Protein AF-0000000069956392 (afdb_homodimer)

Sequence (760 aa):
MSFVYVTITTTLSSLSIFNRFFVWSEPCSDKLSVQKMESDSDTTPTTPRKKAKLSKVKQHLTSKKHQAKMEMRKSSGLLQKFFPKTSASTSGLSSNEDTKLAAAELAMTYHTVKHNLSYNSQDCSIKLNKIIYVDSKTATNLRLARTKMEALVTEVLGPHSLQSVIDQLNKDNVFYCLQTDASNKKNIKLFPLVVQYFTPKSGIQQKLIDFYENPDESANGMFSAIKNSLESLELPFSQISGFSADNTNANFGHNHSLYTNILEVIPDLIKGNCHAHIVHNSVKHAMNCLNYDIENIILKIYSHFSVSACRREELKRFVALAEGEFHEIKRHIGTRWLSLLPAIDTILLNWIPICNYFVDLDVDCPMVIQNLLMLDDNSDMSFVYVTITTTLSSLSIFNRFFVWSEPCSDKLSVQKMESDSDTTPTTPRKKAKLSKVKQHLTSKKHQAKMEMRKSSGLLQKFFPKTSASTSGLSSNEDTKLAAAELAMTYHTVKHNLSYNSQDCSIKLNKIIYVDSKTATNLRLARTKMEALVTEVLGPHSLQSVIDQLNKDNVFYCLQTDASNKKNIKLFPLVVQYFTPKSGIQQKLIDFYENPDESANGMFSAIKNSLESLELPFSQISGFSADNTNANFGHNHSLYTNILEVIPDLIKGNCHAHIVHNSVKHAMNCLNYDIENIILKIYSHFSVSACRREELKRFVALAEGEFHEIKRHIGTRWLSLLPAIDTILLNWIPICNYFVDLDVDCPMVIQNLLMLDDNSD

InterPro domains:
  IPR012337 Ribonuclease H-like superfamily [SSF53098] (175-362)

Solvent-accessible surface area (backbone atoms only — not comparable to full-atom values): 43039 Å² total; per-residue (Å²): 134,84,78,75,74,76,70,78,71,72,60,72,73,62,56,64,51,63,73,61,62,70,53,80,69,71,78,72,74,73,80,61,74,70,68,76,70,72,80,70,83,80,77,78,78,75,64,65,66,63,54,48,56,51,41,48,53,48,42,49,61,65,29,68,67,45,40,48,50,47,48,45,52,69,66,35,61,36,67,58,60,72,44,66,58,90,55,90,55,81,56,90,56,53,75,68,49,52,51,50,48,50,49,40,53,49,51,54,43,48,49,31,61,76,63,68,49,54,50,66,56,46,30,51,46,47,57,49,41,31,65,62,31,61,72,11,69,56,41,63,63,59,84,58,45,46,66,56,41,51,44,44,41,67,67,44,51,45,52,48,54,45,49,53,52,47,48,55,37,59,74,65,68,42,53,27,29,40,33,44,50,82,40,78,53,90,94,42,40,34,34,45,33,31,39,35,36,71,40,94,89,74,38,76,43,77,44,75,77,44,74,42,78,48,89,50,70,44,25,65,43,43,46,52,50,51,51,50,52,30,54,76,61,70,43,66,74,83,36,49,44,27,44,31,36,60,65,43,52,40,41,58,28,90,85,67,9,31,47,52,57,48,30,74,78,35,81,79,49,39,83,40,63,40,63,66,48,52,53,48,51,52,50,51,54,54,48,41,70,37,97,53,60,62,68,57,52,52,46,51,55,38,53,62,37,71,78,28,71,66,52,43,53,52,45,47,50,37,20,50,74,66,72,49,71,81,54,78,76,44,74,62,43,86,91,39,68,77,30,43,60,58,22,49,51,25,44,59,70,37,38,68,31,50,50,52,52,46,59,68,44,52,88,72,36,45,42,72,57,50,54,53,60,50,52,60,62,66,72,103,135,84,77,77,74,74,71,77,72,73,62,70,77,58,59,66,51,63,72,62,61,68,56,80,68,70,79,73,74,74,78,64,72,71,69,76,70,72,79,69,81,78,77,78,78,76,65,66,65,64,53,48,56,52,42,48,53,48,44,50,60,63,29,67,68,47,40,49,49,47,48,46,51,71,66,36,62,35,66,58,60,71,44,68,56,90,57,88,58,82,55,88,56,52,76,68,50,53,52,51,49,50,49,40,52,50,51,54,41,49,51,32,60,75,64,66,52,54,51,66,55,47,29,51,46,48,57,48,41,32,66,62,28,62,71,12,68,57,40,64,64,58,84,58,46,45,67,56,42,51,46,43,42,67,70,42,51,45,52,50,54,46,48,54,52,47,48,54,38,58,74,64,67,42,54,26,30,41,32,42,50,80,40,78,52,90,95,41,40,34,35,45,34,29,39,34,35,71,42,92,87,73,38,77,43,78,44,76,73,43,73,44,77,47,89,52,72,44,25,66,44,44,47,50,52,50,52,50,52,30,55,77,63,70,44,65,74,84,36,50,44,26,44,32,35,58,64,42,52,41,40,58,28,90,86,67,10,31,47,54,58,50,31,73,77,34,80,78,51,38,84,41,64,40,64,66,48,51,53,47,51,50,48,51,54,53,48,41,71,36,95,53,61,62,68,56,51,53,46,51,55,40,54,62,38,70,77,28,72,64,51,42,52,51,44,45,52,37,19,50,73,66,72,50,72,80,56,77,75,45,73,61,42,86,91,39,67,78,29,43,59,58,21,50,50,25,44,60,70,36,36,68,31,50,51,54,51,46,58,68,45,52,90,72,34,45,42,72,57,50,56,53,59,49,52,60,63,66,72,105

Organism: Trichoplusia ni (NCBI:txid7111)

Secondary structure (DSSP, 8-state):
-----------GGGGHHHHHT--------S-----------------HHHHHHHHHHHHHHHSHHHHHHHHHHHS--HHHHHS--SS--SSSS-HHHHHHHHHHHHHHHHHHHHTT--HHHHHHHHHHHHHHTTT-HHHHH----HHHHHHHIIIIIHHHHHHHHHHHHHHTT--EEEEE--EEETTEEEEEEEEEEEETTTEEEEEEEEEEE-S--SHHHHHHHHHHHHHHTT--GGGEEEEEE---HHHH-SSS-HHHHHHHH-TT-EEEE-HHHHHHHHHHHHHHTSSS-HHHHHHHHHHHHHS-HHHHHHHHHHHHHTT----PPPPPBTTBGGGHHHHHHHHHHTHHHHHHHHHHHGGGS-HHHHHHHHHHHHT-/-----------GGGGGGTTTT--------S---------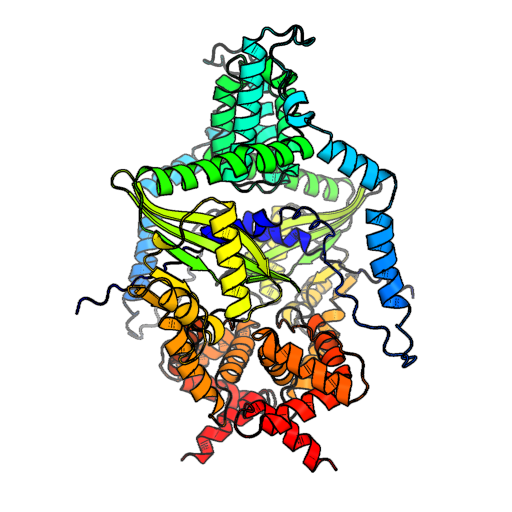--------HHHHHHHHHHHHHHHSHHHHHHHHHHHS--THHHHS--SS--SSSS-HHHHHHHHHHHHHHHHHHHHTT--HHHHHHHHHHHHHHTTT-HHHHH----HHHHHHHIIIIIHHHHHHHHHHHHHHTT--EEEEE--EEETTEEEEEEEEEEEETTTEEEEEEEEEEE-S--SHHHHHHHHHHHHHHTT--GGGEEEEEE---HHHH-SSS-HHHHHHHH-TT-EEEE-HHHHHHHHHHHHHHTSSS-HHHHHHHHHHHHHT-HHHHHHHHHHHHHTT----PPPPPBTTBGGGHHHHHHHHHHTHHHHHHHHHHHGGGS-HHHHHHHHHHHHT-

pLDDT: mean 73.86, std 25.37, range [19.09, 97.44]

Structure (mmCIF, N/CA/C/O backbone):
data_AF-0000000069956392-model_v1
#
loop_
_entity.id
_entity.type
_entity.pdbx_description
1 polymer 'Uncharacterized protein LOC113498800'
#
loop_
_atom_site.group_PDB
_atom_site.id
_atom_site.type_symbol
_atom_site.label_atom_id
_atom_site.label_alt_id
_atom_site.label_comp_id
_atom_site.label_asym_id
_atom_site.label_entity_id
_atom_site.label_seq_id
_atom_site.pdbx_PDB_ins_code
_atom_site.Cartn_x
_atom_site.Cartn_y
_atom_site.Cartn_z
_atom_site.occupancy
_atom_site.B_iso_or_equiv
_atom_site.auth_seq_id
_atom_site.auth_comp_id
_atom_site.auth_asym_id
_atom_site.auth_atom_id
_atom_site.pdbx_PDB_model_num
ATOM 1 N N . MET A 1 1 ? -2.006 -39.375 15.062 1 19.48 1 MET A N 1
ATOM 2 C CA . MET A 1 1 ? -1.983 -38.75 13.727 1 19.48 1 MET A CA 1
ATOM 3 C C . MET A 1 1 ? -1.711 -37.25 13.812 1 19.48 1 MET A C 1
ATOM 5 O O . MET A 1 1 ? -2.496 -36.531 14.398 1 19.48 1 MET A O 1
ATOM 9 N N . SER A 1 2 ? -0.4 -36.812 14.008 1 19.44 2 SER A N 1
ATOM 10 C CA . SER A 1 2 ? 0.203 -35.531 14.375 1 19.44 2 SER A CA 1
ATOM 11 C C . SER A 1 2 ? -0.068 -34.5 13.305 1 19.44 2 SER A C 1
ATOM 13 O O . SER A 1 2 ? 0.223 -34.688 12.125 1 19.44 2 SER A O 1
ATOM 15 N N . PHE A 1 3 ? -1.158 -33.75 13.414 1 20.5 3 PHE A N 1
ATOM 16 C CA . PHE A 1 3 ? -1.686 -32.719 12.539 1 20.5 3 PHE A CA 1
ATOM 17 C C . PHE A 1 3 ? -0.651 -31.609 12.32 1 20.5 3 PHE A C 1
ATOM 19 O O . PHE A 1 3 ? -0.113 -31.062 13.281 1 20.5 3 PHE A O 1
ATOM 26 N N . VAL A 1 4 ? 0.297 -31.859 11.422 1 19.3 4 VAL A N 1
ATOM 27 C CA . VAL A 1 4 ? 1.291 -30.859 11.031 1 19.3 4 VAL A CA 1
ATOM 28 C C . VAL A 1 4 ? 0.591 -29.609 10.516 1 19.3 4 VAL A C 1
ATOM 30 O O . VAL A 1 4 ? -0.193 -29.672 9.57 1 19.3 4 VAL A O 1
ATOM 33 N N . TYR A 1 5 ? 0.132 -28.781 11.438 1 20.31 5 TYR A N 1
ATOM 34 C CA . TYR A 1 5 ? -0.405 -27.453 11.141 1 20.31 5 TYR A CA 1
ATOM 35 C C . TYR A 1 5 ? 0.609 -26.609 10.367 1 20.31 5 TYR A C 1
ATOM 37 O O . TYR A 1 5 ? 1.736 -26.422 10.828 1 20.31 5 TYR A O 1
ATOM 45 N N . VAL A 1 6 ? 0.738 -26.938 9.125 1 21.2 6 VAL A N 1
ATOM 46 C CA . VAL A 1 6 ? 1.544 -26.047 8.289 1 21.2 6 VAL A CA 1
ATOM 47 C C . VAL A 1 6 ? 0.941 -24.641 8.289 1 21.2 6 VAL A C 1
ATOM 49 O O . VAL A 1 6 ? -0.193 -24.453 7.848 1 21.2 6 VAL A O 1
ATOM 52 N N . THR A 1 7 ? 1.06 -23.953 9.383 1 21.7 7 THR A N 1
ATOM 53 C CA . THR A 1 7 ? 0.706 -22.531 9.438 1 21.7 7 THR A CA 1
ATOM 54 C C . THR A 1 7 ? 1.449 -21.75 8.359 1 21.7 7 THR A C 1
ATOM 56 O O . THR A 1 7 ? 2.682 -21.734 8.336 1 21.7 7 THR A O 1
ATOM 59 N N . ILE A 1 8 ? 0.941 -21.875 7.184 1 23.05 8 ILE A N 1
ATOM 60 C CA . ILE A 1 8 ? 1.435 -20.953 6.168 1 23.05 8 ILE A CA 1
ATOM 61 C C . ILE A 1 8 ? 1.405 -19.516 6.707 1 23.05 8 ILE A C 1
ATOM 63 O O . ILE A 1 8 ? 0.331 -18.953 6.941 1 23.05 8 ILE A O 1
ATOM 67 N N . THR A 1 9 ? 2.111 -19.281 7.809 1 23.62 9 THR A N 1
ATOM 68 C CA . THR A 1 9 ? 2.346 -17.906 8.234 1 23.62 9 THR A CA 1
ATOM 69 C C . THR A 1 9 ? 2.803 -17.047 7.059 1 23.62 9 THR A C 1
ATOM 71 O O . THR A 1 9 ? 3.91 -17.219 6.547 1 23.62 9 THR A O 1
ATOM 74 N N . THR A 1 10 ? 1.96 -16.891 6.059 1 24.45 10 THR A N 1
ATOM 75 C CA . THR A 1 10 ? 2.225 -15.828 5.086 1 24.45 10 THR A CA 1
ATOM 76 C C . THR A 1 10 ? 2.666 -14.547 5.785 1 24.45 10 THR A C 1
ATOM 78 O O . THR A 1 10 ? 1.896 -13.953 6.539 1 24.45 10 THR A O 1
ATOM 81 N N . THR A 1 11 ? 3.787 -14.562 6.445 1 24.89 11 THR A N 1
ATOM 82 C CA . THR A 1 11 ? 4.391 -13.297 6.871 1 24.89 11 THR A CA 1
ATOM 83 C C . THR A 1 11 ? 4.211 -12.227 5.801 1 24.89 11 THR A C 1
ATOM 85 O O . THR A 1 11 ? 4.477 -12.469 4.621 1 24.89 11 THR A O 1
ATOM 88 N N . LEU A 1 12 ? 3.234 -11.344 5.988 1 26.39 12 LEU A N 1
ATOM 89 C CA . LEU A 1 12 ? 2.996 -10.07 5.328 1 26.39 12 LEU A CA 1
ATOM 90 C C . LEU A 1 12 ? 4.312 -9.383 4.977 1 26.39 12 LEU A C 1
ATOM 92 O O . LEU A 1 12 ? 4.312 -8.281 4.418 1 26.39 12 LEU A O 1
ATOM 96 N N . SER A 1 13 ? 5.43 -9.805 5.531 1 26.48 13 SER A N 1
ATOM 97 C CA . SER A 1 13 ? 6.641 -9.141 5.062 1 26.48 13 SER A CA 1
ATOM 98 C C . SER A 1 13 ? 6.836 -9.328 3.562 1 26.48 13 SER A C 1
ATOM 100 O O . SER A 1 13 ? 7.504 -8.523 2.91 1 26.48 13 SER A O 1
ATOM 102 N N . SER A 1 14 ? 6.5 -10.484 3.035 1 26.2 14 SER A N 1
ATOM 103 C CA . SER A 1 14 ? 6.785 -10.797 1.638 1 26.2 14 SER A CA 1
ATOM 104 C C . SER A 1 14 ? 5.82 -10.07 0.703 1 26.2 14 SER A C 1
ATOM 106 O O . SER A 1 14 ? 5.855 -10.273 -0.513 1 26.2 14 SER A O 1
ATOM 108 N N . LEU A 1 15 ? 4.832 -9.469 1.174 1 26.41 15 LEU A N 1
ATOM 109 C CA . LEU A 1 15 ? 3.949 -8.75 0.26 1 26.41 15 LEU A CA 1
ATOM 110 C C . LEU A 1 15 ? 4.688 -7.598 -0.416 1 26.41 15 LEU A C 1
ATOM 112 O O . LEU A 1 15 ? 4.164 -6.977 -1.341 1 26.41 15 LEU A O 1
ATOM 116 N N . SER A 1 16 ? 5.766 -7.184 0.185 1 26.5 16 SER A N 1
ATOM 117 C CA . SER A 1 16 ? 6.48 -6.133 -0.525 1 26.5 16 SER A CA 1
ATOM 118 C C . SER A 1 16 ? 6.895 -6.586 -1.921 1 26.5 16 SER A C 1
ATOM 120 O O . SER A 1 16 ? 7.324 -5.773 -2.744 1 26.5 16 SER A O 1
ATOM 122 N N . ILE A 1 17 ? 6.969 -7.895 -2.027 1 26.42 17 ILE A N 1
ATOM 123 C CA . ILE A 1 17 ? 7.461 -8.359 -3.32 1 26.42 17 ILE A CA 1
ATOM 124 C C . ILE A 1 17 ? 6.41 -8.094 -4.395 1 26.42 17 ILE A C 1
ATOM 126 O O . ILE A 1 17 ? 6.715 -8.102 -5.59 1 26.42 17 ILE A O 1
ATOM 130 N N . PHE A 1 18 ? 5.199 -7.949 -3.996 1 27.22 18 PHE A N 1
ATOM 131 C CA . PHE A 1 18 ? 4.227 -7.816 -5.074 1 27.22 18 PHE A CA 1
ATOM 132 C C . PHE A 1 18 ? 4.496 -6.559 -5.891 1 27.22 18 PHE A C 1
ATOM 134 O O . PHE A 1 18 ? 4.258 -6.539 -7.102 1 27.22 18 PHE A O 1
ATOM 141 N N . ASN A 1 19 ? 4.895 -5.535 -5.164 1 26.41 19 ASN A N 1
ATOM 142 C CA . ASN A 1 19 ? 5.043 -4.367 -6.023 1 26.41 19 ASN A CA 1
ATOM 143 C C . ASN A 1 19 ? 6.164 -4.555 -7.043 1 26.41 19 ASN A C 1
ATOM 145 O O . ASN A 1 19 ? 6.285 -3.777 -7.988 1 26.41 19 ASN A O 1
ATOM 149 N N . ARG A 1 20 ? 7.16 -5.316 -6.645 1 25.98 20 ARG A N 1
ATOM 150 C CA . ARG A 1 20 ? 8.375 -5.309 -7.453 1 25.98 20 ARG A CA 1
ATOM 151 C C . ARG A 1 20 ? 8.133 -5.961 -8.812 1 25.98 20 ARG A C 1
ATOM 153 O O . ARG A 1 20 ? 8.852 -5.688 -9.773 1 25.98 20 ARG A O 1
ATOM 160 N N . PHE A 1 21 ? 7.426 -7.121 -8.758 1 26.44 21 PHE A N 1
ATOM 161 C CA . PHE A 1 21 ? 7.508 -7.945 -9.953 1 26.44 21 PHE A CA 1
ATOM 162 C C . PHE A 1 21 ? 6.789 -7.281 -11.125 1 26.44 21 PHE A C 1
ATOM 164 O O . PHE A 1 21 ? 6.629 -7.883 -12.188 1 26.44 21 PHE A O 1
ATOM 171 N N . PHE A 1 22 ? 6.18 -6.195 -10.922 1 26.91 22 PHE A N 1
ATOM 172 C CA . PHE A 1 22 ? 5.684 -5.738 -12.219 1 26.91 22 PHE A CA 1
ATOM 173 C C . PHE A 1 22 ? 6.836 -5.5 -13.188 1 26.91 22 PHE A C 1
ATOM 175 O O . PHE A 1 22 ? 7.246 -4.355 -13.406 1 26.91 22 PHE A O 1
ATOM 182 N N . VAL A 1 23 ? 7.938 -6.191 -12.992 1 24.09 23 VAL A N 1
ATOM 183 C CA . VAL A 1 23 ? 8.805 -6.086 -14.156 1 24.09 23 VAL A CA 1
ATOM 184 C C . VAL A 1 23 ? 7.988 -6.316 -15.43 1 24.09 23 VAL A C 1
ATOM 186 O O . VAL A 1 23 ? 7.117 -7.188 -15.469 1 24.09 23 VAL A O 1
ATOM 189 N N . TRP A 1 24 ? 8.023 -5.398 -16.281 1 24.27 24 TRP A N 1
ATOM 190 C CA . TRP A 1 24 ? 7.516 -5.418 -17.641 1 24.27 24 TRP A CA 1
ATOM 191 C C . TRP A 1 24 ? 7.832 -6.746 -18.328 1 24.27 24 TRP A C 1
ATOM 193 O O . TRP A 1 24 ? 9 -7.129 -18.438 1 24.27 24 TRP A O 1
ATOM 203 N N . SER A 1 25 ? 7.086 -7.82 -17.953 1 26.17 25 SER A N 1
ATOM 204 C CA . SER A 1 25 ? 7.145 -9.016 -18.797 1 26.17 25 SER A CA 1
ATOM 205 C C . SER A 1 25 ? 7.461 -8.656 -20.234 1 26.17 25 SER A C 1
ATOM 207 O O . SER A 1 25 ? 7.02 -7.621 -20.734 1 26.17 25 SER A O 1
ATOM 209 N N . GLU A 1 26 ? 8.562 -9.117 -20.719 1 25.3 26 GLU A N 1
ATOM 210 C CA . GLU A 1 26 ? 8.867 -9.133 -22.156 1 25.3 26 GLU A CA 1
ATOM 211 C C . GLU A 1 26 ? 7.621 -9.469 -22.969 1 25.3 26 GLU A C 1
ATOM 213 O O . GLU A 1 26 ? 6.77 -10.234 -22.531 1 25.3 26 GLU A O 1
ATOM 218 N N . PRO A 1 27 ? 7.211 -8.625 -23.875 1 25.56 27 PRO A N 1
ATOM 219 C CA . PRO A 1 27 ? 6.137 -9.016 -24.797 1 25.56 27 PRO A CA 1
ATOM 220 C C . PRO A 1 27 ? 6.234 -10.477 -25.234 1 25.56 27 PRO A C 1
ATOM 222 O O . PRO A 1 27 ? 7.336 -10.992 -25.438 1 25.56 27 PRO A O 1
ATOM 225 N N . CYS A 1 28 ? 5.438 -11.32 -24.734 1 25.27 28 CYS A N 1
ATOM 226 C CA . CYS A 1 28 ? 5.273 -12.664 -25.281 1 25.27 28 CYS A CA 1
ATOM 227 C C . CYS A 1 28 ? 5.516 -12.688 -26.781 1 25.27 28 CYS A C 1
ATOM 229 O O . CYS A 1 28 ? 5.086 -11.781 -27.5 1 25.27 28 CYS A O 1
ATOM 231 N N . SER A 1 29 ? 6.539 -13.344 -27.219 1 25.3 29 SER A N 1
ATOM 232 C CA . SER A 1 29 ? 6.68 -13.664 -28.641 1 25.3 29 SER A CA 1
ATOM 233 C C . SER A 1 29 ? 5.324 -13.984 -29.266 1 25.3 29 SER A C 1
ATOM 235 O O . SER A 1 29 ? 4.441 -14.531 -28.609 1 25.3 29 SER A O 1
ATOM 237 N N . ASP A 1 30 ? 4.93 -13.352 -30.297 1 26.05 30 ASP A N 1
ATOM 238 C CA . ASP A 1 30 ? 3.797 -13.414 -31.203 1 26.05 30 ASP A CA 1
ATOM 239 C C . ASP A 1 30 ? 3.486 -14.852 -31.609 1 26.05 30 ASP A C 1
ATOM 241 O O . ASP A 1 30 ? 2.75 -15.086 -32.562 1 26.05 30 ASP A O 1
ATOM 245 N N . LYS A 1 31 ? 4.305 -15.875 -31.281 1 27.78 31 LYS A N 1
ATOM 246 C CA . LYS A 1 31 ? 3.789 -17.078 -31.938 1 27.78 31 LYS A CA 1
ATOM 247 C C . LYS A 1 31 ? 2.42 -17.453 -31.375 1 27.78 31 LYS A C 1
ATOM 249 O O . LYS A 1 31 ? 2.316 -18.328 -30.5 1 27.78 31 LYS A O 1
ATOM 254 N N . LEU A 1 32 ? 1.664 -16.531 -30.891 1 25.53 32 LEU A N 1
ATOM 255 C CA . LEU A 1 32 ? 0.271 -16.953 -30.781 1 25.53 32 LEU A CA 1
ATOM 256 C C . LEU A 1 32 ? -0.237 -17.5 -32.094 1 25.53 32 LEU A C 1
ATOM 258 O O . LEU A 1 32 ? -0.285 -16.766 -33.094 1 25.53 32 LEU A O 1
ATOM 262 N N . SER A 1 33 ? 0.092 -18.719 -32.344 1 23.94 33 SER A N 1
ATOM 263 C CA . SER A 1 33 ? -0.642 -19.422 -33.406 1 23.94 33 SER A CA 1
ATOM 264 C C . SER A 1 33 ? -2.123 -19.047 -33.375 1 23.94 33 SER A C 1
ATOM 266 O O . SER A 1 33 ? -2.82 -19.344 -32.406 1 23.94 33 SER A O 1
ATOM 268 N N . VAL A 1 34 ? -2.451 -17.938 -33.906 1 26.2 34 VAL A N 1
ATOM 269 C CA . VAL A 1 34 ? -3.818 -17.719 -34.375 1 26.2 34 VAL A CA 1
ATOM 270 C C . VAL A 1 34 ? -4.344 -18.984 -35.031 1 26.2 34 VAL A C 1
ATOM 272 O O . VAL A 1 34 ? -3.854 -19.375 -36.094 1 26.2 34 VAL A O 1
ATOM 275 N N . GLN A 1 35 ? -4.535 -20.047 -34.281 1 24.84 35 GLN A N 1
ATOM 276 C CA . GLN A 1 35 ? -5.355 -21.016 -35 1 24.84 35 GLN A CA 1
ATOM 277 C C . GLN A 1 35 ? -6.391 -20.328 -35.875 1 24.84 35 GLN A C 1
ATOM 279 O O . GLN A 1 35 ? -6.973 -19.312 -35.5 1 24.84 35 GLN A O 1
ATOM 284 N N . LYS A 1 36 ? -6.23 -20.531 -37.188 1 26.22 36 LYS A N 1
ATOM 285 C CA . LYS A 1 36 ? -7.18 -20.266 -38.281 1 26.22 36 LYS A CA 1
ATOM 286 C C . LYS A 1 36 ? -8.617 -20.453 -37.812 1 26.22 36 LYS A C 1
ATOM 288 O O . LYS A 1 36 ? -9.062 -21.578 -37.562 1 26.22 36 LYS A O 1
ATOM 293 N N . MET A 1 37 ? -9.086 -19.688 -36.781 1 24.62 37 MET A N 1
ATOM 294 C CA . MET A 1 37 ? -10.547 -19.75 -36.844 1 24.62 37 MET A CA 1
ATOM 295 C C . MET A 1 37 ? -11.031 -19.656 -38.281 1 24.62 37 MET A C 1
ATOM 297 O O . MET A 1 37 ? -10.602 -18.781 -39.062 1 24.62 37 MET A O 1
ATOM 301 N N . GLU A 1 38 ? -11.25 -20.734 -38.906 1 25.14 38 GLU A N 1
ATOM 302 C CA . GLU A 1 38 ? -11.969 -20.844 -40.156 1 25.14 38 GLU A CA 1
ATOM 303 C C . GLU A 1 38 ? -12.984 -19.703 -40.312 1 25.14 38 GLU A C 1
ATOM 305 O O . GLU A 1 38 ? -13.562 -19.25 -39.344 1 25.14 38 GLU A O 1
ATOM 310 N N . SER A 1 39 ? -12.836 -18.875 -41.438 1 26.53 39 SER A N 1
ATOM 311 C CA . SER A 1 39 ? -13.672 -17.922 -42.156 1 26.53 39 SER A CA 1
ATOM 312 C C . SER A 1 39 ? -15.148 -18.266 -42 1 26.53 39 SER A C 1
ATOM 314 O O . SER A 1 39 ? -15.672 -19.062 -42.781 1 26.53 39 SER A O 1
ATOM 316 N N . ASP A 1 40 ? -15.68 -18.859 -40.969 1 25.94 40 ASP A N 1
ATOM 317 C CA . ASP A 1 40 ? -17.109 -18.875 -41.281 1 25.94 40 ASP A CA 1
ATOM 318 C C . ASP A 1 40 ? -17.609 -17.5 -41.688 1 25.94 40 ASP A C 1
ATOM 320 O O . ASP A 1 40 ? -17.125 -16.484 -41.156 1 25.94 40 ASP A O 1
ATOM 324 N N . SER A 1 41 ? -18.219 -17.156 -42.875 1 26.83 41 SER A N 1
ATOM 325 C CA . SER A 1 41 ? -18.797 -16.125 -43.75 1 26.83 41 SER A CA 1
ATOM 326 C C . SER A 1 41 ? -19.594 -15.117 -42.906 1 26.83 41 SER A C 1
ATOM 328 O O . SER A 1 41 ? -20.078 -14.117 -43.469 1 26.83 41 SER A O 1
ATOM 330 N N . ASP A 1 42 ? -20.172 -15.445 -41.719 1 27.52 42 ASP A N 1
ATOM 331 C CA . ASP A 1 42 ? -21.203 -14.484 -41.344 1 27.52 42 ASP A CA 1
ATOM 332 C C . ASP A 1 42 ? -20.578 -13.188 -40.812 1 27.52 42 ASP A C 1
ATOM 334 O O . ASP A 1 42 ? -19.547 -13.211 -40.156 1 27.52 42 ASP A O 1
ATOM 338 N N . THR A 1 43 ? -20.891 -11.828 -41.312 1 28.3 43 THR A N 1
ATOM 339 C CA . THR A 1 43 ? -20.688 -10.383 -41.438 1 28.3 43 THR A CA 1
ATOM 340 C C . THR A 1 43 ? -20.656 -9.727 -40.062 1 28.3 43 THR A C 1
ATOM 342 O O . THR A 1 43 ? -20.891 -8.523 -39.938 1 28.3 43 THR A O 1
ATOM 345 N N . THR A 1 44 ? -20.578 -10.43 -38.906 1 28.88 44 THR A N 1
ATOM 346 C CA . THR A 1 44 ? -20.859 -9.523 -37.812 1 28.88 44 THR A CA 1
ATOM 347 C C . THR A 1 44 ? -19.75 -8.484 -37.656 1 28.88 44 THR A C 1
ATOM 349 O O . THR A 1 44 ? -18.562 -8.836 -37.656 1 28.88 44 THR A O 1
ATOM 352 N N . PRO A 1 45 ? -20.016 -7.074 -37.844 1 29.69 45 PRO A N 1
ATOM 353 C CA . PRO A 1 45 ? -19.172 -5.883 -37.938 1 29.69 45 PRO A CA 1
ATOM 354 C C . PRO A 1 45 ? -18.266 -5.703 -36.719 1 29.69 45 PRO A C 1
ATOM 356 O O . PRO A 1 45 ? -18.75 -5.777 -35.594 1 29.69 45 PRO A O 1
ATOM 359 N N . THR A 1 46 ? -17.062 -6.262 -36.719 1 32.81 46 THR A N 1
ATOM 360 C CA . THR A 1 46 ? -15.945 -6.078 -35.812 1 32.81 46 THR A CA 1
ATOM 361 C C . THR A 1 46 ? -15.781 -4.605 -35.438 1 32.81 46 THR A C 1
ATOM 363 O O . THR A 1 46 ? -15.711 -3.742 -36.312 1 32.81 46 THR A O 1
ATOM 366 N N . THR A 1 47 ? -16.406 -4.234 -34.312 1 31.23 47 THR A N 1
ATOM 367 C CA . THR A 1 47 ? -16.453 -2.828 -33.906 1 31.23 47 THR A CA 1
ATOM 368 C C . THR A 1 47 ? -15.078 -2.189 -34.031 1 31.23 47 THR A C 1
ATOM 370 O O . THR A 1 47 ? -14.062 -2.836 -33.719 1 31.23 47 THR A O 1
ATOM 373 N N . PRO A 1 48 ? -14.891 -1.004 -34.625 1 31.77 48 PRO A N 1
ATOM 374 C CA . PRO A 1 48 ? -13.727 -0.188 -34.938 1 31.77 48 PRO A CA 1
ATOM 375 C C . PRO A 1 48 ? -12.82 0.07 -33.75 1 31.77 48 PRO A C 1
ATOM 377 O O . PRO A 1 48 ? -11.602 0.19 -33.906 1 31.77 48 PRO A O 1
ATOM 380 N N . ARG A 1 49 ? -13.367 0.15 -32.562 1 32.75 49 ARG A N 1
ATOM 381 C CA . ARG A 1 49 ? -12.562 0.638 -31.438 1 32.75 49 ARG A CA 1
ATOM 382 C C . ARG A 1 49 ? -11.562 -0.418 -30.984 1 32.75 49 ARG A C 1
ATOM 384 O O . ARG A 1 49 ? -10.492 -0.085 -30.469 1 32.75 49 ARG A O 1
ATOM 391 N N . LYS A 1 50 ? -11.898 -1.611 -30.969 1 33.69 50 LYS A N 1
ATOM 392 C CA . LYS A 1 50 ? -10.938 -2.666 -30.656 1 33.69 50 LYS A CA 1
ATOM 393 C C . LYS A 1 50 ? -9.812 -2.717 -31.688 1 33.69 50 LYS A C 1
ATOM 395 O O . LYS A 1 50 ? -8.656 -2.977 -31.328 1 33.69 50 LYS A O 1
ATOM 400 N N . LYS A 1 51 ? -10.109 -2.383 -32.906 1 36.41 51 LYS A N 1
ATOM 401 C CA . LYS A 1 51 ? -9.109 -2.346 -33.969 1 36.41 51 LYS A CA 1
ATOM 402 C C . LYS A 1 51 ? -8.109 -1.215 -33.75 1 36.41 51 LYS A C 1
ATOM 404 O O . LYS A 1 51 ? -6.918 -1.373 -34 1 36.41 51 LYS A O 1
ATOM 409 N N . ALA A 1 52 ? -8.664 -0.16 -33.094 1 38.59 52 ALA A N 1
ATOM 410 C CA . ALA A 1 52 ? -7.789 0.995 -32.906 1 38.59 52 ALA A CA 1
ATOM 411 C C . ALA A 1 52 ? -6.773 0.755 -31.797 1 38.59 52 ALA A C 1
ATOM 413 O O . ALA A 1 52 ? -5.602 1.116 -31.938 1 38.59 52 ALA A O 1
ATOM 414 N N . LYS A 1 53 ? -7.227 0.179 -30.719 1 35.38 53 LYS A N 1
ATOM 415 C CA . LYS A 1 53 ? -6.281 -0.071 -29.625 1 35.38 53 LYS A CA 1
ATOM 416 C C . LYS A 1 53 ? -5.285 -1.166 -30 1 35.38 53 LYS A C 1
ATOM 418 O O . LYS A 1 53 ? -4.09 -1.05 -29.734 1 35.38 53 LYS A O 1
ATOM 423 N N . LEU A 1 54 ? -5.816 -2.191 -30.656 1 38.41 54 LEU A N 1
ATOM 424 C CA . LEU A 1 54 ? -4.914 -3.209 -31.188 1 38.41 54 LEU A CA 1
ATOM 425 C C . LEU A 1 54 ? -3.986 -2.617 -32.25 1 38.41 54 LEU A C 1
ATOM 427 O O . LEU A 1 54 ? -2.807 -2.971 -32.312 1 38.41 54 LEU A O 1
ATOM 431 N N . SER A 1 55 ? -4.52 -1.741 -32.906 1 43.97 55 SER A N 1
ATOM 432 C CA . SER A 1 55 ? -3.732 -1.079 -33.938 1 43.97 55 SER A CA 1
ATOM 433 C C . SER A 1 55 ? -2.631 -0.217 -33.344 1 43.97 55 SER A C 1
ATOM 435 O O . SER A 1 55 ? -1.495 -0.223 -33.812 1 43.97 55 SER A O 1
ATOM 437 N N . LYS A 1 56 ? -2.951 0.415 -32.25 1 45.25 56 LYS A N 1
ATOM 438 C CA . LYS A 1 56 ? -1.923 1.248 -31.625 1 45.25 56 LYS A CA 1
ATOM 439 C C . LYS A 1 56 ? -0.854 0.394 -30.953 1 45.25 56 LYS A C 1
ATOM 441 O O . LYS A 1 56 ? 0.337 0.703 -31.031 1 45.25 56 LYS A O 1
ATOM 446 N N . VAL A 1 57 ? -1.265 -0.664 -30.297 1 43.72 57 VAL A N 1
ATOM 447 C CA . VAL A 1 57 ? -0.295 -1.603 -29.734 1 43.72 57 VAL A CA 1
ATOM 448 C C . VAL A 1 57 ? 0.481 -2.273 -30.859 1 43.72 57 VAL A C 1
ATOM 450 O O . VAL A 1 57 ? 1.706 -2.404 -30.797 1 43.72 57 VAL A O 1
ATOM 453 N N . LYS A 1 58 ? -0.189 -2.635 -31.891 1 44.22 58 LYS A N 1
ATOM 454 C CA . LYS A 1 58 ? 0.474 -3.199 -33.062 1 44.22 58 LYS A CA 1
ATOM 455 C C . LYS A 1 58 ? 1.358 -2.16 -33.75 1 44.22 58 LYS A C 1
ATOM 457 O O . LYS A 1 58 ? 2.473 -2.471 -34.188 1 44.22 58 LYS A O 1
ATOM 462 N N . GLN A 1 59 ? 0.873 -0.948 -33.812 1 52.03 59 GLN A N 1
ATOM 463 C CA . GLN A 1 59 ? 1.682 0.142 -34.344 1 52.03 59 GLN A CA 1
ATOM 464 C C . GLN A 1 59 ? 2.908 0.397 -33.469 1 52.03 59 GLN A C 1
ATOM 466 O O . GLN A 1 59 ? 4.004 0.622 -33.969 1 52.03 59 GLN A O 1
ATOM 471 N N . HIS A 1 60 ? 2.723 0.406 -32.188 1 46.47 60 HIS A N 1
ATOM 472 C CA . HIS A 1 60 ? 3.863 0.529 -31.297 1 46.47 60 HIS A CA 1
ATOM 473 C C . HIS A 1 60 ? 4.812 -0.653 -31.438 1 46.47 60 HIS A C 1
ATOM 475 O O . HIS A 1 60 ? 6.031 -0.472 -31.5 1 46.47 60 HIS A O 1
ATOM 481 N N . LEU A 1 61 ? 4.242 -1.8 -31.5 1 49.19 61 LEU A N 1
ATOM 482 C CA . LEU A 1 61 ? 5.047 -3.006 -31.656 1 49.19 61 LEU A CA 1
ATOM 483 C C . LEU A 1 61 ? 5.727 -3.018 -33.031 1 49.19 61 LEU A C 1
ATOM 485 O O . LEU A 1 61 ? 6.848 -3.518 -33.156 1 49.19 61 LEU A O 1
ATOM 489 N N . THR A 1 62 ? 5.074 -2.396 -34.031 1 49.5 62 THR A N 1
ATOM 490 C CA . THR A 1 62 ? 5.59 -2.389 -35.406 1 49.5 62 THR A CA 1
ATOM 491 C C . THR A 1 62 ? 6.336 -1.091 -35.688 1 49.5 62 THR A C 1
ATOM 493 O O . THR A 1 62 ? 6.867 -0.905 -36.781 1 49.5 62 THR A O 1
ATOM 496 N N . SER A 1 63 ? 6.324 -0.151 -34.781 1 54.88 63 SER A N 1
ATOM 497 C CA . SER A 1 63 ? 7.062 1.08 -35.062 1 54.88 63 SER A CA 1
ATOM 498 C C . SER A 1 63 ? 8.562 0.813 -35.188 1 54.88 63 SER A C 1
ATOM 500 O O . SER A 1 63 ? 9.078 -0.118 -34.562 1 54.88 63 SER A O 1
ATOM 502 N N . LYS A 1 64 ? 9.25 1.56 -36.031 1 54.59 64 LYS A N 1
ATOM 503 C CA . LYS A 1 64 ? 10.68 1.438 -36.281 1 54.59 64 LYS A CA 1
ATOM 504 C C . LYS A 1 64 ? 11.492 1.584 -35 1 54.59 64 LYS A C 1
ATOM 506 O O . LYS A 1 64 ? 12.469 0.856 -34.781 1 54.59 64 LYS A O 1
ATOM 511 N N . LYS A 1 65 ? 11.039 2.443 -34.156 1 52.28 65 LYS A N 1
ATOM 512 C CA . LYS A 1 65 ? 11.781 2.678 -32.938 1 52.28 65 LYS A CA 1
ATOM 513 C C . LYS A 1 65 ? 11.664 1.492 -31.969 1 52.28 65 LYS A C 1
ATOM 515 O O . LYS A 1 65 ? 12.648 1.066 -31.375 1 52.28 65 LYS A O 1
ATOM 520 N N . HIS A 1 66 ? 10.555 0.94 -31.859 1 48.59 66 HIS A N 1
ATOM 521 C CA . HIS A 1 66 ? 10.352 -0.233 -31.016 1 48.59 66 HIS A CA 1
ATOM 522 C C . HIS A 1 66 ? 11.023 -1.463 -31.609 1 48.59 66 HIS A C 1
ATOM 524 O O . HIS A 1 66 ? 11.695 -2.217 -30.906 1 48.59 66 HIS A O 1
ATOM 530 N N . GLN A 1 67 ? 10.883 -1.636 -32.812 1 50.06 67 GLN A N 1
ATOM 531 C CA . GLN A 1 67 ? 11.547 -2.736 -33.5 1 50.06 67 GLN A CA 1
ATOM 532 C C . GLN A 1 67 ? 13.062 -2.58 -33.469 1 50.06 67 GLN A C 1
ATOM 534 O O . GLN A 1 67 ? 13.789 -3.555 -33.25 1 50.06 67 GLN A O 1
ATOM 539 N N . ALA A 1 68 ? 13.516 -1.376 -33.656 1 51.69 68 ALA A N 1
ATOM 540 C CA . ALA A 1 68 ? 14.953 -1.121 -33.531 1 51.69 68 ALA A CA 1
ATOM 541 C C . ALA A 1 68 ? 15.445 -1.406 -32.125 1 51.69 68 ALA A C 1
ATOM 543 O O . ALA A 1 68 ? 16.5 -2.014 -31.938 1 51.69 68 ALA A O 1
ATOM 544 N N . LYS A 1 69 ? 14.648 -1.047 -31.172 1 47.56 69 LYS A N 1
ATOM 545 C CA . LYS A 1 69 ? 15.039 -1.325 -29.797 1 47.56 69 LYS A CA 1
ATOM 546 C C . LYS A 1 69 ? 14.945 -2.816 -29.484 1 47.56 69 LYS A C 1
ATOM 548 O O . LYS A 1 69 ? 15.797 -3.367 -28.781 1 47.56 69 LYS A O 1
ATOM 553 N N . MET A 1 70 ? 14 -3.5 -29.953 1 47.44 70 MET A N 1
ATOM 554 C CA . MET A 1 70 ? 13.875 -4.945 -29.781 1 47.44 70 MET A CA 1
ATOM 555 C C . MET A 1 70 ? 14.984 -5.68 -30.531 1 47.44 70 MET A C 1
ATOM 557 O O . MET A 1 70 ? 15.547 -6.648 -30.016 1 47.44 70 MET A O 1
ATOM 561 N N . GLU A 1 71 ? 15.133 -5.348 -31.797 1 47.41 71 GLU A N 1
ATOM 562 C CA . GLU A 1 71 ? 16.25 -5.902 -32.531 1 47.41 71 GLU A CA 1
ATOM 563 C C . GLU A 1 71 ? 17.578 -5.578 -31.875 1 47.41 71 GLU A C 1
ATOM 565 O O . GLU A 1 71 ? 18.484 -6.422 -31.812 1 47.41 71 GLU A O 1
ATOM 570 N N . MET A 1 72 ? 17.688 -4.344 -31.453 1 42.28 72 MET A N 1
ATOM 571 C CA . MET A 1 72 ? 18.891 -4.035 -30.688 1 42.28 72 MET A CA 1
ATOM 572 C C . MET A 1 72 ? 18.953 -4.863 -29.406 1 42.28 72 MET A C 1
ATOM 574 O O . MET A 1 72 ? 20.016 -5.312 -29 1 42.28 72 MET A O 1
ATOM 578 N N . ARG A 1 73 ? 17.859 -5.121 -28.812 1 40.28 73 ARG A N 1
ATOM 579 C CA . ARG A 1 73 ? 17.828 -5.988 -27.641 1 40.28 73 ARG A CA 1
ATOM 580 C C . ARG A 1 73 ? 18.125 -7.438 -28.016 1 40.28 73 ARG A C 1
ATOM 582 O O . ARG A 1 73 ? 18.797 -8.156 -27.281 1 40.28 73 ARG A O 1
ATOM 589 N N . LYS A 1 74 ? 17.484 -8.07 -28.969 1 40.12 74 LYS A N 1
ATOM 590 C CA . LYS A 1 74 ? 17.844 -9.398 -29.438 1 40.12 74 LYS A CA 1
ATOM 591 C C . LYS A 1 74 ? 19.312 -9.453 -29.875 1 40.12 74 LYS A C 1
ATOM 593 O O . LYS A 1 74 ? 19.984 -10.453 -29.641 1 40.12 74 LYS A O 1
ATOM 598 N N . SER A 1 75 ? 19.641 -8.555 -30.797 1 34.78 75 SER A N 1
ATOM 599 C CA . SER A 1 75 ? 21.031 -8.523 -31.219 1 34.78 75 SER A CA 1
ATOM 600 C C . SER A 1 75 ? 21.938 -7.992 -30.125 1 34.78 75 SER A C 1
ATOM 602 O O . SER A 1 75 ? 23.156 -7.934 -30.281 1 34.78 75 SER A O 1
ATOM 604 N N . SER A 1 76 ? 21.375 -7.234 -29.234 1 32.75 76 SER A N 1
ATOM 605 C CA . SER A 1 76 ? 22.344 -6.809 -28.234 1 32.75 76 SER A CA 1
ATOM 606 C C . SER A 1 76 ? 22.844 -7.988 -27.406 1 32.75 76 SER A C 1
ATOM 608 O O . SER A 1 76 ? 22.094 -8.562 -26.625 1 32.75 76 SER A O 1
ATOM 610 N N . GLY A 1 77 ? 23.344 -9.031 -27.953 1 33.91 77 GLY A N 1
ATOM 611 C CA . GLY A 1 77 ? 24.516 -9.602 -27.328 1 33.91 77 GLY A CA 1
ATOM 612 C C . GLY A 1 77 ? 25.219 -8.656 -26.359 1 33.91 77 GLY A C 1
ATOM 613 O O . GLY A 1 77 ? 26.406 -8.812 -26.078 1 33.91 77 GLY A O 1
ATOM 614 N N . LEU A 1 78 ? 24.5 -7.555 -26.156 1 33.41 78 LEU A N 1
ATOM 615 C CA . LEU A 1 78 ? 25.062 -6.344 -25.562 1 33.41 78 LEU A CA 1
ATOM 616 C C . LEU A 1 78 ? 25.438 -6.574 -24.109 1 33.41 78 LEU A C 1
ATOM 618 O O . LEU A 1 78 ? 26.172 -5.773 -23.516 1 33.41 78 LEU A O 1
ATOM 622 N N . LEU A 1 79 ? 24.656 -7.438 -23.438 1 35.38 79 LEU A N 1
ATOM 623 C CA . LEU A 1 79 ? 25.25 -7.605 -22.109 1 35.38 79 LEU A CA 1
ATOM 624 C C . LEU A 1 79 ? 26.703 -8.062 -22.234 1 35.38 79 LEU A C 1
ATOM 626 O O . LEU A 1 79 ? 27.516 -7.793 -21.359 1 35.38 79 LEU A O 1
ATOM 630 N N . GLN A 1 80 ? 27.031 -8.961 -23.219 1 35.78 80 GLN A N 1
ATOM 631 C CA . GLN A 1 80 ? 28.438 -9.203 -23.484 1 35.78 80 GLN A CA 1
ATOM 632 C C . GLN A 1 80 ? 29.156 -7.895 -23.797 1 35.78 80 GLN A C 1
ATOM 634 O O . GLN A 1 80 ? 30.375 -7.797 -23.625 1 35.78 80 GLN A O 1
ATOM 639 N N . LYS A 1 81 ? 28.484 -6.945 -24.484 1 35.19 81 LYS A N 1
ATOM 640 C CA . LYS A 1 81 ? 29.125 -5.66 -24.766 1 35.19 81 LYS A CA 1
ATOM 641 C C . LYS A 1 81 ? 29.266 -4.824 -23.484 1 35.19 81 LYS A C 1
ATOM 643 O O . LYS A 1 81 ? 30.141 -3.973 -23.391 1 35.19 81 LYS A O 1
ATOM 648 N N . PHE A 1 82 ? 28.266 -4.863 -22.656 1 34.88 82 PHE A N 1
ATOM 649 C CA . PHE A 1 82 ? 28.406 -4.109 -21.422 1 34.88 82 PHE A CA 1
ATOM 650 C C . PHE A 1 82 ? 29.5 -4.707 -20.531 1 34.88 82 PHE A C 1
ATOM 652 O O . PHE A 1 82 ? 29.953 -4.062 -19.578 1 34.88 82 PHE A O 1
ATOM 659 N N . PHE A 1 83 ? 29.609 -6.098 -20.547 1 35.25 83 PHE A N 1
ATOM 660 C CA . PHE A 1 83 ? 30.828 -6.637 -19.938 1 35.25 83 PHE A CA 1
ATOM 661 C C . PHE A 1 83 ? 32 -6.582 -20.906 1 35.25 83 PHE A C 1
ATOM 663 O O . PHE A 1 83 ? 31.938 -7.164 -22 1 35.25 83 PHE A O 1
ATOM 670 N N . PRO A 1 84 ? 32.812 -5.555 -21.016 1 34.09 84 PRO A N 1
ATOM 671 C CA . PRO A 1 84 ? 33.938 -5.527 -21.922 1 34.09 84 PRO A CA 1
ATOM 672 C C . PRO A 1 84 ? 34.594 -6.902 -22.109 1 34.09 84 PRO A C 1
ATOM 674 O O . PRO A 1 84 ? 34.719 -7.652 -21.141 1 34.09 84 PRO A O 1
ATOM 677 N N . LYS A 1 85 ? 34.344 -7.703 -23.109 1 34.19 85 LYS A N 1
ATOM 678 C CA . LYS A 1 85 ? 35.375 -8.703 -23.375 1 34.19 85 LYS A CA 1
ATOM 679 C C . LYS A 1 85 ? 36.719 -8.25 -22.828 1 34.19 85 LYS A C 1
ATOM 681 O O . LYS A 1 85 ? 37 -7.051 -22.734 1 34.19 85 LYS A O 1
ATOM 686 N N . THR A 1 86 ? 37.5 -9.109 -22.125 1 34.38 86 THR A N 1
ATOM 687 C CA . THR A 1 86 ? 38.938 -8.906 -21.906 1 34.38 86 THR A CA 1
ATOM 688 C C . THR A 1 86 ? 39.562 -8.133 -23.047 1 34.38 86 THR A C 1
ATOM 690 O O . THR A 1 86 ? 40.781 -8.117 -23.203 1 34.38 86 THR A O 1
ATOM 693 N N . SER A 1 87 ? 38.844 -7.805 -24.156 1 34.31 87 SER A N 1
ATOM 694 C CA . SER A 1 87 ? 39.75 -7.055 -25.047 1 34.31 87 SER A CA 1
ATOM 695 C C . SER A 1 87 ? 40.375 -5.867 -24.312 1 34.31 87 SER A C 1
ATOM 697 O O . SER A 1 87 ? 39.844 -5.434 -23.281 1 34.31 87 SER A O 1
ATOM 699 N N . ALA A 1 88 ? 41.375 -5.117 -25.062 1 33.25 88 ALA A N 1
ATOM 700 C CA . ALA A 1 88 ? 42.062 -3.875 -24.719 1 33.25 88 ALA A CA 1
ATOM 701 C C . ALA A 1 88 ? 41.062 -2.795 -24.297 1 33.25 88 ALA A C 1
ATOM 703 O O . ALA A 1 88 ? 40.312 -2.285 -25.125 1 33.25 88 ALA A O 1
ATOM 704 N N . SER A 1 89 ? 40.219 -2.91 -23.25 1 36 89 SER A N 1
ATOM 705 C CA . SER A 1 89 ? 39.281 -1.964 -22.641 1 36 89 SER A CA 1
ATOM 706 C C . SER A 1 89 ? 39.719 -0.523 -22.922 1 36 89 SER A C 1
ATOM 708 O O . SER A 1 89 ? 40.875 -0.154 -22.703 1 36 89 SER A O 1
ATOM 710 N N . THR A 1 90 ? 39.219 0.025 -23.891 1 37.59 90 THR A N 1
ATOM 711 C CA . THR A 1 90 ? 39.438 1.44 -24.172 1 37.59 90 THR A CA 1
ATOM 712 C C . THR A 1 90 ? 39.438 2.246 -22.875 1 37.59 90 THR A C 1
ATOM 714 O O . THR A 1 90 ? 39.656 3.459 -22.891 1 37.59 90 THR A O 1
ATOM 717 N N . SER A 1 91 ? 38.625 1.809 -21.812 1 41.31 91 SER A N 1
ATOM 718 C CA . SER A 1 91 ? 38.812 2.684 -20.656 1 41.31 91 SER A CA 1
ATOM 719 C C . SER A 1 91 ? 40.188 2.475 -20.031 1 41.31 91 SER A C 1
ATOM 721 O O . SER A 1 91 ? 40.75 1.396 -20.156 1 41.31 91 SER A O 1
ATOM 723 N N . GLY A 1 92 ? 41 3.395 -20.203 1 49.22 92 GLY A N 1
ATOM 724 C CA . GLY A 1 92 ? 42.312 3.449 -19.609 1 49.22 92 GLY A CA 1
ATOM 725 C C . GLY A 1 92 ? 42.438 2.684 -18.312 1 49.22 92 GLY A C 1
ATOM 726 O O . GLY A 1 92 ? 43.438 2.801 -17.594 1 49.22 92 GLY A O 1
ATOM 727 N N . LEU A 1 93 ? 41.25 2.143 -17.891 1 52.75 93 LEU A N 1
ATOM 728 C CA . LEU A 1 93 ? 41.438 1.493 -16.594 1 52.75 93 LEU A CA 1
ATOM 729 C C . LEU A 1 93 ? 42 0.085 -16.766 1 52.75 93 LEU A C 1
ATOM 731 O O . LEU A 1 93 ? 41.781 -0.559 -17.797 1 52.75 93 LEU A O 1
ATOM 735 N N . SER A 1 94 ? 42.719 -0.336 -15.906 1 64.75 94 SER A N 1
ATOM 736 C CA . SER A 1 94 ? 43.281 -1.674 -15.844 1 64.75 94 SER A CA 1
ATOM 737 C C . SER A 1 94 ? 42.219 -2.736 -15.664 1 64.75 94 SER A C 1
ATOM 739 O O . SER A 1 94 ? 41.094 -2.426 -15.25 1 64.75 94 SER A O 1
ATOM 741 N N . SER A 1 95 ? 42.312 -3.914 -16.281 1 68.44 95 SER A N 1
ATOM 742 C CA . SER A 1 95 ? 41.438 -5.074 -16.188 1 68.44 95 SER A CA 1
ATOM 743 C C . SER A 1 95 ? 40.875 -5.246 -14.773 1 68.44 95 SER A C 1
ATOM 745 O O . SER A 1 95 ? 39.719 -5.535 -14.586 1 68.44 95 SER A O 1
ATOM 747 N N . ASN A 1 96 ? 41.656 -4.957 -13.812 1 76.56 96 ASN A N 1
ATOM 748 C CA . ASN A 1 96 ? 41.25 -5.082 -12.414 1 76.56 96 ASN A CA 1
ATOM 749 C C . ASN A 1 96 ? 40.25 -3.994 -12.023 1 76.56 96 ASN A C 1
ATOM 751 O O . ASN A 1 96 ? 39.312 -4.254 -11.273 1 76.56 96 ASN A O 1
ATOM 755 N N . GLU A 1 97 ? 40.438 -2.912 -12.703 1 80.5 97 GLU A N 1
ATOM 756 C CA . GLU A 1 97 ? 39.531 -1.797 -12.398 1 80.5 97 GLU A CA 1
ATOM 757 C C . GLU A 1 97 ? 38.156 -2.021 -12.992 1 80.5 97 GLU A C 1
ATOM 759 O O . GLU A 1 97 ? 37.156 -1.687 -12.367 1 80.5 97 GLU A O 1
ATOM 764 N N . ASP A 1 98 ? 38.125 -2.666 -14.039 1 85 98 ASP A N 1
ATOM 765 C CA . ASP A 1 98 ? 36.844 -2.963 -14.688 1 85 98 ASP A CA 1
ATOM 766 C C . ASP A 1 98 ? 36.031 -3.982 -13.883 1 85 98 ASP A C 1
ATOM 768 O O . ASP A 1 98 ? 34.812 -3.865 -13.766 1 85 98 ASP A O 1
ATOM 772 N N . THR A 1 99 ? 36.75 -4.852 -13.328 1 88.94 99 THR A N 1
ATOM 773 C CA . THR A 1 99 ? 36.094 -5.871 -12.516 1 88.94 99 THR A CA 1
ATOM 774 C C . THR A 1 99 ? 35.531 -5.258 -11.234 1 88.94 99 THR A C 1
ATOM 776 O O . THR A 1 99 ? 34.438 -5.613 -10.805 1 88.94 99 THR A O 1
ATOM 779 N N . LYS A 1 100 ? 36.312 -4.352 -10.75 1 88.38 100 LYS A N 1
ATOM 780 C CA . LYS A 1 100 ? 35.875 -3.674 -9.539 1 88.38 100 LYS A CA 1
ATOM 781 C C . LYS A 1 100 ? 34.625 -2.824 -9.805 1 88.38 100 LYS A C 1
ATOM 783 O O . LYS A 1 100 ? 33.688 -2.793 -8.992 1 88.38 100 LYS A O 1
ATOM 788 N N . LEU A 1 101 ? 34.625 -2.242 -10.93 1 92.44 101 LEU A N 1
ATOM 789 C CA . LEU A 1 101 ? 33.5 -1.414 -11.32 1 92.44 101 LEU A CA 1
ATOM 790 C C . LEU A 1 101 ? 32.25 -2.268 -11.547 1 92.44 101 LEU A C 1
ATOM 792 O O . LEU A 1 101 ? 31.156 -1.91 -11.102 1 92.44 101 LEU A O 1
ATOM 796 N N . ALA A 1 102 ? 32.438 -3.336 -12.156 1 93.06 102 ALA A N 1
ATOM 797 C CA . ALA A 1 102 ? 31.344 -4.254 -12.391 1 93.06 102 ALA A CA 1
ATOM 798 C C . ALA A 1 102 ? 30.781 -4.789 -11.078 1 93.06 102 ALA A C 1
ATOM 800 O O . ALA A 1 102 ? 29.562 -4.891 -10.906 1 93.06 102 ALA A O 1
ATOM 801 N N . ALA A 1 103 ? 31.703 -5.086 -10.227 1 94.31 103 ALA A N 1
ATOM 802 C CA . ALA A 1 103 ? 31.297 -5.578 -8.914 1 94.31 103 ALA A CA 1
ATOM 803 C C . ALA A 1 103 ? 30.516 -4.52 -8.141 1 94.31 103 ALA A C 1
ATOM 805 O O . ALA A 1 103 ? 29.516 -4.828 -7.473 1 94.31 103 ALA A O 1
ATOM 806 N N . ALA A 1 104 ? 30.953 -3.365 -8.297 1 95 104 ALA A N 1
ATOM 807 C CA . ALA A 1 104 ? 30.281 -2.254 -7.641 1 95 104 ALA A CA 1
ATOM 808 C C . ALA A 1 104 ? 28.859 -2.076 -8.188 1 95 104 ALA A C 1
ATOM 810 O O . ALA A 1 104 ? 27.906 -1.931 -7.426 1 95 104 ALA A O 1
ATOM 811 N N . GLU A 1 105 ? 28.75 -2.135 -9.43 1 96.25 105 GLU A N 1
ATOM 812 C CA . GLU A 1 105 ? 27.438 -1.972 -10.07 1 96.25 105 GLU A CA 1
ATOM 813 C C . GLU A 1 105 ? 26.5 -3.109 -9.703 1 96.25 105 GLU A C 1
ATOM 815 O O . GLU A 1 105 ? 25.312 -2.877 -9.43 1 96.25 105 GLU A O 1
ATOM 820 N N . LEU A 1 106 ? 27.016 -4.242 -9.641 1 95.75 106 LEU A N 1
ATOM 821 C CA . LEU A 1 106 ? 26.203 -5.395 -9.273 1 95.75 106 LEU A CA 1
ATOM 822 C C . LEU A 1 106 ? 25.781 -5.316 -7.809 1 95.75 106 LEU A C 1
ATOM 824 O O . LEU A 1 106 ? 24.641 -5.625 -7.473 1 95.75 106 LEU A O 1
ATOM 828 N N . ALA A 1 107 ? 26.672 -4.91 -7.023 1 96.44 107 ALA A N 1
ATOM 829 C CA . ALA A 1 107 ? 26.375 -4.785 -5.598 1 96.44 107 ALA A CA 1
ATOM 830 C C . ALA A 1 107 ? 25.281 -3.748 -5.355 1 96.44 107 ALA A C 1
ATOM 832 O O . ALA A 1 107 ? 24.344 -3.986 -4.578 1 96.44 107 ALA A O 1
ATOM 833 N N . MET A 1 108 ? 25.375 -2.693 -6.047 1 96.44 108 MET A N 1
ATOM 834 C CA . MET A 1 108 ? 24.375 -1.646 -5.918 1 96.44 108 MET A CA 1
ATOM 835 C C . MET A 1 108 ? 23.016 -2.125 -6.438 1 96.44 108 MET A C 1
ATOM 837 O O . MET A 1 108 ? 21.984 -1.81 -5.855 1 96.44 108 MET A O 1
ATOM 841 N N . THR A 1 109 ? 23.047 -2.822 -7.473 1 96.5 109 THR A N 1
ATOM 842 C CA . THR A 1 109 ? 21.828 -3.365 -8.039 1 96.5 109 THR A CA 1
ATOM 843 C C . THR A 1 109 ? 21.188 -4.363 -7.078 1 96.5 109 THR A C 1
ATOM 845 O O . THR A 1 109 ? 19.969 -4.332 -6.863 1 96.5 109 THR A O 1
ATOM 848 N N . TYR A 1 110 ? 22 -5.16 -6.504 1 96.75 110 TYR A N 1
ATOM 849 C CA . TYR A 1 110 ? 21.469 -6.117 -5.535 1 96.75 110 TYR A CA 1
ATOM 850 C C . TYR A 1 110 ? 20.875 -5.402 -4.332 1 96.75 110 TYR A C 1
ATOM 852 O O . TYR A 1 110 ? 19.828 -5.816 -3.807 1 96.75 110 TYR A O 1
ATOM 860 N N . HIS A 1 111 ? 21.516 -4.395 -3.953 1 96.38 111 HIS A N 1
ATOM 861 C CA . HIS A 1 111 ? 20.984 -3.576 -2.867 1 96.38 111 HIS A CA 1
ATOM 862 C C . HIS A 1 111 ? 19.594 -3.057 -3.195 1 96.38 111 HIS A C 1
ATOM 864 O O . HIS A 1 111 ? 18.703 -3.068 -2.342 1 96.38 111 HIS A O 1
ATOM 870 N N . THR A 1 112 ? 19.375 -2.633 -4.352 1 96.19 112 THR A N 1
ATOM 871 C CA . THR A 1 112 ? 18.094 -2.119 -4.828 1 96.19 112 THR A CA 1
ATOM 872 C C . THR A 1 112 ? 17.016 -3.188 -4.719 1 96.19 112 THR A C 1
ATOM 874 O O . THR A 1 112 ? 15.914 -2.922 -4.211 1 96.19 112 THR A O 1
ATOM 877 N N . VAL A 1 113 ? 17.391 -4.344 -5.09 1 94.62 113 VAL A N 1
ATOM 878 C CA . VAL A 1 113 ? 16.438 -5.445 -5.086 1 94.62 113 VAL A CA 1
ATOM 879 C C . VAL A 1 113 ? 16.141 -5.879 -3.648 1 94.62 113 VAL A C 1
ATOM 881 O O . VAL A 1 113 ? 14.984 -6.062 -3.268 1 94.62 113 VAL A O 1
ATOM 884 N N . LYS A 1 114 ? 17.141 -5.957 -2.893 1 94.44 114 LYS A N 1
ATOM 885 C CA . LYS A 1 114 ? 17.031 -6.438 -1.518 1 94.44 114 LYS A CA 1
ATOM 886 C C . LYS A 1 114 ? 16.109 -5.531 -0.696 1 94.44 114 LYS A C 1
ATOM 888 O O . LYS A 1 114 ? 15.336 -6.012 0.129 1 94.44 114 LYS A O 1
ATOM 893 N N . HIS A 1 115 ? 16.203 -4.305 -1.006 1 95.12 115 HIS A N 1
ATOM 894 C CA . HIS A 1 115 ? 15.453 -3.348 -0.198 1 95.12 115 HIS A CA 1
ATOM 895 C C . HIS A 1 115 ? 14.234 -2.814 -0.955 1 95.12 115 HIS A C 1
ATOM 897 O O . HIS A 1 115 ? 13.586 -1.87 -0.506 1 95.12 115 HIS A O 1
ATOM 903 N N . ASN A 1 116 ? 14.008 -3.322 -2.098 1 94.12 116 ASN A N 1
ATOM 904 C CA . ASN A 1 116 ? 12.852 -2.967 -2.916 1 94.12 116 ASN A CA 1
ATOM 905 C C . ASN A 1 116 ? 12.844 -1.478 -3.25 1 94.12 116 ASN A C 1
ATOM 907 O O . ASN A 1 116 ? 11.805 -0.82 -3.133 1 94.12 116 ASN A O 1
ATOM 911 N N . LEU A 1 117 ? 13.914 -1.009 -3.617 1 95.06 117 LEU A N 1
ATOM 912 C CA . LEU A 1 117 ? 14.008 0.395 -4.004 1 95.06 117 LEU A CA 1
ATOM 913 C C . LEU A 1 117 ? 13.656 0.582 -5.473 1 95.06 117 LEU A C 1
ATOM 915 O O . LEU A 1 117 ? 13.844 -0.33 -6.281 1 95.06 117 LEU A O 1
ATOM 919 N N . SER A 1 118 ? 13.18 1.771 -5.758 1 95.19 118 SER A N 1
ATOM 920 C CA . SER A 1 118 ? 12.891 2.041 -7.164 1 95.19 118 SER A CA 1
ATOM 921 C C . SER A 1 118 ? 14.164 2.289 -7.957 1 95.19 118 SER A C 1
ATOM 923 O O . SER A 1 118 ? 15.141 2.834 -7.426 1 95.19 118 SER A O 1
ATOM 925 N N . TYR A 1 119 ? 14.07 1.989 -9.227 1 95.38 119 TYR A N 1
ATOM 926 C CA . TYR A 1 119 ? 15.211 2.264 -10.086 1 95.38 119 TYR A CA 1
ATOM 927 C C . TYR A 1 119 ? 15.453 3.762 -10.211 1 95.38 119 TYR A C 1
ATOM 929 O O . TYR A 1 119 ? 16.594 4.203 -10.328 1 95.38 119 TYR A O 1
ATOM 937 N N . ASN A 1 120 ? 14.445 4.441 -10.117 1 93.94 120 ASN A N 1
ATOM 938 C CA . ASN A 1 120 ? 14.555 5.895 -10.195 1 93.94 120 ASN A CA 1
ATOM 939 C C . ASN A 1 120 ? 15.312 6.465 -9 1 93.94 120 ASN A C 1
ATOM 941 O O . ASN A 1 120 ? 16.172 7.336 -9.164 1 93.94 120 ASN A O 1
ATOM 945 N N . SER A 1 121 ? 14.914 6 -7.844 1 95 121 SER A N 1
ATOM 946 C CA . SER A 1 121 ? 15.594 6.488 -6.645 1 95 121 SER A CA 1
ATOM 947 C C . SER A 1 121 ? 17.062 6.105 -6.648 1 95 121 SER A C 1
ATOM 949 O O . SER A 1 121 ? 17.906 6.875 -6.188 1 95 121 SER A O 1
ATOM 951 N N . GLN A 1 122 ? 17.328 5.004 -7.184 1 95.12 122 GLN A N 1
ATOM 952 C CA . GLN A 1 122 ? 18.719 4.555 -7.195 1 95.12 122 GLN A CA 1
ATOM 953 C C . GLN A 1 122 ? 19.516 5.285 -8.266 1 95.12 122 GLN A C 1
ATOM 955 O O . GLN A 1 122 ? 20.719 5.547 -8.086 1 95.12 122 GLN A O 1
ATOM 960 N N . ASP A 1 123 ? 18.922 5.52 -9.406 1 95.88 123 ASP A N 1
ATOM 961 C CA . ASP A 1 123 ? 19.547 6.379 -10.406 1 95.88 123 ASP A CA 1
ATOM 962 C C . ASP A 1 123 ? 19.953 7.719 -9.789 1 95.88 123 ASP A C 1
ATOM 964 O O . ASP A 1 123 ? 21.078 8.188 -10 1 95.88 123 ASP A O 1
ATOM 968 N N . CYS A 1 124 ? 19.094 8.281 -9.07 1 95.94 124 CYS A N 1
ATOM 969 C CA . CYS A 1 124 ? 19.375 9.523 -8.359 1 95.94 124 CYS A CA 1
ATOM 970 C C . CYS A 1 124 ? 20.516 9.336 -7.359 1 95.94 124 CYS A C 1
ATOM 972 O O . CYS A 1 124 ? 21.391 10.188 -7.234 1 95.94 124 CYS A O 1
ATOM 974 N N . SER A 1 125 ? 20.531 8.234 -6.688 1 96.25 125 SER A N 1
ATOM 975 C CA . SER A 1 125 ? 21.578 7.93 -5.711 1 96.25 125 SER A CA 1
ATOM 976 C C . SER A 1 125 ? 22.953 7.875 -6.363 1 96.25 125 SER A C 1
ATOM 978 O O . SER A 1 125 ? 23.922 8.406 -5.824 1 96.25 125 SER A O 1
ATOM 980 N N . ILE A 1 126 ? 23.016 7.27 -7.461 1 95.81 126 ILE A N 1
ATOM 981 C CA . ILE A 1 126 ? 24.281 7.121 -8.172 1 95.81 126 ILE A CA 1
ATOM 982 C C . ILE A 1 126 ? 24.797 8.492 -8.586 1 95.81 126 ILE A C 1
ATOM 984 O O . ILE A 1 126 ? 25.984 8.789 -8.422 1 95.81 126 ILE A O 1
ATOM 988 N N . LYS A 1 127 ? 23.969 9.297 -9.055 1 95.44 127 LYS A N 1
ATOM 989 C CA . LYS A 1 127 ? 24.359 10.648 -9.422 1 95.44 127 LYS A CA 1
ATOM 990 C C . LYS A 1 127 ? 24.828 11.438 -8.203 1 95.44 127 LYS A C 1
ATOM 992 O O . LYS A 1 127 ? 25.812 12.18 -8.281 1 95.44 127 LYS A O 1
ATOM 997 N N . LEU A 1 128 ? 24.141 11.266 -7.137 1 96.56 128 LEU A N 1
ATOM 998 C CA . LEU A 1 128 ? 24.531 11.93 -5.895 1 96.56 128 LEU A CA 1
ATOM 999 C C . LEU A 1 128 ? 25.875 11.43 -5.406 1 96.56 128 LEU A C 1
ATOM 1001 O O . LEU A 1 128 ? 26.719 12.227 -4.957 1 96.56 128 LEU A O 1
ATOM 1005 N N . ASN A 1 129 ? 26.125 10.18 -5.52 1 95.81 129 ASN A N 1
ATOM 1006 C CA . ASN A 1 129 ? 27.391 9.594 -5.094 1 95.81 129 ASN A CA 1
ATOM 1007 C C . ASN A 1 129 ? 28.562 10.195 -5.863 1 95.81 129 ASN A C 1
ATOM 1009 O O . ASN A 1 129 ? 29.641 10.422 -5.297 1 95.81 129 ASN A O 1
ATOM 1013 N N . LYS A 1 130 ? 28.344 10.461 -7.121 1 94.38 130 LYS A N 1
ATOM 1014 C CA . LYS A 1 130 ? 29.406 11.047 -7.941 1 94.38 130 LYS A CA 1
ATOM 1015 C C . LYS A 1 130 ? 29.797 12.422 -7.426 1 94.38 130 LYS A C 1
ATOM 1017 O O . LYS A 1 130 ? 30.969 12.828 -7.543 1 94.38 130 LYS A O 1
ATOM 1022 N N . ILE A 1 131 ? 28.844 13.047 -6.852 1 95 131 ILE A N 1
ATOM 1023 C CA . ILE A 1 131 ? 29.078 14.398 -6.348 1 95 131 ILE A CA 1
ATOM 1024 C C . ILE A 1 131 ? 29.688 14.328 -4.953 1 95 131 ILE A C 1
ATOM 1026 O O . ILE A 1 131 ? 30.609 15.086 -4.637 1 95 131 ILE A O 1
ATOM 1030 N N . ILE A 1 132 ? 29.266 13.414 -4.164 1 94.94 132 ILE A N 1
ATOM 1031 C CA . ILE A 1 132 ? 29.688 13.312 -2.775 1 94.94 132 ILE A CA 1
ATOM 1032 C C . ILE A 1 132 ? 31.094 12.695 -2.711 1 94.94 132 ILE A C 1
ATOM 1034 O O . ILE A 1 132 ? 31.938 13.148 -1.945 1 94.94 132 ILE A O 1
ATOM 1038 N N . TYR A 1 133 ? 31.266 11.672 -3.576 1 95.06 133 TYR A N 1
ATOM 1039 C CA . TYR A 1 133 ? 32.531 10.961 -3.555 1 95.06 133 TYR A CA 1
ATOM 1040 C C . TYR A 1 133 ? 33.375 11.312 -4.773 1 95.06 133 TYR A C 1
ATOM 1042 O O . TYR A 1 133 ? 33.875 10.422 -5.477 1 95.06 133 TYR A O 1
ATOM 1050 N N . VAL A 1 134 ? 33.594 12.539 -4.895 1 92.12 134 VAL A N 1
ATOM 1051 C CA . VAL A 1 134 ? 34.312 13.055 -6.066 1 92.12 134 VAL A CA 1
ATOM 1052 C C . VAL A 1 134 ? 35.75 12.555 -6.078 1 92.12 134 VAL A C 1
ATOM 1054 O O . VAL A 1 134 ? 36.344 12.438 -7.141 1 92.12 134 VAL A O 1
ATOM 1057 N N . ASP A 1 135 ? 36.25 12.188 -4.977 1 91.56 135 ASP A N 1
ATOM 1058 C CA . ASP A 1 135 ? 37.656 11.742 -4.836 1 91.56 135 ASP A CA 1
ATOM 1059 C C . ASP A 1 135 ? 37.781 10.25 -5.129 1 91.56 135 ASP A C 1
ATOM 1061 O O . ASP A 1 135 ? 38.875 9.688 -5.043 1 91.56 135 ASP A O 1
ATOM 1065 N N . SER A 1 136 ? 36.75 9.617 -5.48 1 94.12 136 SER A N 1
ATOM 1066 C CA . SER A 1 136 ? 36.75 8.188 -5.773 1 94.12 136 SER A CA 1
ATOM 1067 C C . SER A 1 136 ? 36.719 7.926 -7.277 1 94.12 136 SER A C 1
ATOM 1069 O O . SER A 1 136 ? 35.812 8.391 -7.977 1 94.12 136 SER A O 1
ATOM 1071 N N . LYS A 1 137 ? 37.656 7.168 -7.645 1 92 137 LYS A N 1
ATOM 1072 C CA . LYS A 1 137 ? 37.688 6.777 -9.055 1 92 137 LYS A CA 1
ATOM 1073 C C . LYS A 1 137 ? 36.531 5.867 -9.398 1 92 137 LYS A C 1
ATOM 1075 O O . LYS A 1 137 ? 35.938 5.988 -10.469 1 92 137 LYS A O 1
ATOM 1080 N N . THR A 1 138 ? 36.219 5.074 -8.492 1 93.44 138 THR A N 1
ATOM 1081 C CA . THR A 1 138 ? 35.094 4.164 -8.703 1 93.44 138 THR A CA 1
ATOM 1082 C C . THR A 1 138 ? 33.781 4.945 -8.852 1 93.44 138 THR A C 1
ATOM 1084 O O . THR A 1 138 ? 33 4.68 -9.766 1 93.44 138 THR A O 1
ATOM 1087 N N . ALA A 1 139 ? 33.594 5.895 -8.023 1 94.69 139 ALA A N 1
ATOM 1088 C CA . ALA A 1 139 ? 32.344 6.68 -8.039 1 94.69 139 ALA A CA 1
ATOM 1089 C C . ALA A 1 139 ? 32.219 7.461 -9.344 1 94.69 139 ALA A C 1
ATOM 1091 O O . ALA A 1 139 ? 31.141 7.516 -9.938 1 94.69 139 ALA A O 1
ATOM 1092 N N . THR A 1 140 ? 33.281 7.988 -9.766 1 92.75 140 THR A N 1
ATOM 1093 C CA . THR A 1 140 ? 33.25 8.852 -10.945 1 92.75 140 THR A CA 1
ATOM 1094 C C . THR A 1 140 ? 33.031 8.031 -12.211 1 92.75 140 THR A C 1
ATOM 1096 O O . THR A 1 140 ? 32.469 8.516 -13.188 1 92.75 140 THR A O 1
ATOM 1099 N N . ASN A 1 141 ? 33.438 6.824 -12.148 1 92.38 141 ASN A N 1
ATOM 1100 C CA . ASN A 1 141 ? 33.375 6.008 -13.359 1 92.38 141 ASN A CA 1
ATOM 1101 C C . ASN A 1 141 ? 32.188 5.086 -13.359 1 92.38 141 ASN A C 1
ATOM 1103 O O . ASN A 1 141 ? 31.922 4.391 -14.344 1 92.38 141 ASN A O 1
ATOM 1107 N N . LEU A 1 142 ? 31.484 5.098 -12.32 1 93.38 142 LEU A N 1
ATOM 1108 C CA . LEU A 1 142 ? 30.297 4.258 -12.242 1 93.38 142 LEU A CA 1
ATOM 1109 C C . LEU A 1 142 ? 29.25 4.684 -13.273 1 93.38 142 LEU A C 1
ATOM 1111 O O . LEU A 1 142 ? 28.984 5.875 -13.43 1 93.38 142 LEU A O 1
ATOM 1115 N N . ARG A 1 143 ? 28.828 3.779 -14.055 1 92.56 143 ARG A N 1
ATOM 1116 C CA . ARG A 1 143 ? 27.766 4.016 -15.023 1 92.56 143 ARG A CA 1
ATOM 1117 C C . ARG A 1 143 ? 26.594 3.086 -14.781 1 92.56 143 ARG A C 1
ATOM 1119 O O . ARG A 1 143 ? 26.516 2.002 -15.359 1 92.56 143 ARG A O 1
ATOM 1126 N N . LEU A 1 144 ? 25.75 3.5 -13.922 1 95.38 144 LEU A N 1
ATOM 1127 C CA . LEU A 1 144 ? 24.609 2.686 -13.516 1 95.38 144 LEU A CA 1
ATOM 1128 C C . LEU A 1 144 ? 23.344 3.525 -13.438 1 95.38 144 LEU A C 1
ATOM 1130 O O . LEU A 1 144 ? 23.062 4.141 -12.406 1 95.38 144 LEU A O 1
ATOM 1134 N N . ALA A 1 145 ? 22.625 3.531 -14.547 1 94.81 145 ALA A N 1
ATOM 1135 C CA . ALA A 1 145 ? 21.328 4.219 -14.602 1 94.81 145 ALA A CA 1
ATOM 1136 C C . ALA A 1 145 ? 20.172 3.227 -14.5 1 94.81 145 ALA A C 1
ATOM 1138 O O . ALA A 1 145 ? 20.391 2.037 -14.258 1 94.81 145 ALA A O 1
ATOM 1139 N N . ARG A 1 146 ? 19.016 3.703 -14.672 1 94.94 146 ARG A N 1
ATOM 1140 C CA . ARG A 1 146 ? 17.812 2.91 -14.477 1 94.94 146 ARG A CA 1
ATOM 1141 C C . ARG A 1 146 ? 17.781 1.704 -15.406 1 94.94 146 ARG A C 1
ATOM 1143 O O . ARG A 1 146 ? 17.547 0.578 -14.969 1 94.94 146 ARG A O 1
ATOM 1150 N N . THR A 1 147 ? 18.109 1.945 -16.625 1 93.31 147 THR A N 1
ATOM 1151 C CA . THR A 1 147 ? 17.969 0.908 -17.641 1 93.31 147 THR A CA 1
ATOM 1152 C C . THR A 1 147 ? 19.016 -0.183 -17.438 1 93.31 147 THR A C 1
ATOM 1154 O O . THR A 1 147 ? 18.734 -1.369 -17.609 1 93.31 147 THR A O 1
ATOM 1157 N N . LYS A 1 148 ? 20.219 0.263 -17.156 1 94.31 148 LYS A N 1
ATOM 1158 C CA . LYS A 1 148 ? 21.266 -0.723 -16.906 1 94.31 148 LYS A CA 1
ATOM 1159 C C . LYS A 1 148 ? 20.953 -1.545 -15.656 1 94.31 148 LYS A C 1
ATOM 1161 O O . LYS A 1 148 ? 21.219 -2.75 -15.617 1 94.31 148 LYS A O 1
ATOM 1166 N N . MET A 1 149 ? 20.453 -0.934 -14.648 1 95.88 149 MET A N 1
ATOM 1167 C CA . MET A 1 149 ? 20.062 -1.657 -13.438 1 95.88 149 MET A CA 1
ATOM 1168 C C . MET A 1 149 ? 19.016 -2.711 -13.742 1 95.88 149 MET A C 1
ATOM 1170 O O . MET A 1 149 ? 19.109 -3.852 -13.289 1 95.88 149 MET A O 1
ATOM 1174 N N . GLU A 1 150 ? 18.047 -2.287 -14.445 1 95.12 150 GLU A N 1
ATOM 1175 C CA . GLU A 1 150 ? 17 -3.229 -14.852 1 95.12 150 GLU A CA 1
ATOM 1176 C C . GLU A 1 150 ? 17.594 -4.414 -15.602 1 95.12 150 GLU A C 1
ATOM 1178 O O . GLU A 1 150 ? 17.234 -5.562 -15.344 1 95.12 150 GLU A O 1
ATOM 1183 N N . ALA A 1 151 ? 18.516 -4.125 -16.469 1 94.62 151 ALA A N 1
ATOM 1184 C CA . ALA A 1 151 ? 19.156 -5.172 -17.25 1 94.62 151 ALA A CA 1
ATOM 1185 C C . ALA A 1 151 ? 19.953 -6.121 -16.344 1 94.62 151 ALA A C 1
ATOM 1187 O O . ALA A 1 151 ? 19.922 -7.336 -16.547 1 94.62 151 ALA A O 1
ATOM 1188 N N . LEU A 1 152 ? 20.609 -5.574 -15.398 1 95.31 152 LEU A N 1
ATOM 1189 C CA . LEU A 1 152 ? 21.391 -6.402 -14.484 1 95.31 152 LEU A CA 1
ATOM 1190 C C . LEU A 1 152 ? 20.484 -7.312 -13.664 1 95.31 152 LEU A C 1
ATOM 1192 O O . LEU A 1 152 ? 20.844 -8.453 -13.375 1 95.31 152 LEU A O 1
ATOM 1196 N N . VAL A 1 153 ? 19.344 -6.82 -13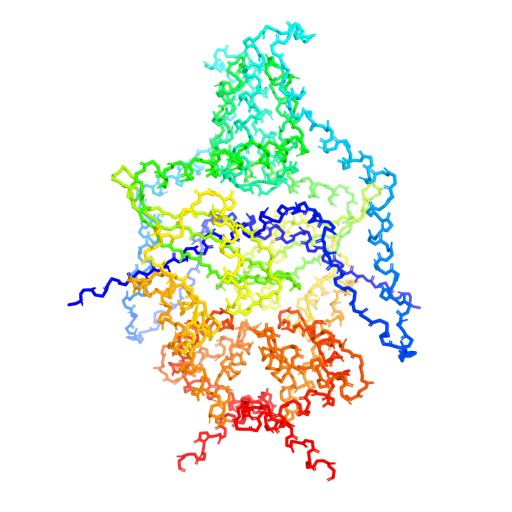.336 1 95.38 153 VAL A N 1
ATOM 1197 C CA . VAL A 1 153 ? 18.406 -7.625 -12.555 1 95.38 153 VAL A CA 1
ATOM 1198 C C . VAL A 1 153 ? 17.828 -8.734 -13.43 1 95.38 153 VAL A C 1
ATOM 1200 O O . VAL A 1 153 ? 17.828 -9.906 -13.031 1 95.38 153 VAL A O 1
ATOM 1203 N N . THR A 1 154 ? 17.422 -8.422 -14.633 1 93.5 154 THR A N 1
ATOM 1204 C CA . THR A 1 154 ? 16.656 -9.344 -15.453 1 93.5 154 THR A CA 1
ATOM 1205 C C . THR A 1 154 ? 17.562 -10.32 -16.188 1 93.5 154 THR A C 1
ATOM 1207 O O . THR A 1 154 ? 17.188 -11.461 -16.453 1 93.5 154 THR A O 1
ATOM 1210 N N . GLU A 1 155 ? 18.844 -9.898 -16.406 1 93.81 155 GLU A N 1
ATOM 1211 C CA . GLU A 1 155 ? 19.703 -10.703 -17.266 1 93.81 155 GLU A CA 1
ATOM 1212 C C . GLU A 1 155 ? 20.828 -11.352 -16.469 1 93.81 155 GLU A C 1
ATOM 1214 O O . GLU A 1 155 ? 21.484 -12.281 -16.953 1 93.81 155 GLU A O 1
ATOM 1219 N N . VAL A 1 156 ? 21.047 -10.898 -15.336 1 93.75 156 VAL A N 1
ATOM 1220 C CA . VAL A 1 156 ? 22.203 -11.422 -14.617 1 93.75 156 VAL A CA 1
ATOM 1221 C C . VAL A 1 156 ? 21.766 -11.992 -13.273 1 93.75 156 VAL A C 1
ATOM 1223 O O . VAL A 1 156 ? 21.734 -13.211 -13.086 1 93.75 156 VAL A O 1
ATOM 1226 N N . LEU A 1 157 ? 21.219 -11.117 -12.422 1 94.44 157 LEU A N 1
ATOM 1227 C CA . LEU A 1 157 ? 20.922 -11.539 -11.062 1 94.44 157 LEU A CA 1
ATOM 1228 C C . LEU A 1 157 ? 19.75 -12.523 -11.039 1 94.44 157 LEU A C 1
ATOM 1230 O O . LEU A 1 157 ? 19.812 -13.547 -10.359 1 94.44 157 LEU A O 1
ATOM 1234 N N . GLY A 1 158 ? 18.719 -12.18 -11.75 1 94.12 158 GLY A N 1
ATOM 1235 C CA . GLY A 1 158 ? 17.562 -13.062 -11.812 1 94.12 158 GLY A CA 1
ATOM 1236 C C . GLY A 1 158 ? 17.906 -14.461 -12.297 1 94.12 158 GLY A C 1
ATOM 1237 O O . GLY A 1 158 ? 17.734 -15.43 -11.555 1 94.12 158 GLY A O 1
ATOM 1238 N N . PRO A 1 159 ? 18.453 -14.531 -13.484 1 93.56 159 PRO A N 1
ATOM 1239 C CA . PRO A 1 159 ? 18.797 -15.844 -14.031 1 93.56 159 PRO A CA 1
ATOM 1240 C C . PRO A 1 159 ? 19.812 -16.594 -13.164 1 93.56 159 PRO A C 1
ATOM 1242 O O . PRO A 1 159 ? 19.703 -17.812 -13 1 93.56 159 PRO A O 1
ATOM 1245 N N . HIS A 1 160 ? 20.734 -15.883 -12.602 1 94.06 160 HIS A N 1
ATOM 1246 C CA . HIS A 1 160 ? 21.703 -16.531 -11.727 1 94.06 160 HIS A CA 1
ATOM 1247 C C . HIS A 1 160 ? 21.031 -17.125 -10.5 1 94.06 160 HIS A C 1
ATOM 1249 O O . HIS A 1 160 ? 21.344 -18.25 -10.102 1 94.06 160 HIS A O 1
ATOM 1255 N N . SER A 1 161 ? 20.188 -16.406 -9.898 1 94.25 161 SER A N 1
ATOM 1256 C CA . SER A 1 161 ? 19.469 -16.891 -8.727 1 94.25 161 SER A CA 1
ATOM 1257 C C . SER A 1 161 ? 18.609 -18.109 -9.062 1 94.25 161 SER A C 1
ATOM 1259 O O . SER A 1 161 ? 18.594 -19.078 -8.297 1 94.25 161 SER A O 1
ATOM 1261 N N . LEU A 1 162 ? 17.984 -18.047 -10.156 1 95.69 162 LEU A N 1
ATOM 1262 C CA . LEU A 1 162 ? 17.141 -19.172 -10.586 1 95.69 162 LEU A CA 1
ATOM 1263 C C . LEU A 1 162 ? 17.984 -20.422 -10.836 1 95.69 162 LEU A C 1
ATOM 1265 O O . LEU A 1 162 ? 17.656 -21.5 -10.367 1 95.69 162 LEU A O 1
ATOM 1269 N N . GLN A 1 163 ? 19.109 -20.25 -11.531 1 95.5 163 GLN A N 1
ATOM 1270 C CA . GLN A 1 163 ? 19.984 -21.375 -11.828 1 95.5 163 GLN A CA 1
ATOM 1271 C C . GLN A 1 163 ? 20.531 -22 -10.547 1 95.5 163 GLN A C 1
ATOM 1273 O O . GLN A 1 163 ? 20.688 -23.219 -10.469 1 95.5 163 GLN A O 1
ATOM 1278 N N . SER A 1 164 ? 20.781 -21.141 -9.641 1 93.62 164 SER A N 1
ATOM 1279 C CA . SER A 1 164 ? 21.266 -21.641 -8.359 1 93.62 164 SER A CA 1
ATOM 1280 C C . SER A 1 164 ? 20.25 -22.562 -7.703 1 93.62 164 SER A C 1
ATOM 1282 O O . SER A 1 164 ? 20.609 -23.609 -7.145 1 93.62 164 SER A O 1
ATOM 1284 N N . VAL A 1 165 ? 19.031 -22.297 -7.801 1 94.62 165 VAL A N 1
ATOM 1285 C CA . VAL A 1 165 ? 17.969 -23.109 -7.242 1 94.62 165 VAL A CA 1
ATOM 1286 C C . VAL A 1 165 ? 17.859 -24.422 -8.023 1 94.62 165 VAL A C 1
ATOM 1288 O O . VAL A 1 165 ? 17.797 -25.5 -7.43 1 94.62 165 VAL A O 1
ATOM 1291 N N . ILE A 1 166 ? 17.938 -24.297 -9.336 1 95.81 166 ILE A N 1
ATOM 1292 C CA . ILE A 1 166 ? 17.812 -25.469 -10.195 1 95.81 166 ILE A CA 1
ATOM 1293 C C . ILE A 1 166 ? 18.969 -26.438 -9.938 1 95.81 166 ILE A C 1
ATOM 1295 O O . ILE A 1 166 ? 18.766 -27.641 -9.836 1 95.81 166 ILE A O 1
ATOM 1299 N N . ASP A 1 167 ? 20.094 -25.859 -9.773 1 94.19 167 ASP A N 1
ATOM 1300 C CA . ASP A 1 167 ? 21.281 -26.672 -9.508 1 94.19 167 ASP A CA 1
ATOM 1301 C C . ASP A 1 167 ? 21.156 -27.422 -8.18 1 94.19 167 ASP A C 1
ATOM 1303 O O . ASP A 1 167 ? 21.516 -28.578 -8.078 1 94.19 167 ASP A O 1
ATOM 1307 N N . GLN A 1 168 ? 20.641 -26.812 -7.25 1 92.44 168 GLN A N 1
ATOM 1308 C CA . GLN A 1 168 ? 20.453 -27.438 -5.941 1 92.44 168 GLN A CA 1
ATOM 1309 C C . GLN A 1 168 ? 19.453 -28.578 -6.012 1 92.44 168 GLN A C 1
ATOM 1311 O O . GLN A 1 168 ? 19.672 -29.641 -5.406 1 92.44 168 GLN A O 1
ATOM 1316 N N . LEU A 1 169 ? 18.453 -28.422 -6.73 1 94.44 169 LEU A N 1
ATOM 1317 C CA . LEU A 1 169 ? 17.406 -29.438 -6.84 1 94.44 169 LEU A CA 1
ATOM 1318 C C . LEU A 1 169 ? 17.906 -30.641 -7.625 1 94.44 169 LEU A C 1
ATOM 1320 O O . LEU A 1 169 ? 17.594 -31.781 -7.273 1 94.44 169 LEU A O 1
ATOM 1324 N N . ASN A 1 170 ? 18.703 -30.375 -8.602 1 93.19 170 ASN A N 1
ATOM 1325 C CA . ASN A 1 170 ? 19.172 -31.438 -9.477 1 93.19 170 ASN A CA 1
ATOM 1326 C C . ASN A 1 170 ? 20.344 -32.188 -8.852 1 93.19 170 ASN A C 1
ATOM 1328 O O . ASN A 1 170 ? 20.484 -33.406 -9.016 1 93.19 170 ASN A O 1
ATOM 1332 N N . LYS A 1 171 ? 21.25 -31.453 -8.297 1 86.06 171 LYS A N 1
ATOM 1333 C CA . LYS A 1 171 ? 22.469 -32.062 -7.762 1 86.06 171 LYS A CA 1
ATOM 1334 C C . LYS A 1 171 ? 22.141 -33.125 -6.719 1 86.06 171 LYS A C 1
ATOM 1336 O O . LYS A 1 171 ? 22.703 -34.219 -6.746 1 86.06 171 LYS A O 1
ATOM 1341 N N . ASP A 1 172 ? 21.219 -32.906 -5.918 1 78.88 172 ASP A N 1
ATOM 1342 C CA . ASP A 1 172 ? 20.938 -33.844 -4.824 1 78.88 172 ASP A CA 1
ATOM 1343 C C . ASP A 1 172 ? 19.625 -34.594 -5.051 1 78.88 172 ASP A C 1
ATOM 1345 O O . ASP A 1 172 ? 19.094 -35.188 -4.129 1 78.88 172 ASP A O 1
ATOM 1349 N N . ASN A 1 173 ? 19.188 -34.562 -6.27 1 87.38 173 ASN A N 1
ATOM 1350 C CA . ASN A 1 173 ? 17.891 -35.156 -6.566 1 87.38 173 ASN A CA 1
ATOM 1351 C C . ASN A 1 173 ? 16.875 -34.906 -5.449 1 87.38 173 ASN A C 1
ATOM 1353 O O . ASN A 1 173 ? 16.234 -35.844 -4.957 1 87.38 173 ASN A O 1
ATOM 1357 N N . VAL A 1 174 ? 16.812 -33.688 -5.09 1 92.31 174 VAL A N 1
ATOM 1358 C CA . VAL A 1 174 ? 16 -33.25 -3.957 1 92.31 174 VAL A CA 1
ATOM 1359 C C . VAL A 1 174 ? 14.523 -33.281 -4.34 1 92.31 174 VAL A C 1
ATOM 1361 O O . VAL A 1 174 ? 14.148 -32.781 -5.406 1 92.31 174 VAL A O 1
ATOM 1364 N N . PHE A 1 175 ? 13.789 -33.938 -3.523 1 95.44 175 PHE A N 1
ATOM 1365 C CA . PHE A 1 175 ? 12.336 -33.844 -3.693 1 95.44 175 PHE A CA 1
ATOM 1366 C C . PHE A 1 175 ? 11.797 -32.5 -3.209 1 95.44 175 PHE A C 1
ATOM 1368 O O . PHE A 1 175 ? 12.336 -31.922 -2.266 1 95.44 175 PHE A O 1
ATOM 1375 N N . TYR A 1 176 ? 10.859 -32.031 -3.914 1 96.56 176 TYR A N 1
ATOM 1376 C CA . TYR A 1 176 ? 10.289 -30.734 -3.514 1 96.56 176 TYR A CA 1
ATOM 1377 C C . TYR A 1 176 ? 8.773 -30.75 -3.646 1 96.56 176 TYR A C 1
ATOM 1379 O O . TYR A 1 176 ? 8.211 -31.578 -4.371 1 96.56 176 TYR A O 1
ATOM 1387 N N . CYS A 1 177 ? 8.125 -29.891 -2.889 1 97.19 177 CYS A N 1
ATOM 1388 C CA . CYS A 1 177 ? 6.695 -29.625 -3.006 1 97.19 177 CYS A CA 1
ATOM 1389 C C . CYS A 1 177 ? 6.434 -28.453 -3.947 1 97.19 177 CYS A C 1
ATOM 1391 O O . CYS A 1 177 ? 7.105 -27.422 -3.871 1 97.19 177 CYS A O 1
ATOM 1393 N N . LEU A 1 178 ? 5.543 -28.703 -4.773 1 97.19 178 LEU A N 1
ATOM 1394 C CA . LEU A 1 178 ? 5.141 -27.656 -5.715 1 97.19 178 LEU A CA 1
ATOM 1395 C C . LEU A 1 178 ? 3.982 -26.844 -5.156 1 97.19 178 LEU A C 1
ATOM 1397 O O . LEU A 1 178 ? 3.041 -27.391 -4.586 1 97.19 178 LEU A O 1
ATOM 1401 N N . GLN A 1 179 ? 4.164 -25.547 -5.285 1 95.81 179 GLN A N 1
ATOM 1402 C CA . GLN A 1 179 ? 3.115 -24.641 -4.816 1 95.81 179 GLN A CA 1
ATOM 1403 C C . GLN A 1 179 ? 2.738 -23.625 -5.891 1 95.81 179 GLN A C 1
ATOM 1405 O O . GLN A 1 179 ? 3.611 -23.078 -6.57 1 95.81 179 GLN A O 1
ATOM 1410 N N . THR A 1 180 ? 1.448 -23.391 -6.062 1 92.88 180 THR A N 1
ATOM 1411 C CA . THR A 1 180 ? 1.002 -22.375 -7.008 1 92.88 180 THR A CA 1
ATOM 1412 C C . THR A 1 180 ? -0.376 -21.844 -6.621 1 92.88 180 THR A C 1
ATOM 1414 O O . THR A 1 180 ? -1.137 -22.531 -5.93 1 92.88 180 THR A O 1
ATOM 1417 N N . ASP A 1 181 ? -0.536 -20.594 -6.91 1 85.38 181 ASP A N 1
ATOM 1418 C CA . ASP A 1 181 ? -1.853 -19.984 -6.758 1 85.38 181 ASP A CA 1
ATOM 1419 C C . ASP A 1 181 ? -2.035 -18.828 -7.742 1 85.38 181 ASP A C 1
ATOM 1421 O O . ASP A 1 181 ? -1.073 -18.125 -8.078 1 85.38 181 ASP A O 1
ATOM 1425 N N . ALA A 1 182 ? -3.242 -18.844 -8.188 1 77.69 182 ALA A N 1
ATOM 1426 C CA . ALA A 1 182 ? -3.525 -17.797 -9.156 1 77.69 182 ALA A CA 1
ATOM 1427 C C . ALA A 1 182 ? -3.594 -16.422 -8.484 1 77.69 182 ALA A C 1
ATOM 1429 O O . ALA A 1 182 ? -4.074 -16.297 -7.355 1 77.69 182 ALA A O 1
ATOM 1430 N N . SER A 1 183 ? -2.994 -15.492 -9.062 1 72.81 183 SER A N 1
ATOM 1431 C CA . SER A 1 183 ? -3.111 -14.094 -8.648 1 72.81 183 SER A CA 1
ATOM 1432 C C . SER A 1 183 ? -3.611 -13.227 -9.797 1 72.81 183 SER A C 1
ATOM 1434 O O . SER A 1 183 ? -3.164 -13.375 -10.938 1 72.81 183 SER A O 1
ATOM 1436 N N . ASN A 1 184 ? -4.652 -12.43 -9.453 1 63.72 184 ASN A N 1
ATOM 1437 C CA . ASN A 1 184 ? -5.211 -11.57 -10.484 1 63.72 184 ASN A CA 1
ATOM 1438 C C . ASN A 1 184 ? -4.523 -10.203 -10.508 1 63.72 184 ASN A C 1
ATOM 1440 O O . ASN A 1 184 ? -4.27 -9.609 -9.461 1 63.72 184 ASN A O 1
ATOM 1444 N N . LYS A 1 185 ? -4.008 -9.953 -11.57 1 64.81 185 LYS A N 1
ATOM 1445 C CA . LYS A 1 185 ? -3.598 -8.578 -11.844 1 64.81 185 LYS A CA 1
ATOM 1446 C C . LYS A 1 185 ? -4.41 -7.977 -12.992 1 64.81 185 LYS A C 1
ATOM 1448 O O . LYS A 1 185 ? -4.168 -8.289 -14.156 1 64.81 185 LYS A O 1
ATOM 1453 N N . LYS A 1 186 ? -5.289 -7.062 -12.609 1 58.81 186 LYS A N 1
ATOM 1454 C CA . LYS A 1 186 ? -6.23 -6.574 -13.609 1 58.81 186 LYS A CA 1
ATOM 1455 C C . LYS A 1 186 ? -6.938 -7.734 -14.312 1 58.81 186 LY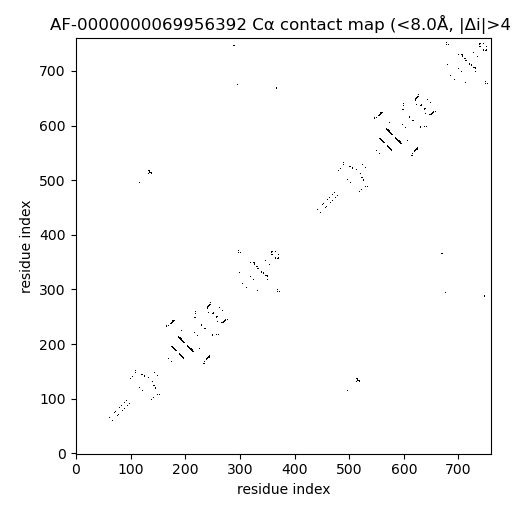S A C 1
ATOM 1457 O O . LYS A 1 186 ? -7.574 -8.562 -13.656 1 58.81 186 LYS A O 1
ATOM 1462 N N . ASN A 1 187 ? -6.652 -7.828 -15.633 1 56.84 187 ASN A N 1
ATOM 1463 C CA . ASN A 1 187 ? -7.355 -8.844 -16.406 1 56.84 187 ASN A CA 1
ATOM 1464 C C . ASN A 1 187 ? -6.441 -10.023 -16.734 1 56.84 187 ASN A C 1
ATOM 1466 O O . ASN A 1 187 ? -6.805 -10.883 -17.547 1 56.84 187 ASN A O 1
ATOM 1470 N N . ILE A 1 188 ? -5.316 -10.023 -16.016 1 67.81 188 ILE A N 1
ATOM 1471 C CA . ILE A 1 188 ? -4.367 -11.086 -16.312 1 67.81 188 ILE A CA 1
ATOM 1472 C C . ILE A 1 188 ? -4.207 -11.984 -15.086 1 67.81 188 ILE A C 1
ATOM 1474 O O . ILE A 1 188 ? -4.133 -11.5 -13.953 1 67.81 188 ILE A O 1
ATOM 1478 N N . LYS A 1 189 ? -4.25 -13.281 -15.422 1 75.06 189 LYS A N 1
ATOM 1479 C CA . LYS A 1 189 ? -4.035 -14.25 -14.352 1 75.06 189 LYS A CA 1
ATOM 1480 C C . LYS A 1 189 ? -2.576 -14.695 -14.305 1 75.06 189 LYS A C 1
ATOM 1482 O O . LYS A 1 189 ? -2.025 -15.156 -15.305 1 75.06 189 LYS A O 1
ATOM 1487 N N . LEU A 1 190 ? -1.994 -14.453 -13.234 1 85.06 190 LEU A N 1
ATOM 1488 C CA . LEU A 1 190 ? -0.595 -14.805 -13.031 1 85.06 190 LEU A CA 1
ATOM 1489 C C . LEU A 1 190 ? -0.469 -15.969 -12.047 1 85.06 190 LEU A C 1
ATOM 1491 O O . LEU A 1 190 ? -1.204 -16.031 -11.055 1 85.06 190 LEU A O 1
ATOM 1495 N N . PHE A 1 191 ? 0.525 -16.859 -12.398 1 89.94 191 PHE A N 1
ATOM 1496 C CA . PHE A 1 191 ? 0.733 -18.047 -11.562 1 89.94 191 PHE A CA 1
ATOM 1497 C C . PHE A 1 191 ? 2.18 -18.125 -11.094 1 89.94 191 PHE A C 1
ATOM 1499 O O . PHE A 1 191 ? 3.076 -18.438 -11.883 1 89.94 191 PHE A O 1
ATOM 1506 N N . PRO A 1 192 ? 2.355 -17.797 -9.836 1 93.94 192 PRO A N 1
ATOM 1507 C CA . PRO A 1 192 ? 3.676 -18.125 -9.289 1 93.94 192 PRO A CA 1
ATOM 1508 C C . PRO A 1 192 ? 3.883 -19.625 -9.086 1 93.94 192 PRO A C 1
ATOM 1510 O O . PRO A 1 192 ? 2.949 -20.328 -8.703 1 93.94 192 PRO A O 1
ATOM 1513 N N . LEU A 1 193 ? 5.012 -20.062 -9.453 1 96.19 193 LEU A N 1
ATOM 1514 C CA . LEU A 1 193 ? 5.406 -21.438 -9.203 1 96.19 193 LEU A CA 1
ATOM 1515 C C . LEU A 1 193 ? 6.547 -21.5 -8.188 1 96.19 193 LEU A C 1
ATOM 1517 O O . LEU A 1 193 ? 7.656 -21.047 -8.469 1 96.19 193 LEU A O 1
ATOM 1521 N N . VAL A 1 194 ? 6.164 -22.078 -7.074 1 97.38 194 VAL A N 1
ATOM 1522 C CA . VAL A 1 194 ? 7.098 -22.078 -5.957 1 97.38 194 VAL A CA 1
ATOM 1523 C C . VAL A 1 194 ? 7.449 -23.516 -5.586 1 97.38 194 VAL A C 1
ATOM 1525 O O . VAL A 1 194 ? 6.59 -24.406 -5.621 1 97.38 194 VAL A O 1
ATOM 1528 N N . VAL A 1 195 ? 8.695 -23.719 -5.219 1 97 195 VAL A N 1
ATOM 1529 C CA . VAL A 1 195 ? 9.133 -25.031 -4.742 1 97 195 VAL A CA 1
ATOM 1530 C C . VAL A 1 195 ? 9.562 -24.922 -3.281 1 97 195 VAL A C 1
ATOM 1532 O O . VAL A 1 195 ? 10.18 -23.938 -2.877 1 97 195 VAL A O 1
ATOM 1535 N N . GLN A 1 196 ? 9.156 -25.859 -2.59 1 97.19 196 GLN A N 1
ATOM 1536 C CA . GLN A 1 196 ? 9.594 -26.016 -1.207 1 97.19 196 GLN A CA 1
ATOM 1537 C C . GLN A 1 196 ? 10.422 -27.281 -1.031 1 97.19 196 GLN A C 1
ATOM 1539 O O . GLN A 1 196 ? 9.992 -28.359 -1.425 1 97.19 196 GLN A O 1
ATOM 1544 N N . TYR A 1 197 ? 11.586 -27.141 -0.479 1 95.25 197 TYR A N 1
ATOM 1545 C CA . TYR A 1 197 ? 12.461 -28.297 -0.297 1 95.25 197 TYR A CA 1
ATOM 1546 C C . TYR A 1 197 ? 13.344 -28.125 0.934 1 95.25 197 TYR A C 1
ATOM 1548 O O . TYR A 1 197 ? 13.336 -27.062 1.562 1 95.25 197 TYR A O 1
ATOM 1556 N N . PHE A 1 198 ? 13.93 -29.219 1.312 1 94.44 198 PHE A N 1
ATOM 1557 C CA . PHE A 1 198 ? 14.789 -29.25 2.49 1 94.44 198 PHE A CA 1
ATOM 1558 C C . PHE A 1 198 ? 16.234 -29.562 2.105 1 94.44 198 PHE A C 1
ATOM 1560 O O . PHE A 1 198 ? 16.469 -30.453 1.278 1 94.44 198 PHE A O 1
ATOM 1567 N N . THR A 1 199 ? 17.109 -28.75 2.658 1 88.75 199 THR A N 1
ATOM 1568 C CA . THR A 1 199 ? 18.531 -29.094 2.596 1 88.75 199 THR A CA 1
ATOM 1569 C C . THR A 1 199 ? 19.141 -29.125 3.994 1 88.75 199 THR A C 1
ATOM 1571 O O . THR A 1 199 ? 18.766 -28.328 4.859 1 88.75 199 THR A O 1
ATOM 1574 N N . PRO A 1 200 ? 20.047 -30.016 4.18 1 87.81 200 PRO A N 1
ATOM 1575 C CA . PRO A 1 200 ? 20.672 -30.078 5.5 1 87.81 200 PRO A CA 1
ATOM 1576 C C . PRO A 1 200 ? 21.359 -28.781 5.902 1 87.81 200 PRO A C 1
ATOM 1578 O O . PRO A 1 200 ? 21.359 -28.422 7.082 1 87.81 200 PRO A O 1
ATOM 1581 N N . LYS A 1 201 ? 21.828 -28.094 5.016 1 85.88 201 LYS A N 1
ATOM 1582 C CA . LYS A 1 201 ? 22.594 -26.875 5.277 1 85.88 201 LYS A CA 1
ATOM 1583 C C . LYS A 1 201 ? 21.672 -25.703 5.586 1 85.88 201 LYS A C 1
ATOM 1585 O O . LYS A 1 201 ? 21.938 -24.922 6.508 1 85.88 201 LYS A O 1
ATOM 1590 N N . SER A 1 202 ? 20.516 -25.625 4.906 1 89.06 202 SER A N 1
ATOM 1591 C CA . SER A 1 202 ? 19.719 -24.406 4.961 1 89.06 202 SER A CA 1
ATOM 1592 C C . SER A 1 202 ? 18.344 -24.672 5.57 1 89.06 202 SER A C 1
ATOM 1594 O O . SER A 1 202 ? 17.609 -23.734 5.898 1 89.06 202 SER A O 1
ATOM 1596 N N . GLY A 1 203 ? 18.109 -25.969 5.75 1 93.81 203 GLY A N 1
ATOM 1597 C CA . GLY A 1 203 ? 16.766 -26.297 6.234 1 93.81 203 GLY A CA 1
ATOM 1598 C C . GLY A 1 203 ? 15.703 -26.172 5.168 1 93.81 203 GLY A C 1
ATOM 1599 O O . GLY A 1 203 ? 15.953 -26.422 3.988 1 93.81 203 GLY A O 1
ATOM 1600 N N . ILE A 1 204 ? 14.508 -25.828 5.559 1 95.44 204 ILE A N 1
ATOM 1601 C CA . ILE A 1 204 ? 13.398 -25.703 4.625 1 95.44 204 ILE A CA 1
ATOM 1602 C C . ILE A 1 204 ? 13.531 -24.422 3.826 1 95.44 204 ILE A C 1
ATOM 1604 O O . ILE A 1 204 ? 13.742 -23.344 4.398 1 95.44 204 ILE A O 1
ATOM 1608 N N . GLN A 1 205 ? 13.461 -24.625 2.566 1 94.31 205 GLN A N 1
ATOM 1609 C CA . GLN A 1 205 ? 13.57 -23.484 1.659 1 94.31 205 GLN A CA 1
ATOM 1610 C C . GLN A 1 205 ? 12.328 -23.359 0.782 1 94.31 205 GLN A C 1
ATOM 1612 O O . GLN A 1 205 ? 11.727 -24.375 0.398 1 94.31 205 GLN A O 1
ATOM 1617 N N . GLN A 1 206 ? 11.945 -22.141 0.505 1 96.25 206 GLN A N 1
ATOM 1618 C CA . GLN A 1 206 ? 10.906 -21.828 -0.468 1 96.25 206 GLN A CA 1
ATOM 1619 C C . GLN A 1 206 ? 11.43 -20.875 -1.536 1 96.25 206 GLN A C 1
ATOM 1621 O O . GLN A 1 206 ? 11.969 -19.812 -1.218 1 96.25 206 GLN A O 1
ATOM 1626 N N . LYS A 1 207 ? 11.328 -21.359 -2.758 1 96.75 207 LYS A N 1
ATOM 1627 C CA . LYS A 1 207 ? 11.93 -20.562 -3.836 1 96.75 207 LYS A CA 1
ATOM 1628 C C . LYS A 1 207 ? 10.961 -20.406 -5.004 1 96.75 207 LYS A C 1
ATOM 1630 O O . LYS A 1 207 ? 10.281 -21.359 -5.387 1 96.75 207 LYS A O 1
ATOM 1635 N N . LEU A 1 208 ? 10.852 -19.219 -5.484 1 96.38 208 LEU A N 1
ATOM 1636 C CA . LEU A 1 208 ? 10.094 -18.953 -6.707 1 96.38 208 LEU A CA 1
ATOM 1637 C C . LEU A 1 208 ? 10.891 -19.375 -7.938 1 96.38 208 LEU A C 1
ATOM 1639 O O . LEU A 1 208 ? 12.008 -18.906 -8.148 1 96.38 208 LEU A O 1
ATOM 1643 N N . ILE A 1 209 ? 10.297 -20.219 -8.758 1 96.5 209 ILE A N 1
ATOM 1644 C CA . ILE A 1 209 ? 11.094 -20.703 -9.875 1 96.5 209 ILE A CA 1
ATOM 1645 C C . ILE A 1 209 ? 10.484 -20.219 -11.188 1 96.5 209 ILE A C 1
ATOM 1647 O O . ILE A 1 209 ? 11.133 -20.25 -12.234 1 96.5 209 ILE A O 1
ATOM 1651 N N . ASP A 1 210 ? 9.234 -19.859 -11.047 1 94.88 210 ASP A N 1
ATOM 1652 C CA . ASP A 1 210 ? 8.586 -19.344 -12.25 1 94.88 210 ASP A CA 1
ATOM 1653 C C . ASP A 1 210 ? 7.398 -18.453 -11.891 1 94.88 210 ASP A C 1
ATOM 1655 O O . ASP A 1 210 ? 6.871 -18.531 -10.781 1 94.88 210 ASP A O 1
ATOM 1659 N N . PHE A 1 211 ? 7.082 -17.641 -12.797 1 92.5 211 PHE A N 1
ATOM 1660 C CA . PHE A 1 211 ? 5.945 -16.734 -12.719 1 92.5 211 PHE A CA 1
ATOM 1661 C C . PHE A 1 211 ? 5.332 -16.516 -14.094 1 92.5 211 PHE A C 1
ATOM 1663 O O . PHE A 1 211 ? 5.789 -15.648 -14.852 1 92.5 211 PHE A O 1
ATOM 1670 N N . TYR A 1 212 ? 4.273 -17.188 -14.383 1 86.75 212 TYR A N 1
ATOM 1671 C CA . TYR A 1 212 ? 3.803 -17.188 -15.766 1 86.75 212 TYR A CA 1
ATOM 1672 C C . TYR A 1 212 ? 2.357 -16.719 -15.852 1 86.75 212 TYR A C 1
ATOM 1674 O O . TYR A 1 212 ? 1.616 -16.781 -14.867 1 86.75 212 TYR A O 1
ATOM 1682 N N . GLU A 1 213 ? 2.109 -16.234 -16.953 1 84.5 213 GLU A N 1
ATOM 1683 C CA . GLU A 1 213 ? 0.734 -15.898 -17.312 1 84.5 213 GLU A CA 1
ATOM 1684 C C . GLU A 1 213 ? 0.029 -17.078 -17.969 1 84.5 213 GLU A C 1
ATOM 1686 O O . GLU A 1 213 ? 0.618 -17.766 -18.812 1 84.5 213 GLU A O 1
ATOM 1691 N N . ASN A 1 214 ? -1.179 -17.344 -17.453 1 81.06 214 ASN A N 1
ATOM 1692 C CA . ASN A 1 214 ? -1.965 -18.422 -18.047 1 81.06 214 ASN A CA 1
ATOM 1693 C C . ASN A 1 214 ? -3.453 -18.094 -18.062 1 81.06 214 ASN A C 1
ATOM 1695 O O . ASN A 1 214 ? -4.086 -18.031 -17 1 81.06 214 ASN A O 1
ATOM 1699 N N . PRO A 1 215 ? -3.994 -17.859 -19.219 1 74.38 215 PRO A N 1
ATOM 1700 C CA . PRO A 1 215 ? -5.43 -17.562 -19.281 1 74.38 215 PRO A CA 1
ATOM 1701 C C . PRO A 1 215 ? -6.297 -18.797 -19 1 74.38 215 PRO A C 1
ATOM 1703 O O . PRO A 1 215 ? -7.465 -18.656 -18.641 1 74.38 215 PRO A O 1
ATOM 1706 N N . ASP A 1 216 ? -5.742 -20 -19.281 1 79.5 216 ASP A N 1
ATOM 1707 C CA . ASP A 1 216 ? -6.473 -21.234 -19.062 1 79.5 216 ASP A CA 1
ATOM 1708 C C . ASP A 1 216 ? -6.316 -21.703 -17.609 1 79.5 216 ASP A C 1
ATOM 1710 O O . ASP A 1 216 ? -5.316 -22.344 -17.266 1 79.5 216 ASP A O 1
ATOM 1714 N N . GLU A 1 217 ? -7.34 -21.547 -16.875 1 82.31 217 GLU A N 1
ATOM 1715 C CA . GLU A 1 217 ? -7.293 -21.875 -15.445 1 82.31 217 GLU A CA 1
ATOM 1716 C C . GLU A 1 217 ? -7.875 -23.266 -15.188 1 82.31 217 GLU A C 1
ATOM 1718 O O . GLU A 1 217 ? -8.102 -23.641 -14.039 1 82.31 217 GLU A O 1
ATOM 1723 N N . SER A 1 218 ? -8.109 -23.953 -16.25 1 84.19 218 SER A N 1
ATOM 1724 C CA . SER A 1 218 ? -8.586 -25.312 -16.078 1 84.19 218 SER A CA 1
ATOM 1725 C C . SER A 1 218 ? -7.488 -26.219 -15.523 1 84.19 218 SER A C 1
ATOM 1727 O O . SER A 1 218 ? -6.305 -25.875 -15.594 1 84.19 218 SER A O 1
ATOM 1729 N N . ALA A 1 219 ? -7.891 -27.328 -15.031 1 92.06 219 ALA A N 1
ATOM 1730 C CA . ALA A 1 219 ? -6.941 -28.312 -14.508 1 92.06 219 ALA A CA 1
ATOM 1731 C C . ALA A 1 219 ? -5.902 -28.688 -15.562 1 92.06 219 ALA A C 1
ATOM 1733 O O . ALA A 1 219 ? -4.703 -28.703 -15.281 1 92.06 219 ALA A O 1
ATOM 1734 N N . ASN A 1 220 ? -6.398 -28.906 -16.734 1 93.94 220 ASN A N 1
ATOM 1735 C CA . ASN A 1 220 ? -5.5 -29.312 -17.828 1 93.94 220 ASN A CA 1
ATOM 1736 C C . ASN A 1 220 ? -4.574 -28.172 -18.234 1 93.94 220 ASN A C 1
ATOM 1738 O O . ASN A 1 220 ? -3.391 -28.375 -18.484 1 93.94 220 ASN A O 1
ATOM 1742 N N . GLY A 1 221 ? -5.18 -27 -18.281 1 92.44 221 GLY A N 1
ATOM 1743 C CA . GLY A 1 221 ? -4.371 -25.828 -18.609 1 92.44 221 GLY A CA 1
ATOM 1744 C C . GLY A 1 221 ? -3.256 -25.578 -17.625 1 92.44 221 GLY A C 1
ATOM 1745 O O . GLY A 1 221 ? -2.111 -25.328 -18.016 1 92.44 221 GLY A O 1
ATOM 1746 N N . MET A 1 222 ? -3.559 -25.688 -16.438 1 93.69 222 MET A N 1
ATOM 1747 C CA . MET A 1 222 ? -2.566 -25.469 -15.391 1 93.69 222 MET A CA 1
ATOM 1748 C C . MET A 1 222 ? -1.514 -26.578 -15.398 1 93.69 222 MET A C 1
ATOM 1750 O O . MET A 1 222 ? -0.322 -26.297 -15.25 1 93.69 222 MET A O 1
ATOM 1754 N N . PHE A 1 223 ? -1.979 -27.766 -15.57 1 96.06 223 PHE A N 1
ATOM 1755 C CA . PHE A 1 223 ? -1.068 -28.906 -15.617 1 96.06 223 PHE A CA 1
ATOM 1756 C C . PHE A 1 223 ? -0.062 -28.75 -16.75 1 96.06 223 PHE A C 1
ATOM 1758 O O . PHE A 1 223 ? 1.14 -28.938 -16.547 1 96.06 223 PHE A O 1
ATOM 1765 N N . SER A 1 224 ? -0.606 -28.375 -17.859 1 95.88 224 SER A N 1
ATOM 1766 C CA . SER A 1 224 ? 0.257 -28.172 -19.031 1 95.88 224 SER A CA 1
ATOM 1767 C C . SER A 1 224 ? 1.269 -27.062 -18.781 1 95.88 224 SER A C 1
ATOM 1769 O O . SER A 1 224 ? 2.443 -27.188 -19.125 1 95.88 224 SER A O 1
ATOM 1771 N N . ALA A 1 225 ? 0.815 -26 -18.219 1 94.62 225 ALA A N 1
ATOM 1772 C CA . ALA A 1 225 ? 1.692 -24.875 -17.938 1 94.62 225 ALA A CA 1
ATOM 1773 C C . ALA A 1 225 ? 2.799 -25.266 -16.953 1 94.62 225 ALA A C 1
ATOM 1775 O O . ALA A 1 225 ? 3.959 -24.891 -17.141 1 94.62 225 ALA A O 1
ATOM 1776 N N . ILE A 1 226 ? 2.459 -26 -15.977 1 96.44 226 ILE A N 1
ATOM 1777 C CA . ILE A 1 226 ? 3.418 -26.438 -14.977 1 96.44 226 ILE A CA 1
ATOM 1778 C C . ILE A 1 226 ? 4.441 -27.375 -15.617 1 96.44 226 ILE A C 1
ATOM 1780 O O . ILE A 1 226 ? 5.645 -27.234 -15.398 1 96.44 226 ILE A O 1
ATOM 1784 N N . LYS A 1 227 ? 3.949 -28.281 -16.375 1 95.94 227 LYS A N 1
ATOM 1785 C CA . LYS A 1 227 ? 4.84 -29.219 -17.062 1 95.94 227 LYS A CA 1
ATOM 1786 C C . LYS A 1 227 ? 5.832 -28.469 -17.953 1 95.94 227 LYS A C 1
ATOM 1788 O O . LYS A 1 227 ? 7.031 -28.766 -17.938 1 95.94 227 LYS A O 1
ATOM 1793 N N . ASN A 1 228 ? 5.301 -27.562 -18.656 1 95.88 228 ASN A N 1
ATOM 1794 C CA . ASN A 1 228 ? 6.152 -26.766 -19.531 1 95.88 228 ASN A CA 1
ATOM 1795 C C . ASN A 1 228 ? 7.219 -26.016 -18.734 1 95.88 228 ASN A C 1
ATOM 1797 O O . ASN A 1 228 ? 8.375 -25.953 -19.156 1 95.88 228 ASN A O 1
ATOM 1801 N N . SER A 1 229 ? 6.809 -25.453 -17.656 1 96.5 229 SER A N 1
ATOM 1802 C CA . SER A 1 229 ? 7.734 -24.703 -16.812 1 96.5 229 SER A CA 1
ATOM 1803 C C . SER A 1 229 ? 8.844 -25.609 -16.281 1 96.5 229 SER A C 1
ATOM 1805 O O . SER A 1 229 ? 10.023 -25.266 -16.359 1 96.5 229 SER A O 1
ATOM 1807 N N . LEU A 1 230 ? 8.516 -26.719 -15.828 1 96.81 230 LEU A N 1
ATOM 1808 C CA . LEU A 1 230 ? 9.492 -27.656 -15.266 1 96.81 230 LEU A CA 1
ATOM 1809 C C . LEU A 1 230 ? 10.422 -28.188 -16.344 1 96.81 230 LEU A C 1
ATOM 1811 O O . LEU A 1 230 ? 11.625 -28.312 -16.125 1 96.81 230 LEU A O 1
ATOM 1815 N N . GLU A 1 231 ? 9.852 -28.438 -17.469 1 96 231 GLU A N 1
ATOM 1816 C CA . GLU A 1 231 ? 10.664 -28.906 -18.578 1 96 231 GLU A CA 1
ATOM 1817 C C . GLU A 1 231 ? 11.672 -27.844 -19.016 1 96 231 GLU A C 1
ATOM 1819 O O . GLU A 1 231 ? 12.844 -28.156 -19.234 1 96 231 GLU A O 1
ATOM 1824 N N . SER A 1 232 ? 11.18 -26.641 -19.078 1 95.5 232 SER A N 1
ATOM 1825 C CA . SER A 1 232 ? 12.055 -25.547 -19.484 1 95.5 232 SER A CA 1
ATOM 1826 C C . SER A 1 232 ? 13.188 -25.344 -18.484 1 95.5 232 SER A C 1
ATOM 1828 O O . SER A 1 232 ? 14.273 -24.891 -18.844 1 95.5 232 SER A O 1
ATOM 1830 N N . LEU A 1 233 ? 12.953 -25.75 -17.281 1 96 233 LEU A N 1
ATOM 1831 C CA . LEU A 1 233 ? 13.93 -25.578 -16.203 1 96 233 LEU A CA 1
ATOM 1832 C C . LEU A 1 233 ? 14.742 -26.859 -16 1 96 233 LEU A C 1
ATOM 1834 O O . LEU A 1 233 ? 15.586 -26.922 -15.102 1 96 233 LEU A O 1
ATOM 1838 N N . GLU A 1 234 ? 14.383 -27.844 -16.766 1 94.69 234 GLU A N 1
ATOM 1839 C CA . GLU A 1 234 ? 15.047 -29.141 -16.703 1 94.69 234 GLU A CA 1
ATOM 1840 C C . GLU A 1 234 ? 14.906 -29.766 -15.312 1 94.69 234 GLU A C 1
ATOM 1842 O O . GLU A 1 234 ? 15.875 -30.281 -14.758 1 94.69 234 GLU A O 1
ATOM 1847 N N . LEU A 1 235 ? 13.734 -29.609 -14.805 1 95.81 235 LEU A N 1
ATOM 1848 C CA . LEU A 1 235 ? 13.383 -30.266 -13.547 1 95.81 235 LEU A CA 1
ATOM 1849 C C . LEU A 1 235 ? 12.453 -31.453 -13.797 1 95.81 235 LEU A C 1
ATOM 1851 O O . LEU A 1 235 ? 11.375 -31.281 -14.367 1 95.81 235 LEU A O 1
ATOM 1855 N N . PRO A 1 236 ? 12.906 -32.531 -13.344 1 93.12 236 PRO A N 1
ATOM 1856 C CA . PRO A 1 236 ? 12.047 -33.688 -13.57 1 93.12 236 PRO A CA 1
ATOM 1857 C C . PRO A 1 236 ? 10.75 -33.625 -12.766 1 93.12 236 PRO A C 1
ATOM 1859 O O . PRO A 1 236 ? 10.773 -33.281 -11.586 1 93.12 236 PRO A O 1
ATOM 1862 N N . PHE A 1 237 ? 9.742 -34.031 -13.414 1 94.06 237 PHE A N 1
ATOM 1863 C CA . PHE A 1 237 ? 8.422 -34.062 -12.789 1 94.06 237 PHE A CA 1
ATOM 1864 C C . PHE A 1 237 ? 8.375 -35.062 -11.641 1 94.06 237 PHE A C 1
ATOM 1866 O O . PHE A 1 237 ? 7.645 -34.844 -10.672 1 94.06 237 PHE A O 1
ATOM 1873 N N . SER A 1 238 ? 9.219 -36.031 -11.695 1 91.94 238 SER A N 1
ATOM 1874 C CA . SER A 1 238 ? 9.242 -37.156 -10.742 1 91.94 238 SER A CA 1
ATOM 1875 C C . SER A 1 238 ? 9.766 -36.688 -9.391 1 91.94 238 SER A C 1
ATOM 1877 O O . SER A 1 238 ? 9.625 -37.406 -8.391 1 91.94 238 SER A O 1
ATOM 1879 N N . GLN A 1 239 ? 10.336 -35.531 -9.352 1 94.75 239 GLN A N 1
ATOM 1880 C CA . GLN A 1 239 ? 10.898 -35.031 -8.102 1 94.75 239 GLN A CA 1
ATOM 1881 C C . GLN A 1 239 ? 9.836 -34.344 -7.258 1 94.75 239 GLN A C 1
ATOM 1883 O O . GLN A 1 239 ? 10.094 -33.969 -6.113 1 94.75 239 GLN A O 1
ATOM 1888 N N . ILE A 1 240 ? 8.68 -34.25 -7.77 1 96.81 240 ILE A N 1
ATOM 1889 C CA . ILE A 1 240 ? 7.594 -33.625 -7.02 1 96.81 240 ILE A CA 1
ATOM 1890 C C . ILE A 1 240 ? 7.078 -34.594 -5.957 1 96.81 240 ILE A C 1
ATOM 1892 O O . ILE A 1 240 ? 6.754 -35.75 -6.258 1 96.81 240 ILE A O 1
ATOM 1896 N N . SER A 1 241 ? 7.035 -34.094 -4.781 1 96.62 241 SER A N 1
ATOM 1897 C CA . SER A 1 241 ? 6.574 -34.969 -3.695 1 96.62 241 SER A CA 1
ATOM 1898 C C . SER A 1 241 ? 5.23 -34.5 -3.152 1 96.62 241 SER A C 1
ATOM 1900 O O . SER A 1 241 ? 4.516 -35.25 -2.498 1 96.62 241 SER A O 1
ATOM 1902 N N . GLY A 1 242 ? 4.965 -33.281 -3.402 1 97.25 242 GLY A N 1
ATOM 1903 C CA . GLY A 1 242 ? 3.715 -32.719 -2.91 1 97.25 242 GLY A CA 1
ATOM 1904 C C . GLY A 1 242 ? 3.221 -31.547 -3.734 1 97.25 242 GLY A C 1
ATOM 1905 O O . GLY A 1 242 ? 3.979 -30.969 -4.512 1 97.25 242 GLY A O 1
ATOM 1906 N N . PHE A 1 243 ? 1.955 -31.25 -3.547 1 96.94 243 PHE A N 1
ATOM 1907 C CA . PHE A 1 243 ? 1.324 -30.141 -4.25 1 96.94 243 PHE A CA 1
ATOM 1908 C C . PHE A 1 243 ? 0.447 -29.328 -3.305 1 96.94 243 PHE A C 1
ATOM 1910 O O . PHE A 1 243 ? -0.396 -29.891 -2.598 1 96.94 243 PHE A O 1
ATOM 1917 N N . SER A 1 244 ? 0.805 -28.078 -3.299 1 95.06 244 SER A N 1
ATOM 1918 C CA . SER A 1 244 ? 0.029 -27.172 -2.447 1 95.06 244 SER A CA 1
ATOM 1919 C C . SER A 1 244 ? -0.594 -26.047 -3.258 1 95.06 244 SER A C 1
ATOM 1921 O O . SER A 1 244 ? 0.082 -25.406 -4.07 1 95.06 244 SER A O 1
ATOM 1923 N N . ALA A 1 245 ? -1.852 -25.859 -3.045 1 92 245 ALA A N 1
ATOM 1924 C CA . ALA A 1 245 ? -2.605 -24.781 -3.688 1 92 245 ALA A CA 1
ATOM 1925 C C . ALA A 1 245 ? -3.885 -24.469 -2.916 1 92 245 ALA A C 1
ATOM 1927 O O . ALA A 1 245 ? -4.18 -25.109 -1.904 1 92 245 ALA A O 1
ATOM 1928 N N . ASP A 1 246 ? -4.555 -23.516 -3.361 1 83.75 246 ASP A N 1
ATOM 1929 C CA . ASP A 1 246 ? -5.852 -23.203 -2.768 1 83.75 246 ASP A CA 1
ATOM 1930 C C . ASP A 1 246 ? -6.879 -24.281 -3.086 1 83.75 246 ASP A C 1
ATOM 1932 O O . ASP A 1 246 ? -6.664 -25.109 -3.977 1 83.75 246 ASP A O 1
ATOM 1936 N N . ASN A 1 247 ? -7.988 -24.344 -2.377 1 82.56 247 ASN A N 1
ATOM 1937 C CA . ASN A 1 247 ? -8.945 -25.453 -2.467 1 82.56 247 ASN A CA 1
ATOM 1938 C C . ASN A 1 247 ? -10.008 -25.172 -3.527 1 82.56 247 ASN A C 1
ATOM 1940 O O . ASN A 1 247 ? -11.18 -25.5 -3.332 1 82.56 247 ASN A O 1
ATOM 1944 N N . THR A 1 248 ? -9.641 -24.688 -4.594 1 81.31 248 THR A N 1
ATOM 1945 C CA . THR A 1 248 ? -10.609 -24.531 -5.676 1 81.31 248 THR A CA 1
ATOM 1946 C C . THR A 1 248 ? -10.875 -25.875 -6.355 1 81.31 248 THR A C 1
ATOM 1948 O O . THR A 1 248 ? -10.07 -26.797 -6.238 1 81.31 248 THR A O 1
ATOM 1951 N N . ASN A 1 249 ? -11.953 -25.969 -7.023 1 81.44 249 ASN A N 1
ATOM 1952 C CA . ASN A 1 249 ? -12.273 -27.203 -7.738 1 81.44 249 ASN A CA 1
ATOM 1953 C C . ASN A 1 249 ? -11.227 -27.531 -8.805 1 81.44 249 ASN A C 1
ATOM 1955 O O . ASN A 1 249 ? -10.898 -28.688 -9.023 1 81.44 249 ASN A O 1
ATOM 1959 N N . ALA A 1 250 ? -10.719 -26.484 -9.391 1 87 250 ALA A N 1
ATOM 1960 C CA . ALA A 1 250 ? -9.711 -26.688 -10.422 1 87 250 ALA A CA 1
ATOM 1961 C C . ALA A 1 250 ? -8.438 -27.297 -9.836 1 87 250 ALA A C 1
ATOM 1963 O O . ALA A 1 250 ? -7.789 -28.125 -10.477 1 87 250 ALA A O 1
ATOM 1964 N N . ASN A 1 251 ? -8.125 -26.984 -8.602 1 92 251 ASN A N 1
ATOM 1965 C CA . ASN A 1 251 ? -6.898 -27.453 -7.961 1 92 251 ASN A CA 1
ATOM 1966 C C . ASN A 1 251 ? -7.09 -28.812 -7.312 1 92 251 ASN A C 1
ATOM 1968 O O . ASN A 1 251 ? -6.23 -29.688 -7.438 1 92 251 ASN A O 1
ATOM 1972 N N . PHE A 1 252 ? -8.32 -28.984 -6.656 1 91.56 252 PHE A N 1
ATOM 1973 C CA . PHE A 1 252 ? -8.438 -30.172 -5.816 1 91.56 252 PHE A CA 1
ATOM 1974 C C . PHE A 1 252 ? -9.805 -30.812 -5.973 1 91.56 252 PHE A C 1
ATOM 1976 O O . PHE A 1 252 ? -10.266 -31.547 -5.09 1 91.56 252 PHE A O 1
ATOM 1983 N N . GLY A 1 253 ? -10.453 -30.531 -7.02 1 86.5 253 GLY A N 1
ATOM 1984 C CA . GLY A 1 253 ? -11.719 -31.203 -7.277 1 86.5 253 GLY A CA 1
ATOM 1985 C C . GLY A 1 253 ? -11.609 -32.719 -7.27 1 86.5 253 GLY A C 1
ATOM 1986 O O . GLY A 1 253 ? -10.539 -33.281 -7.531 1 86.5 253 GLY A O 1
ATOM 1987 N N . HIS A 1 254 ? -12.695 -33.406 -7.031 1 84.5 254 HIS A N 1
ATOM 1988 C CA . HIS A 1 254 ? -12.719 -34.844 -6.801 1 84.5 254 HIS A CA 1
ATOM 1989 C C . HIS A 1 254 ? -12.484 -35.625 -8.094 1 84.5 254 HIS A C 1
ATOM 1991 O O . HIS A 1 254 ? -11.766 -36.625 -8.102 1 84.5 254 HIS A O 1
ATOM 1997 N N . ASN A 1 255 ? -13.039 -35.188 -9.195 1 86.31 255 ASN A N 1
ATOM 1998 C CA . ASN A 1 255 ? -13 -36 -10.422 1 86.31 255 ASN A CA 1
ATOM 1999 C C . ASN A 1 255 ? -11.852 -35.562 -11.328 1 86.31 255 ASN A C 1
ATOM 2001 O O . ASN A 1 255 ? -11.078 -36.406 -11.797 1 86.31 255 ASN A O 1
ATOM 2005 N N . HIS A 1 256 ? -11.797 -34.312 -11.586 1 92.44 256 HIS A N 1
ATOM 2006 C CA . HIS A 1 256 ? -10.781 -33.75 -12.492 1 92.44 256 HIS A CA 1
ATOM 2007 C C . HIS A 1 256 ? -10.25 -32.438 -11.984 1 92.44 256 HIS A C 1
ATOM 2009 O O . HIS A 1 256 ? -10.977 -31.422 -11.969 1 92.44 256 HIS A O 1
ATOM 2015 N N . SER A 1 257 ? -8.969 -32.562 -11.547 1 95.12 257 SER A N 1
ATOM 2016 C CA . SER A 1 257 ? -8.312 -31.375 -10.992 1 95.12 257 SER A CA 1
ATOM 2017 C C . SER A 1 257 ? -6.816 -31.391 -11.281 1 95.12 257 SER A C 1
ATOM 2019 O O . SER A 1 257 ? -6.289 -32.375 -11.797 1 95.12 257 SER A O 1
ATOM 2021 N N . LEU A 1 258 ? -6.246 -30.281 -11 1 95.75 258 LEU A N 1
ATOM 2022 C CA . LEU A 1 258 ? -4.797 -30.219 -11.148 1 95.75 258 LEU A CA 1
ATOM 2023 C C . LEU A 1 258 ? -4.113 -31.281 -10.297 1 95.75 258 LEU A C 1
ATOM 2025 O O . LEU A 1 258 ? -3.178 -31.938 -10.758 1 95.75 258 LEU A O 1
ATOM 2029 N N . TYR A 1 259 ? -4.582 -31.5 -9.117 1 96.19 259 TYR A N 1
ATOM 2030 C CA . TYR A 1 259 ? -4.047 -32.5 -8.219 1 96.19 259 TYR A CA 1
ATOM 2031 C C . TYR A 1 259 ? -4.168 -33.906 -8.828 1 96.19 259 TYR A C 1
ATOM 2033 O O . TYR A 1 259 ? -3.199 -34.656 -8.852 1 96.19 259 TYR A O 1
ATOM 2041 N N . THR A 1 260 ? -5.375 -34.188 -9.32 1 96.5 260 THR A N 1
ATOM 2042 C CA . THR A 1 260 ? -5.57 -35.531 -9.883 1 96.5 260 THR A CA 1
ATOM 2043 C C . THR A 1 260 ? -4.691 -35.719 -11.117 1 96.5 260 THR A C 1
ATOM 2045 O O . THR A 1 260 ? -4.211 -36.844 -11.367 1 96.5 260 THR A O 1
ATOM 2048 N N . ASN A 1 261 ? -4.504 -34.656 -11.891 1 96.62 261 ASN A N 1
ATOM 2049 C CA . ASN A 1 261 ? -3.615 -34.719 -13.039 1 96.62 261 ASN A CA 1
ATOM 2050 C C . ASN A 1 261 ? -2.186 -35.062 -12.625 1 96.62 261 ASN A C 1
ATOM 2052 O O . ASN A 1 261 ? -1.543 -35.906 -13.242 1 96.62 261 ASN A O 1
ATOM 2056 N N . ILE A 1 262 ? -1.702 -34.438 -11.609 1 96.75 262 ILE A N 1
ATOM 2057 C CA . ILE A 1 262 ? -0.344 -34.656 -11.133 1 96.75 262 ILE A CA 1
ATOM 2058 C C . ILE A 1 262 ? -0.258 -36.062 -10.5 1 96.75 262 ILE A C 1
ATOM 2060 O O . ILE A 1 262 ? 0.736 -36.75 -10.68 1 96.75 262 ILE A O 1
ATOM 2064 N N . LEU A 1 263 ? -1.263 -36.406 -9.828 1 95.94 263 LEU A N 1
ATOM 2065 C CA . LEU A 1 263 ? -1.331 -37.719 -9.141 1 95.94 263 LEU A CA 1
ATOM 2066 C C . LEU A 1 263 ? -1.218 -38.875 -10.133 1 95.94 263 LEU A C 1
ATOM 2068 O O . LEU A 1 263 ? -0.649 -39.906 -9.812 1 95.94 263 LEU A O 1
ATOM 2072 N N . GLU A 1 264 ? -1.789 -38.688 -11.242 1 95.06 264 GLU A N 1
ATOM 2073 C CA . GLU A 1 264 ? -1.708 -39.688 -12.281 1 95.06 264 GLU A CA 1
ATOM 2074 C C . GLU A 1 264 ? -0.259 -39.969 -12.664 1 95.06 264 GLU A C 1
ATOM 2076 O O . GLU A 1 264 ? 0.088 -41.125 -13 1 95.06 264 GLU A O 1
ATOM 2081 N N . VAL A 1 265 ? 0.534 -38.969 -12.555 1 94.56 265 VAL A N 1
ATOM 2082 C CA . VAL A 1 265 ? 1.941 -39.094 -12.922 1 94.56 265 VAL A CA 1
ATOM 2083 C C . VAL A 1 265 ? 2.756 -39.5 -11.688 1 94.56 265 VAL A C 1
ATOM 2085 O O . VAL A 1 265 ? 3.699 -40.281 -11.789 1 94.56 265 VAL A O 1
ATOM 2088 N N . ILE A 1 266 ? 2.316 -38.969 -10.562 1 95.5 266 ILE A N 1
ATOM 2089 C CA . ILE A 1 266 ? 2.988 -39.219 -9.289 1 95.5 266 ILE A CA 1
ATOM 2090 C C . ILE A 1 266 ? 2 -39.812 -8.297 1 95.5 266 ILE A C 1
ATOM 2092 O O . ILE A 1 266 ? 1.391 -39.094 -7.504 1 95.5 266 ILE A O 1
ATOM 2096 N N . PRO A 1 267 ? 1.949 -41.094 -8.156 1 94.81 267 PRO A N 1
ATOM 2097 C CA . PRO A 1 267 ? 0.92 -41.781 -7.359 1 94.81 267 PRO A CA 1
ATOM 2098 C C . PRO A 1 267 ? 1.051 -41.469 -5.867 1 94.81 267 PRO A C 1
ATOM 2100 O O . PRO A 1 267 ? 0.055 -41.531 -5.141 1 94.81 267 PRO A O 1
ATOM 2103 N N . ASP A 1 268 ? 2.256 -41.188 -5.434 1 94.31 268 ASP A N 1
ATOM 2104 C CA . ASP A 1 268 ? 2.457 -40.969 -4.004 1 94.31 268 ASP A CA 1
ATOM 2105 C C . ASP A 1 268 ? 2.457 -39.469 -3.674 1 94.31 268 ASP A C 1
ATOM 2107 O O . ASP A 1 268 ? 3.006 -39.062 -2.65 1 94.31 268 ASP A O 1
ATOM 2111 N N . LEU A 1 269 ? 1.82 -38.688 -4.465 1 96.75 269 LEU A N 1
ATOM 2112 C CA . LEU A 1 269 ? 1.792 -37.25 -4.289 1 96.75 269 LEU A CA 1
ATOM 2113 C C . LEU A 1 269 ? 1.085 -36.875 -2.992 1 96.75 269 LEU A C 1
ATOM 2115 O O . LEU A 1 269 ? -0.013 -37.375 -2.715 1 96.75 269 LEU A O 1
ATOM 2119 N N . ILE A 1 270 ? 1.698 -36.062 -2.229 1 96.12 270 ILE A N 1
ATOM 2120 C CA . ILE A 1 270 ? 1.104 -35.594 -0.986 1 96.12 270 ILE A CA 1
ATOM 2121 C C . ILE A 1 270 ? 0.195 -34.375 -1.278 1 96.12 270 ILE A C 1
ATOM 2123 O O . ILE A 1 270 ? 0.606 -33.438 -1.945 1 96.12 270 ILE A O 1
ATOM 2127 N N . LYS A 1 271 ? -0.961 -34.469 -0.752 1 94.06 271 LYS A N 1
ATOM 2128 C CA . LYS A 1 271 ? -1.965 -33.406 -0.941 1 94.06 271 LYS A CA 1
ATOM 2129 C C . LYS A 1 271 ? -1.8 -32.312 0.087 1 94.06 271 LYS A C 1
ATOM 2131 O O . LYS A 1 271 ? -1.912 -32.531 1.291 1 94.06 271 LYS A O 1
ATOM 2136 N N . GLY A 1 272 ? -1.468 -31.172 -0.413 1 92.19 272 GLY A N 1
ATOM 2137 C CA . GLY A 1 272 ? -1.297 -30.016 0.464 1 92.19 272 GLY A CA 1
ATOM 2138 C C . GLY A 1 272 ? -2.357 -28.953 0.264 1 92.19 272 GLY A C 1
ATOM 2139 O O . GLY A 1 272 ? -2.035 -27.781 0.052 1 92.19 272 GLY A O 1
ATOM 2140 N N . ASN A 1 273 ? -3.629 -29.281 0.316 1 86.81 273 ASN A N 1
ATOM 2141 C CA . ASN A 1 273 ? -4.719 -28.312 0.176 1 86.81 273 ASN A CA 1
ATOM 2142 C C . ASN A 1 273 ? -4.891 -27.484 1.437 1 86.81 273 ASN A C 1
ATOM 2144 O O . ASN A 1 273 ? -4.477 -27.891 2.523 1 86.81 273 ASN A O 1
ATOM 2148 N N . CYS A 1 274 ? -5.383 -26.328 1.229 1 83.5 274 CYS A N 1
ATOM 2149 C CA . CYS A 1 274 ? -5.559 -25.406 2.352 1 83.5 274 CYS A CA 1
ATOM 2150 C C . CYS A 1 274 ? -6.836 -25.734 3.119 1 83.5 274 CYS A C 1
ATOM 2152 O O . CYS A 1 274 ? -7.941 -25.531 2.609 1 83.5 274 CYS A O 1
ATOM 2154 N N . HIS A 1 275 ? -6.73 -26.109 4.297 1 80.56 275 HIS A N 1
ATOM 2155 C CA . HIS A 1 275 ? -7.863 -26.484 5.141 1 80.56 275 HIS A CA 1
ATOM 2156 C C . HIS A 1 275 ? -8.656 -25.25 5.559 1 80.56 275 HIS A C 1
ATOM 2158 O O . HIS A 1 275 ? -9.867 -25.312 5.758 1 80.56 275 HIS A O 1
ATOM 2164 N N . ALA A 1 276 ? -7.93 -24.188 5.621 1 77.25 276 ALA A N 1
ATOM 2165 C CA . ALA A 1 276 ? -8.609 -22.953 5.988 1 77.25 276 ALA A CA 1
ATOM 2166 C C . ALA A 1 276 ? -9.641 -22.562 4.941 1 77.25 276 ALA A C 1
ATOM 2168 O O . ALA A 1 276 ? -10.734 -22.094 5.277 1 77.25 276 ALA A O 1
ATOM 2169 N N . HIS A 1 277 ? -9.375 -22.875 3.758 1 77.25 277 HIS A N 1
ATOM 2170 C CA . HIS A 1 277 ? -10.305 -22.531 2.691 1 77.25 277 HIS A CA 1
ATOM 2171 C C . HIS A 1 277 ? -11.539 -23.422 2.711 1 77.25 277 HIS A C 1
ATOM 2173 O O . HIS A 1 277 ? -12.633 -23 2.357 1 77.25 277 HIS A O 1
ATOM 2179 N N . ILE A 1 278 ? -11.32 -24.594 3.121 1 78.81 278 ILE A N 1
ATOM 2180 C CA . ILE A 1 278 ? -12.453 -25.5 3.24 1 78.81 278 ILE A CA 1
ATOM 2181 C C . ILE A 1 278 ? -13.438 -24.953 4.273 1 78.81 278 ILE A C 1
ATOM 2183 O O . ILE A 1 278 ? -14.648 -24.906 4.02 1 78.81 278 ILE A O 1
ATOM 2187 N N . VAL A 1 279 ? -12.875 -24.594 5.34 1 78.81 279 VAL A N 1
ATOM 2188 C CA . VAL A 1 279 ? -13.711 -24.062 6.41 1 78.81 279 VAL A CA 1
ATOM 2189 C C . VAL A 1 279 ? -14.375 -22.766 5.945 1 78.81 279 VAL A C 1
ATOM 2191 O O . VAL A 1 279 ? -15.578 -22.578 6.141 1 78.81 279 VAL A O 1
ATOM 2194 N N . HIS A 1 280 ? -13.625 -22 5.309 1 77.44 280 HIS A N 1
ATOM 2195 C CA . HIS A 1 280 ? -14.141 -20.719 4.816 1 77.44 280 HIS A CA 1
ATOM 2196 C C . HIS A 1 280 ? -15.281 -20.938 3.832 1 77.44 280 HIS A C 1
ATOM 2198 O O . HIS A 1 280 ? -16.328 -20.281 3.932 1 77.44 280 HIS A O 1
ATOM 2204 N N . ASN A 1 281 ? -15.062 -21.828 2.977 1 75.12 281 ASN A N 1
ATOM 2205 C CA . ASN A 1 281 ? -16.078 -22.109 1.975 1 75.12 281 ASN A CA 1
ATOM 2206 C C . ASN A 1 281 ? -17.359 -22.672 2.609 1 75.12 281 ASN A C 1
ATOM 2208 O O . ASN A 1 281 ? -18.469 -22.344 2.188 1 75.12 281 ASN A O 1
ATOM 2212 N N . SER A 1 282 ? -17.141 -23.453 3.523 1 80.38 282 SER A N 1
ATOM 2213 C CA . SER A 1 282 ? -18.281 -24.031 4.238 1 80.38 282 SER A CA 1
ATOM 2214 C C . SER A 1 282 ? -19.094 -22.938 4.949 1 80.38 282 SER A C 1
ATOM 2216 O O . SER A 1 282 ? -20.312 -22.906 4.859 1 80.38 282 SER A O 1
ATOM 2218 N N . VAL A 1 283 ? -18.391 -22.094 5.516 1 78.12 283 VAL A N 1
ATOM 2219 C CA . VAL A 1 283 ? -19.047 -21 6.246 1 78.12 283 VAL A CA 1
ATOM 2220 C C . VAL A 1 283 ? -19.75 -20.062 5.266 1 78.12 283 VAL A C 1
ATOM 2222 O O . VAL A 1 283 ? -20.875 -19.641 5.508 1 78.12 283 VAL A O 1
ATOM 2225 N N . LYS A 1 284 ? -19.078 -19.766 4.254 1 75.81 284 LYS A N 1
ATOM 2226 C CA . LYS A 1 284 ? -19.656 -18.891 3.242 1 75.81 284 LYS A CA 1
ATOM 2227 C C . LYS A 1 284 ? -20.938 -19.484 2.666 1 75.81 284 LYS A C 1
ATOM 2229 O O . LYS A 1 284 ? -21.938 -18.781 2.469 1 75.81 284 LYS A O 1
ATOM 2234 N N . HIS A 1 285 ? -20.891 -20.75 2.41 1 77.62 285 HIS A N 1
ATOM 2235 C CA . HIS A 1 285 ? -22.078 -21.438 1.909 1 77.62 285 HIS A CA 1
ATOM 2236 C C . HIS A 1 285 ? -23.219 -21.375 2.918 1 77.62 285 HIS A C 1
ATOM 2238 O O . HIS A 1 285 ? -24.359 -21.109 2.549 1 77.62 285 HIS A O 1
ATOM 2244 N N . ALA A 1 286 ? -22.859 -21.578 4.09 1 79.88 286 ALA A N 1
ATOM 2245 C CA . ALA A 1 286 ? -23.859 -21.531 5.145 1 79.88 286 ALA A CA 1
ATOM 2246 C C . ALA A 1 286 ? -24.469 -20.125 5.258 1 79.88 286 ALA A C 1
ATOM 2248 O O . ALA A 1 286 ? -25.672 -19.969 5.418 1 79.88 286 ALA A O 1
ATOM 2249 N N . MET A 1 287 ? -23.656 -19.172 5.066 1 77.19 287 MET A N 1
ATOM 2250 C CA . MET A 1 287 ? -24.094 -17.781 5.172 1 77.19 287 MET A CA 1
ATOM 2251 C C . MET A 1 287 ? -25.016 -17.422 4.02 1 77.19 287 MET A C 1
ATOM 2253 O O . MET A 1 287 ? -25.938 -16.625 4.188 1 77.19 287 MET A O 1
ATOM 2257 N N . ASN A 1 288 ? -24.766 -18.031 2.904 1 75.62 288 ASN A N 1
ATOM 2258 C CA . ASN A 1 288 ? -25.578 -17.75 1.724 1 75.62 288 ASN A CA 1
ATOM 2259 C C . ASN A 1 288 ? -26.984 -18.328 1.87 1 75.62 288 ASN A C 1
ATOM 2261 O O . ASN A 1 288 ? -27.906 -17.922 1.153 1 75.62 288 ASN A O 1
ATOM 2265 N N . CYS A 1 289 ? -27.078 -19.266 2.766 1 75.69 289 CYS A N 1
ATOM 2266 C CA . CYS A 1 289 ? -28.359 -19.922 2.98 1 75.69 289 CYS A CA 1
ATOM 2267 C C . CYS A 1 289 ? -29.188 -19.156 4.016 1 75.69 289 CYS A C 1
ATOM 2269 O O . CYS A 1 289 ? -30.359 -19.453 4.219 1 75.69 289 CYS A O 1
ATOM 2271 N N . LEU A 1 290 ? -28.594 -18.141 4.602 1 74.56 290 LEU A N 1
ATOM 2272 C CA . LEU A 1 290 ? -29.297 -17.375 5.613 1 74.56 290 LEU A CA 1
ATOM 2273 C C . LEU A 1 290 ? -30.172 -16.312 4.969 1 74.56 290 LEU A C 1
ATOM 2275 O O . LEU A 1 290 ? -29.859 -15.805 3.889 1 74.56 290 LEU A O 1
ATOM 2279 N N . ASN A 1 291 ? -31.234 -16.016 5.645 1 70.12 291 ASN A N 1
ATOM 2280 C CA . ASN A 1 291 ? -32.156 -15 5.152 1 70.12 291 ASN A CA 1
ATOM 2281 C C . ASN A 1 291 ? -31.578 -13.594 5.352 1 70.12 291 ASN A C 1
ATOM 2283 O O . ASN A 1 291 ? -32.125 -12.625 4.828 1 70.12 291 ASN A O 1
ATOM 2287 N N . TYR A 1 292 ? -30.547 -13.57 6.117 1 71.5 292 TYR A N 1
ATOM 2288 C CA . TYR A 1 292 ? -29.922 -12.281 6.363 1 71.5 292 TYR A CA 1
ATOM 2289 C C . TYR A 1 292 ? -28.438 -12.305 5.984 1 71.5 292 TYR A C 1
ATOM 2291 O O . TYR A 1 292 ? -27.797 -13.344 6.07 1 71.5 292 TYR A O 1
ATOM 2299 N N . ASP A 1 293 ? -28.016 -11.234 5.473 1 77.94 293 ASP A N 1
ATOM 2300 C CA . ASP A 1 293 ? -26.609 -11.094 5.098 1 77.94 293 ASP A CA 1
ATOM 2301 C C . ASP A 1 293 ? -25.781 -10.602 6.277 1 77.94 293 ASP A C 1
ATOM 2303 O O . ASP A 1 293 ? -25.609 -9.398 6.473 1 77.94 293 ASP A O 1
ATOM 2307 N N . ILE A 1 294 ? -25.281 -11.523 6.965 1 77.56 294 ILE A N 1
ATOM 2308 C CA . ILE A 1 294 ? -24.531 -11.234 8.188 1 77.56 294 ILE A CA 1
ATOM 2309 C C . ILE A 1 294 ? -23.359 -10.32 7.867 1 77.56 294 ILE A C 1
ATOM 2311 O O . ILE A 1 294 ? -23.078 -9.383 8.617 1 77.56 294 ILE A O 1
ATOM 2315 N N . GLU A 1 295 ? -22.672 -10.539 6.805 1 79.94 295 GLU A N 1
ATOM 2316 C CA . GLU A 1 295 ? -21.516 -9.727 6.426 1 79.94 295 GLU A CA 1
ATOM 2317 C C . GLU A 1 295 ? -21.906 -8.266 6.211 1 79.94 295 GLU A C 1
ATOM 2319 O O . GLU A 1 295 ? -21.234 -7.359 6.691 1 79.94 295 GLU A O 1
ATOM 2324 N N . ASN A 1 296 ? -22.984 -8.133 5.586 1 79.81 296 ASN A N 1
ATOM 2325 C CA . ASN A 1 296 ? -23.469 -6.785 5.32 1 79.81 296 ASN A CA 1
ATOM 2326 C C . ASN A 1 296 ? -23.859 -6.066 6.609 1 79.81 296 ASN A C 1
ATOM 2328 O O . ASN A 1 296 ? -23.578 -4.875 6.77 1 79.81 296 ASN A O 1
ATOM 2332 N N . ILE A 1 297 ? -24.453 -6.793 7.426 1 81 297 ILE A N 1
ATOM 2333 C CA . ILE A 1 297 ? -24.891 -6.219 8.695 1 81 297 ILE A CA 1
ATOM 2334 C C . ILE A 1 297 ? -23.672 -5.734 9.492 1 81 297 ILE A C 1
ATOM 2336 O O . ILE A 1 297 ? -23.672 -4.609 9.992 1 81 297 ILE A O 1
ATOM 2340 N N . ILE A 1 298 ? -22.734 -6.547 9.477 1 85.19 298 ILE A N 1
ATOM 2341 C CA . ILE A 1 298 ? -21.516 -6.238 10.227 1 85.19 298 ILE A CA 1
ATOM 2342 C C . ILE A 1 298 ? -20.828 -5.023 9.617 1 85.19 298 ILE A C 1
ATOM 2344 O O . ILE A 1 298 ? -20.391 -4.121 10.336 1 85.19 298 ILE A O 1
ATOM 2348 N N . LEU A 1 299 ? -20.797 -4.965 8.344 1 83.88 299 LEU A N 1
ATOM 2349 C CA . LEU A 1 299 ? -20.141 -3.863 7.641 1 83.88 299 LEU A CA 1
ATOM 2350 C C . LEU A 1 299 ? -20.891 -2.553 7.883 1 83.88 299 LEU A C 1
ATOM 2352 O O . LEU A 1 299 ? -20.266 -1.51 8.094 1 83.88 299 LEU A O 1
ATOM 2356 N N . LYS A 1 300 ? -22.172 -2.605 7.895 1 82.75 300 LYS A N 1
ATOM 2357 C CA . LYS A 1 300 ? -22.984 -1.404 8.078 1 82.75 300 LYS A CA 1
ATOM 2358 C C . LYS A 1 300 ? -22.859 -0.865 9.5 1 82.75 300 LYS A C 1
ATOM 2360 O O . LYS A 1 300 ? -22.766 0.347 9.703 1 82.75 300 LYS A O 1
ATOM 2365 N N . ILE A 1 301 ? -22.875 -1.772 10.414 1 86.06 301 ILE A N 1
ATOM 2366 C CA . ILE A 1 301 ? -22.719 -1.365 11.805 1 86.06 301 ILE A CA 1
ATOM 2367 C C . ILE A 1 301 ? -21.359 -0.714 12.008 1 86.06 301 ILE A C 1
ATOM 2369 O O . ILE A 1 301 ? -21.25 0.362 12.602 1 86.06 301 ILE A O 1
ATOM 2373 N N . TYR A 1 302 ? -20.422 -1.357 11.469 1 87.31 302 TYR A N 1
ATOM 2374 C CA . TYR A 1 302 ? -19.062 -0.815 11.602 1 87.31 302 TYR A CA 1
ATOM 2375 C C . TYR A 1 302 ? -18.969 0.553 10.938 1 87.31 302 TYR A C 1
ATOM 2377 O O . TYR A 1 302 ? -18.422 1.494 11.523 1 87.31 302 TYR A O 1
ATOM 2385 N N . SER A 1 303 ? -19.422 0.599 9.773 1 81.56 303 SER A N 1
ATOM 2386 C CA . SER A 1 303 ? -19.344 1.838 9.008 1 81.56 303 SER A CA 1
ATOM 2387 C C . SER A 1 303 ? -20.031 2.986 9.734 1 81.56 303 SER A C 1
ATOM 2389 O O . SER A 1 303 ? -19.531 4.117 9.727 1 81.56 303 SER A O 1
ATOM 2391 N N . HIS A 1 304 ? -21.141 2.705 10.391 1 81.56 304 HIS A N 1
ATOM 2392 C CA . HIS A 1 304 ? -21.906 3.709 11.117 1 81.56 304 HIS A CA 1
ATOM 2393 C C . HIS A 1 304 ? -21.078 4.336 12.234 1 81.56 304 HIS A C 1
ATOM 2395 O O . HIS A 1 304 ? -21.078 5.555 12.406 1 81.56 304 HIS A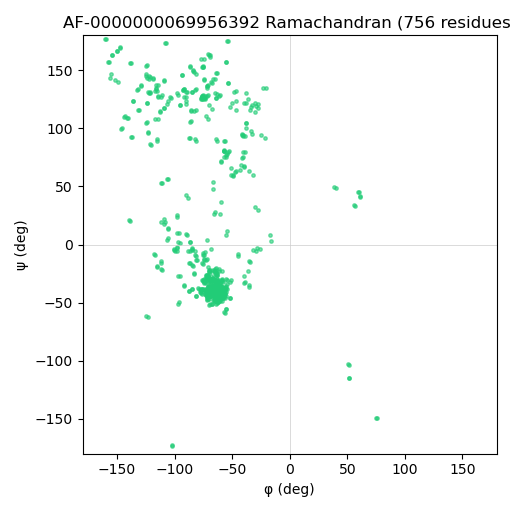 O 1
ATOM 2401 N N . PHE A 1 305 ? -20.297 3.51 12.859 1 84.06 305 PHE A N 1
ATOM 2402 C CA . PHE A 1 305 ? -19.594 3.986 14.039 1 84.06 305 PHE A CA 1
ATOM 2403 C C . PHE A 1 305 ? -18.172 4.41 13.688 1 84.06 305 PHE A C 1
ATOM 2405 O O . PHE A 1 305 ? -17.578 5.25 14.367 1 84.06 305 PHE A O 1
ATOM 2412 N N . SER A 1 306 ? -17.625 3.848 12.672 1 77.06 306 SER A N 1
ATOM 2413 C CA . SER A 1 306 ? -16.219 4.062 12.352 1 77.06 306 SER A CA 1
ATOM 2414 C C . SER A 1 306 ? -15.984 5.477 11.828 1 77.06 306 SER A C 1
ATOM 2416 O O . SER A 1 306 ? -14.906 6.043 12.023 1 77.06 306 SER A O 1
ATOM 2418 N N . VAL A 1 307 ? -16.984 6.055 11.211 1 67 307 VAL A N 1
ATOM 2419 C CA . VAL A 1 307 ? -16.797 7.32 10.508 1 67 307 VAL A CA 1
ATOM 2420 C C . VAL A 1 307 ? -16.984 8.484 11.477 1 67 307 VAL A C 1
ATOM 2422 O O . VAL A 1 307 ? -16.547 9.609 11.195 1 67 307 VAL A O 1
ATOM 2425 N N . SER A 1 308 ? -17.578 8.234 12.656 1 69.62 308 SER A N 1
ATOM 2426 C CA . SER A 1 308 ? -17.922 9.32 13.562 1 69.62 308 SER A CA 1
ATOM 2427 C C . SER A 1 308 ? -17.453 9.023 14.984 1 69.62 308 SER A C 1
ATOM 2429 O O . SER A 1 308 ? -17.938 8.094 15.625 1 69.62 308 SER A O 1
ATOM 2431 N N . ALA A 1 309 ? -16.531 9.891 15.367 1 69.75 309 ALA A N 1
ATOM 2432 C CA . ALA A 1 309 ? -16.094 9.781 16.766 1 69.75 309 ALA A CA 1
ATOM 2433 C C . ALA A 1 309 ? -17.25 10.062 17.719 1 69.75 309 ALA A C 1
ATOM 2435 O O . ALA A 1 309 ? -17.344 9.438 18.781 1 69.75 309 ALA A O 1
ATOM 2436 N N . CYS A 1 310 ? -18.141 10.906 17.359 1 70.31 310 CYS A N 1
ATOM 2437 C CA . CYS A 1 310 ? -19.297 11.258 18.188 1 70.31 310 CYS A CA 1
ATOM 2438 C C . CYS A 1 310 ? -20.203 10.055 18.391 1 70.31 310 CYS A C 1
ATOM 2440 O O . CYS A 1 310 ? -20.672 9.797 19.5 1 70.31 310 CYS A O 1
ATOM 2442 N N . ARG A 1 311 ? -20.406 9.312 17.375 1 79.44 311 ARG A N 1
ATOM 2443 C CA . ARG A 1 311 ? -21.25 8.133 17.453 1 79.44 311 ARG A CA 1
ATOM 2444 C C . ARG A 1 311 ? -20.625 7.062 18.344 1 79.44 311 ARG A C 1
ATOM 2446 O O . ARG A 1 311 ? -21.328 6.367 19.078 1 79.44 311 ARG A O 1
ATOM 2453 N N . ARG A 1 312 ? -19.344 7.039 18.25 1 82.25 312 ARG A N 1
ATOM 2454 C CA . ARG A 1 312 ? -18.641 6.066 19.078 1 82.25 312 ARG A CA 1
ATOM 2455 C C . ARG A 1 312 ? -18.766 6.414 20.562 1 82.25 312 ARG A C 1
ATOM 2457 O O . ARG A 1 312 ? -18.984 5.531 21.391 1 82.25 312 ARG A O 1
ATOM 2464 N N . GLU A 1 313 ? -18.609 7.656 20.797 1 80.38 313 GLU A N 1
ATOM 2465 C CA . GLU A 1 313 ? -18.75 8.102 22.188 1 80.38 313 GLU A CA 1
ATOM 2466 C C . GLU A 1 313 ? -20.172 7.879 22.688 1 80.38 313 GLU A C 1
ATOM 2468 O O . GLU A 1 313 ? -20.375 7.488 23.828 1 80.38 313 GLU A O 1
ATOM 2473 N N . GLU A 1 314 ? -21.062 8.133 21.859 1 84.38 314 GLU A N 1
ATOM 2474 C CA . GLU A 1 314 ? -22.469 7.895 22.219 1 84.38 314 GLU A CA 1
ATOM 2475 C C . GLU A 1 314 ? -22.719 6.414 22.5 1 84.38 314 GLU A C 1
ATOM 2477 O O . GLU A 1 314 ? -23.438 6.074 23.438 1 84.38 314 GLU A O 1
ATOM 2482 N N . LEU A 1 315 ? -22.125 5.605 21.719 1 89.69 315 LEU A N 1
ATOM 2483 C CA . LEU A 1 315 ? -22.25 4.172 21.953 1 89.69 315 LEU A CA 1
ATOM 2484 C C . LEU A 1 315 ? -21.672 3.787 23.312 1 89.69 315 LEU A C 1
ATOM 2486 O O . LEU A 1 315 ? -22.234 2.967 24.031 1 89.69 315 LEU A O 1
ATOM 2490 N N . LYS A 1 316 ? -20.578 4.359 23.609 1 88.5 316 LYS A N 1
ATOM 2491 C CA . LYS A 1 316 ? -19.969 4.086 24.906 1 88.5 316 LYS A CA 1
ATOM 2492 C C . LYS A 1 316 ? -20.906 4.453 26.047 1 88.5 316 LYS A C 1
ATOM 2494 O O . LYS A 1 316 ? -20.938 3.773 27.078 1 88.5 316 LYS A O 1
ATOM 2499 N N . ARG A 1 317 ? -21.625 5.488 25.891 1 89.12 317 ARG A N 1
ATOM 2500 C CA . ARG A 1 317 ? -22.609 5.879 26.891 1 89.12 317 ARG A CA 1
ATOM 2501 C C . ARG A 1 317 ? -23.688 4.809 27.047 1 89.12 317 ARG A C 1
ATOM 2503 O O . ARG A 1 317 ? -24.094 4.484 28.156 1 89.12 317 ARG A O 1
ATOM 2510 N N . PHE A 1 318 ? -24.094 4.309 25.938 1 92.25 318 PHE A N 1
ATOM 2511 C CA . PHE A 1 318 ? -25.109 3.254 25.969 1 92.25 318 PHE A CA 1
ATOM 2512 C C . PHE A 1 318 ? -24.547 2 26.641 1 92.25 318 PHE A C 1
ATOM 2514 O O . PHE A 1 318 ? -25.266 1.299 27.344 1 92.25 318 PHE A O 1
ATOM 2521 N N . VAL A 1 319 ? -23.312 1.75 26.359 1 90.88 319 VAL A N 1
ATOM 2522 C CA . VAL A 1 319 ? -22.656 0.598 26.969 1 90.88 319 VAL A CA 1
ATOM 2523 C C . VAL A 1 319 ? -22.578 0.791 28.484 1 90.88 319 VAL A C 1
ATOM 2525 O O . VAL A 1 319 ? -22.875 -0.132 29.25 1 90.88 319 VAL A O 1
ATOM 2528 N N . ALA A 1 320 ? -22.297 1.959 28.891 1 90.38 320 ALA A N 1
ATOM 2529 C CA . ALA A 1 320 ? -22.219 2.283 30.312 1 90.38 320 ALA A CA 1
ATOM 2530 C C . ALA A 1 320 ? -23.594 2.15 30.969 1 90.38 320 ALA A C 1
ATOM 2532 O O . ALA A 1 320 ? -23.703 1.641 32.094 1 90.38 320 ALA A O 1
ATOM 2533 N N . LEU A 1 321 ? -24.531 2.592 30.281 1 90 321 LEU A N 1
ATOM 2534 C CA . LEU A 1 321 ? -25.891 2.51 30.781 1 90 321 LEU A CA 1
ATOM 2535 C C . LEU A 1 321 ? -26.328 1.056 30.953 1 90 321 LEU A C 1
ATOM 2537 O O . LEU A 1 321 ? -27.094 0.735 31.859 1 90 321 LEU A O 1
ATOM 2541 N N . ALA A 1 322 ? -25.797 0.226 30.125 1 88.69 322 ALA A N 1
ATOM 2542 C CA . ALA A 1 322 ? -26.125 -1.199 30.188 1 88.69 322 ALA A CA 1
ATOM 2543 C C . ALA A 1 322 ? -25.156 -1.933 31.109 1 88.69 322 ALA A C 1
ATOM 2545 O O . ALA A 1 322 ? -25.172 -3.164 31.188 1 88.69 322 ALA A O 1
ATOM 2546 N N . GLU A 1 323 ? -24.359 -1.173 31.797 1 85.44 323 GLU A N 1
ATOM 2547 C CA . GLU A 1 323 ? -23.391 -1.689 32.781 1 85.44 323 GLU A CA 1
ATOM 2548 C C . GLU A 1 323 ? -22.453 -2.707 32.125 1 85.44 323 GLU A C 1
ATOM 2550 O O . GLU A 1 323 ? -22.141 -3.736 32.719 1 85.44 323 GLU A O 1
ATOM 2555 N N . GLY A 1 324 ? -22.188 -2.463 30.906 1 86.25 324 GLY A N 1
ATOM 2556 C CA . GLY A 1 324 ? -21.266 -3.336 30.203 1 86.25 324 GLY A CA 1
ATOM 2557 C C . GLY A 1 324 ? -19.906 -2.697 29.938 1 86.25 324 GLY A C 1
ATOM 2558 O O . GLY A 1 324 ? -19.672 -1.559 30.344 1 86.25 324 GLY A O 1
ATOM 2559 N N . GLU A 1 325 ? -18.969 -3.561 29.391 1 89.5 325 GLU A N 1
ATOM 2560 C CA . GLU A 1 325 ? -17.656 -3.096 28.953 1 89.5 325 GLU A CA 1
ATOM 2561 C C . GLU A 1 325 ? -17.641 -2.848 27.438 1 89.5 325 GLU A C 1
ATOM 2563 O O . GLU A 1 325 ? -18.125 -3.676 26.672 1 89.5 325 GLU A O 1
ATOM 2568 N N . PHE A 1 326 ? -17.141 -1.658 27.172 1 88 326 PHE A N 1
ATOM 2569 C CA . PHE A 1 326 ? -17.094 -1.319 25.75 1 88 326 PHE A CA 1
ATOM 2570 C C . PHE A 1 326 ? -16.016 -2.133 25.047 1 88 326 PHE A C 1
ATOM 2572 O O . PHE A 1 326 ? -14.875 -2.211 25.516 1 88 326 PHE A O 1
ATOM 2579 N N . HIS A 1 327 ? -16.344 -2.775 24.016 1 89.69 327 HIS A N 1
ATOM 2580 C CA . HIS A 1 327 ? -15.414 -3.482 23.125 1 89.69 327 HIS A CA 1
ATOM 2581 C C . HIS A 1 327 ? -15.312 -2.791 21.781 1 89.69 327 HIS A C 1
ATOM 2583 O O . HIS A 1 327 ? -16.328 -2.539 21.125 1 89.69 327 HIS A O 1
ATOM 2589 N N . GLU A 1 328 ? -14.141 -2.518 21.359 1 87.75 328 GLU A N 1
ATOM 2590 C CA . GLU A 1 328 ? -13.938 -1.846 20.078 1 87.75 328 GLU A CA 1
ATOM 2591 C C . GLU A 1 328 ? -14.484 -2.676 18.922 1 87.75 328 GLU A C 1
ATOM 2593 O O . GLU A 1 328 ? -14.195 -3.869 18.812 1 87.75 328 GLU A O 1
ATOM 2598 N N . ILE A 1 329 ? -15.305 -2.055 18.109 1 86.56 329 ILE A N 1
ATOM 2599 C CA . ILE A 1 329 ? -15.883 -2.732 16.953 1 86.56 329 ILE A CA 1
ATOM 2600 C C . ILE A 1 329 ? -14.812 -2.906 15.883 1 86.56 329 ILE A C 1
ATOM 2602 O O . ILE A 1 329 ? -14.195 -1.931 15.453 1 86.56 329 ILE A O 1
ATOM 2606 N N . LYS A 1 330 ? -14.609 -4.102 15.453 1 86.38 330 LYS A N 1
ATOM 2607 C CA . LYS A 1 330 ? -13.57 -4.422 14.477 1 86.38 330 LYS A CA 1
ATOM 2608 C C . LYS A 1 330 ? -14.125 -4.395 13.055 1 86.38 330 LYS A C 1
ATOM 2610 O O . LYS A 1 330 ? -15.273 -4.777 12.82 1 86.38 330 LYS A O 1
ATOM 2615 N N . ARG A 1 331 ? -13.258 -3.971 12.18 1 82.75 331 ARG A N 1
ATOM 2616 C CA . ARG A 1 331 ? -13.625 -3.91 10.773 1 82.75 331 ARG A CA 1
ATOM 2617 C C . ARG A 1 331 ? -13.477 -5.277 10.109 1 82.75 331 ARG A C 1
ATOM 2619 O O . ARG A 1 331 ? -12.492 -5.98 10.344 1 82.75 331 ARG A O 1
ATOM 2626 N N . HIS A 1 332 ? -14.555 -5.617 9.352 1 83.56 332 HIS A N 1
ATOM 2627 C CA . HIS A 1 332 ? -14.453 -6.789 8.492 1 83.56 332 HIS A CA 1
ATOM 2628 C C . HIS A 1 332 ? -13.945 -6.418 7.109 1 83.56 332 HIS A C 1
ATOM 2630 O O . HIS A 1 332 ? -14.406 -5.445 6.512 1 83.56 332 HIS A O 1
ATOM 2636 N N . ILE A 1 333 ? -12.883 -7.137 6.738 1 72.25 333 ILE A N 1
ATOM 2637 C CA . ILE A 1 333 ? -12.336 -6.957 5.398 1 72.25 333 ILE A CA 1
ATOM 2638 C C . ILE A 1 333 ? -12.625 -8.195 4.551 1 72.25 333 ILE A C 1
ATOM 2640 O O . ILE A 1 333 ? -12.188 -9.297 4.883 1 72.25 333 ILE A O 1
ATOM 2644 N N . GLY A 1 334 ? -13.375 -8.016 3.494 1 66.69 334 GLY A N 1
ATOM 2645 C CA . GLY A 1 334 ? -13.836 -9.117 2.664 1 66.69 334 GLY A CA 1
ATOM 2646 C C . GLY A 1 334 ? -12.711 -9.992 2.146 1 66.69 334 GLY A C 1
ATOM 2647 O O . GLY A 1 334 ? -12.867 -11.203 2.014 1 66.69 334 GLY A O 1
ATOM 2648 N N . THR A 1 335 ? -11.57 -9.328 1.977 1 62.41 335 THR A N 1
ATOM 2649 C CA . THR A 1 335 ? -10.445 -10.094 1.432 1 62.41 335 THR A CA 1
ATOM 2650 C C . THR A 1 335 ? -9.773 -10.914 2.521 1 62.41 335 THR A C 1
ATOM 2652 O O . THR A 1 335 ? -8.992 -11.82 2.227 1 62.41 335 THR A O 1
ATOM 2655 N N . ARG A 1 336 ? -10.18 -10.508 3.775 1 63.75 336 ARG A N 1
ATOM 2656 C CA . ARG A 1 336 ? -9.656 -11.242 4.922 1 63.75 336 ARG A CA 1
ATOM 2657 C C . ARG A 1 336 ? -10.781 -11.969 5.664 1 63.75 336 ARG A C 1
ATOM 2659 O O . ARG A 1 336 ? -11.266 -11.484 6.688 1 63.75 336 ARG A O 1
ATOM 2666 N N . TRP A 1 337 ? -11.062 -13.109 5.297 1 69.25 337 TRP A N 1
ATOM 2667 C CA . TRP A 1 337 ? -12.25 -13.797 5.789 1 69.25 337 TRP A CA 1
ATOM 2668 C C . TRP A 1 337 ? -12.148 -14.047 7.293 1 69.25 337 TRP A C 1
ATOM 2670 O O . TRP A 1 337 ? -13.172 -14.125 7.984 1 69.25 337 TRP A O 1
ATOM 2680 N N . LEU A 1 338 ? -10.922 -14.062 7.816 1 74.12 338 LEU A N 1
ATOM 2681 C CA . LEU A 1 338 ? -10.727 -14.336 9.234 1 74.12 338 LEU A CA 1
ATOM 2682 C C . LEU A 1 338 ? -11.125 -13.125 10.078 1 74.12 338 LEU A C 1
ATOM 2684 O O . LEU A 1 338 ? -11.281 -13.242 11.297 1 74.12 338 LEU A O 1
ATOM 2688 N N . SER A 1 339 ? -11.359 -12.102 9.344 1 81.25 339 SER A N 1
ATOM 2689 C CA . SER A 1 339 ? -11.719 -10.891 10.086 1 81.25 339 SER A CA 1
ATOM 2690 C C . SER A 1 339 ? -13.195 -10.898 10.469 1 81.25 339 SER A C 1
ATOM 2692 O O . SER A 1 339 ? -13.617 -10.117 11.32 1 81.25 339 SER A O 1
ATOM 2694 N N . LEU A 1 340 ? -13.945 -11.805 9.953 1 82.31 340 LEU A N 1
ATOM 2695 C CA . LEU A 1 340 ? -15.391 -11.789 10.156 1 82.31 340 LEU A CA 1
ATOM 2696 C C . LEU A 1 340 ? -15.742 -12.172 11.594 1 82.31 340 LEU A C 1
ATOM 2698 O O . LEU A 1 340 ? -16.531 -11.492 12.242 1 82.31 340 LEU A O 1
ATOM 2702 N N . LEU A 1 341 ? -15.125 -13.227 12.062 1 82.62 341 LEU A N 1
ATOM 2703 C CA . LEU A 1 341 ? -15.484 -13.727 13.383 1 82.62 341 LEU A CA 1
ATOM 2704 C C . LEU A 1 341 ? -15.156 -12.695 14.461 1 82.62 341 LEU A C 1
ATOM 2706 O O . LEU A 1 341 ? -16.016 -12.375 15.297 1 82.62 341 LEU A O 1
ATOM 2710 N N . PRO A 1 342 ? -13.938 -12.203 14.453 1 86.75 342 PRO A N 1
ATOM 2711 C CA . PRO A 1 342 ? -13.664 -11.148 15.43 1 86.75 342 PRO A CA 1
ATOM 2712 C C . PRO A 1 342 ? -14.633 -9.977 15.32 1 86.75 342 PRO A C 1
ATOM 2714 O O . PRO A 1 342 ? -15.008 -9.383 16.328 1 86.75 342 PRO A O 1
ATOM 2717 N N . ALA A 1 343 ? -15 -9.633 14.156 1 89.19 343 ALA A N 1
ATOM 2718 C CA . ALA A 1 343 ? -15.961 -8.547 13.961 1 89.19 343 ALA A CA 1
ATOM 2719 C C . ALA A 1 343 ? -17.328 -8.898 14.547 1 89.19 343 ALA A C 1
ATOM 2721 O O . ALA A 1 343 ? -17.938 -8.078 15.234 1 89.19 343 ALA A O 1
ATOM 2722 N N . ILE A 1 344 ? -17.719 -10.102 14.375 1 86.88 344 ILE A N 1
ATOM 2723 C CA . ILE A 1 344 ? -19 -10.57 14.914 1 86.88 344 ILE A CA 1
ATOM 2724 C C . ILE A 1 344 ? -18.938 -10.602 16.438 1 86.88 344 ILE A C 1
ATOM 2726 O O . ILE A 1 344 ? -19.844 -10.133 17.109 1 86.88 344 ILE A O 1
ATOM 2730 N N . ASP A 1 345 ? -17.844 -11.078 16.938 1 88.38 345 ASP A N 1
ATOM 2731 C CA . ASP A 1 345 ? -17.688 -11.234 18.375 1 88.38 345 ASP A CA 1
ATOM 2732 C C . ASP A 1 345 ? -17.797 -9.891 19.094 1 88.38 345 ASP A C 1
ATOM 2734 O O . ASP A 1 345 ? -18.5 -9.766 20.094 1 88.38 345 ASP A O 1
ATOM 2738 N N . THR A 1 346 ? -17.172 -8.969 18.562 1 90.88 346 THR A N 1
ATOM 2739 C CA . THR A 1 346 ? -17.172 -7.668 19.219 1 90.88 346 THR A CA 1
ATOM 2740 C C . THR A 1 346 ? -18.547 -7.023 19.141 1 90.88 346 THR A C 1
ATOM 2742 O O . THR A 1 346 ? -18.984 -6.352 20.078 1 90.88 346 THR A O 1
ATOM 2745 N N . ILE A 1 347 ? -19.234 -7.203 18.078 1 89.19 347 ILE A N 1
ATOM 2746 C CA . ILE A 1 347 ? -20.578 -6.664 17.938 1 89.19 347 ILE A CA 1
ATOM 2747 C C . ILE A 1 347 ? -21.516 -7.355 18.922 1 89.19 347 ILE A C 1
ATOM 2749 O O . ILE A 1 347 ? -22.344 -6.703 19.562 1 89.19 347 ILE A O 1
ATOM 2753 N N . LEU A 1 348 ? -21.344 -8.641 19.094 1 88.62 348 LEU A N 1
ATOM 2754 C CA . LEU A 1 348 ? -22.188 -9.414 20 1 88.62 348 LEU A CA 1
ATOM 2755 C C . LEU A 1 348 ? -21.938 -9 21.438 1 88.62 348 LEU A C 1
ATOM 2757 O O . LEU A 1 348 ? -22.875 -8.938 22.25 1 88.62 348 LEU A O 1
ATOM 2761 N N . LEU A 1 349 ? -20.688 -8.734 21.734 1 89.75 349 LEU A N 1
ATOM 2762 C CA . LEU A 1 349 ? -20.344 -8.273 23.078 1 89.75 349 LEU A CA 1
ATOM 2763 C C . LEU A 1 349 ? -21 -6.934 23.375 1 89.75 349 LEU A C 1
ATOM 2765 O O . LEU A 1 349 ? -21.328 -6.645 24.531 1 89.75 349 LEU A O 1
ATOM 2769 N N . ASN A 1 350 ? -21.281 -6.145 22.312 1 91.25 350 ASN A N 1
ATOM 2770 C CA . ASN A 1 350 ? -21.922 -4.84 22.453 1 91.25 350 ASN A CA 1
ATOM 2771 C C . ASN A 1 350 ? -23.359 -4.863 21.938 1 91.25 350 ASN A C 1
ATOM 2773 O O . ASN A 1 350 ? -23.906 -3.82 21.594 1 91.25 350 ASN A O 1
ATOM 2777 N N . TRP A 1 351 ? -23.938 -5.988 21.875 1 88.44 351 TRP A N 1
ATOM 2778 C CA . TRP A 1 351 ? -25.172 -6.125 21.094 1 88.44 351 TRP A CA 1
ATOM 2779 C C . TRP A 1 351 ? -26.297 -5.301 21.703 1 88.44 351 TRP A C 1
ATOM 2781 O O . TRP A 1 351 ? -26.953 -4.52 21.016 1 88.44 351 TRP A O 1
ATOM 2791 N N . ILE A 1 352 ? -26.484 -5.426 22.922 1 87.25 352 ILE A N 1
ATOM 2792 C CA . ILE A 1 352 ? -27.609 -4.762 23.594 1 87.25 352 ILE A CA 1
ATOM 2793 C C . ILE A 1 352 ? -27.438 -3.248 23.5 1 87.25 352 ILE A C 1
ATOM 2795 O O . ILE A 1 352 ? -28.328 -2.543 23.031 1 87.25 352 ILE A O 1
ATOM 2799 N N . PRO A 1 353 ? -26.281 -2.766 23.828 1 92.19 353 PRO A N 1
ATOM 2800 C CA . PRO A 1 353 ? -26.078 -1.324 23.672 1 92.19 353 PRO A CA 1
ATOM 2801 C C . PRO A 1 353 ? -26.219 -0.86 22.219 1 92.19 353 PRO A C 1
ATOM 2803 O O . PRO A 1 353 ? -26.75 0.229 21.969 1 92.19 353 PRO A O 1
ATOM 2806 N N . ILE A 1 354 ? -25.797 -1.614 21.281 1 91.94 354 ILE A N 1
ATOM 2807 C CA . ILE A 1 354 ? -25.891 -1.259 19.875 1 91.94 354 ILE A CA 1
ATOM 2808 C C . ILE A 1 354 ? -27.359 -1.19 19.453 1 91.94 354 ILE A C 1
ATOM 2810 O O . ILE A 1 354 ? -27.766 -0.239 18.781 1 91.94 354 ILE A O 1
ATOM 2814 N N . CYS A 1 355 ? -28.156 -2.145 19.906 1 88.12 355 CYS A N 1
ATOM 2815 C CA . CYS A 1 355 ? -29.578 -2.156 19.578 1 88.12 355 CYS A CA 1
ATOM 2816 C C . CYS A 1 355 ? -30.281 -0.945 20.172 1 88.12 355 CYS A C 1
ATOM 2818 O O . CYS A 1 355 ? -31.047 -0.274 19.484 1 88.12 355 CYS A O 1
ATOM 2820 N N . ASN A 1 356 ? -29.953 -0.685 21.375 1 89.25 356 ASN A N 1
ATOM 2821 C CA . ASN A 1 356 ? -30.562 0.455 22.047 1 89.25 356 ASN A CA 1
ATOM 2822 C C . ASN A 1 356 ? -30.203 1.771 21.375 1 89.25 356 ASN A C 1
ATOM 2824 O O . ASN A 1 356 ? -31.047 2.664 21.25 1 89.25 356 ASN A O 1
ATOM 2828 N N . TYR A 1 357 ? -28.984 1.893 20.922 1 91.75 357 TYR A N 1
ATOM 2829 C CA . TYR A 1 357 ? -28.516 3.07 20.203 1 91.75 357 TYR A CA 1
ATOM 2830 C C . TYR A 1 357 ? -29.312 3.293 18.922 1 91.75 357 TYR A C 1
ATOM 2832 O O . TYR A 1 357 ? -29.797 4.398 18.672 1 91.75 357 TYR A O 1
ATOM 2840 N N . PHE A 1 358 ? -29.484 2.236 18.219 1 90.38 358 PHE A N 1
ATOM 2841 C CA . PHE A 1 358 ? -30.141 2.373 16.922 1 90.38 358 PHE A CA 1
ATOM 2842 C C . PHE A 1 358 ? -31.641 2.592 17.094 1 90.38 358 PHE A C 1
ATOM 2844 O O . PHE A 1 358 ? -32.281 3.293 16.297 1 90.38 358 PHE A O 1
ATOM 2851 N N . VAL A 1 359 ? -32.188 2.006 18.094 1 87.5 359 VAL A N 1
ATOM 2852 C CA . VAL A 1 359 ? -33.594 2.244 18.406 1 87.5 359 VAL A CA 1
ATOM 2853 C C . VAL A 1 359 ? -33.812 3.709 18.781 1 87.5 359 VAL A C 1
ATOM 2855 O O . VAL A 1 359 ? -34.781 4.328 18.375 1 87.5 359 VAL A O 1
ATOM 2858 N N . ASP A 1 360 ? -32.875 4.203 19.453 1 88.56 360 ASP A N 1
ATOM 2859 C CA . ASP A 1 360 ? -32.938 5.594 19.891 1 88.56 360 ASP A CA 1
ATOM 2860 C C . ASP A 1 360 ? -32.812 6.555 18.719 1 88.56 360 ASP A C 1
ATOM 2862 O O . ASP A 1 360 ? -33.312 7.672 18.766 1 88.56 360 ASP A O 1
ATOM 2866 N N . LEU A 1 361 ? -32.062 6.125 17.719 1 86.81 361 LEU A N 1
ATOM 2867 C CA . LEU A 1 361 ? -31.906 6.957 16.531 1 86.81 361 LEU A CA 1
ATOM 2868 C C . LEU A 1 361 ? -33.219 7.141 15.797 1 86.81 361 LEU A C 1
ATOM 2870 O O . LEU A 1 361 ? -33.406 8.102 15.047 1 86.81 361 LEU A O 1
ATOM 2874 N N . ASP A 1 362 ? -34.188 6.297 15.984 1 80.25 362 ASP A N 1
ATOM 2875 C CA . ASP A 1 362 ? -35.531 6.336 15.43 1 80.25 362 ASP A CA 1
ATOM 2876 C C . ASP A 1 362 ? -35.5 6.539 13.914 1 80.25 362 ASP A C 1
ATOM 2878 O O . ASP A 1 362 ? -35.031 5.66 13.172 1 80.25 362 ASP A O 1
ATOM 2882 N N . VAL A 1 363 ? -35.781 7.789 13.414 1 72.69 363 VAL A N 1
ATOM 2883 C CA . VAL A 1 363 ? -35.969 8.078 12 1 72.69 363 VAL A CA 1
ATOM 2884 C C . VAL A 1 363 ? -34.625 8.109 11.297 1 72.69 363 VAL A C 1
ATOM 2886 O O . VAL A 1 363 ? -34.531 7.801 10.109 1 72.69 363 VAL A O 1
ATOM 2889 N N . ASP A 1 364 ? -33.562 8.211 12.07 1 76.38 364 ASP A N 1
ATOM 2890 C CA . ASP A 1 364 ? -32.25 8.367 11.469 1 76.38 364 ASP A CA 1
ATOM 2891 C C . ASP A 1 364 ? -31.516 7.023 11.359 1 76.38 364 ASP A C 1
ATOM 2893 O O . ASP A 1 364 ? -30.422 6.941 10.82 1 76.38 364 ASP A O 1
ATOM 2897 N N . CYS A 1 365 ? -32.219 6.047 11.773 1 80.5 365 CYS A N 1
ATOM 2898 C CA . CYS A 1 365 ? -31.609 4.719 11.672 1 80.5 365 CYS A CA 1
ATOM 2899 C C . CYS A 1 365 ? -31.656 4.211 10.234 1 80.5 365 CYS A C 1
ATOM 2901 O O . CYS A 1 365 ? -32.719 4.191 9.609 1 80.5 365 CYS A O 1
ATOM 2903 N N . PRO A 1 366 ? -30.531 3.852 9.766 1 76.69 366 PRO A N 1
ATOM 2904 C CA . PRO A 1 366 ? -30.531 3.285 8.414 1 76.69 366 PRO A CA 1
ATOM 2905 C C . PRO A 1 366 ? -31.516 2.121 8.273 1 76.69 366 PRO A C 1
ATOM 2907 O O . PRO A 1 366 ? -31.625 1.28 9.164 1 76.69 366 PRO A O 1
ATOM 2910 N N . MET A 1 367 ? -32.188 2.086 7.191 1 75.25 367 MET A N 1
ATOM 2911 C CA . MET A 1 367 ? -33.281 1.13 6.98 1 75.25 367 MET A CA 1
ATOM 2912 C C . MET A 1 367 ? -32.781 -0.303 7.082 1 75.25 367 MET A C 1
ATOM 2914 O O . MET A 1 367 ? -33.438 -1.17 7.641 1 75.25 367 MET A O 1
ATOM 2918 N N . VAL A 1 368 ? -31.594 -0.515 6.621 1 73.56 368 VAL A N 1
ATOM 2919 C CA . VAL A 1 368 ? -31.031 -1.86 6.621 1 73.56 368 VAL A CA 1
ATOM 2920 C C . VAL A 1 368 ? -30.844 -2.346 8.055 1 73.56 368 VAL A C 1
ATOM 2922 O O . VAL A 1 368 ? -31.078 -3.518 8.359 1 73.56 368 VAL A O 1
ATOM 2925 N N . ILE A 1 369 ? -30.469 -1.437 8.875 1 78.38 369 ILE A N 1
ATOM 2926 C CA . ILE A 1 369 ? -30.25 -1.783 10.273 1 78.38 369 ILE A CA 1
ATOM 2927 C C . ILE A 1 369 ? -31.594 -1.924 10.984 1 78.38 369 ILE A C 1
ATOM 2929 O O . ILE A 1 369 ? -31.766 -2.814 11.82 1 78.38 369 ILE A O 1
ATOM 2933 N N . GLN A 1 370 ? -32.469 -1.091 10.625 1 77.75 370 GLN A N 1
ATOM 2934 C CA . GLN A 1 370 ? -33.812 -1.171 11.188 1 77.75 370 GLN A CA 1
ATOM 2935 C C . GLN A 1 370 ? -34.469 -2.529 10.906 1 77.75 370 GLN A C 1
ATOM 2937 O O . GLN A 1 370 ? -35.094 -3.123 11.789 1 77.75 370 GLN A O 1
ATOM 2942 N N . ASN A 1 371 ? -34.25 -2.965 9.695 1 73.75 371 ASN A N 1
ATOM 2943 C CA . ASN A 1 371 ? -34.812 -4.254 9.297 1 73.75 371 ASN A CA 1
ATOM 2944 C C . ASN A 1 371 ? -34.188 -5.402 10.102 1 73.75 371 ASN A C 1
ATOM 2946 O O . ASN A 1 371 ? -34.875 -6.391 10.383 1 73.75 371 ASN A O 1
ATOM 2950 N N . LEU A 1 372 ? -33.031 -5.207 10.453 1 72.62 372 LEU A N 1
ATOM 2951 C CA . LEU A 1 372 ? -32.312 -6.215 11.234 1 72.62 372 LEU A CA 1
ATOM 2952 C C . LEU A 1 372 ? -32.844 -6.262 12.664 1 72.62 372 LEU A C 1
ATOM 2954 O O . LEU A 1 372 ? -33 -7.344 13.234 1 72.62 372 LEU A O 1
ATOM 2958 N N . LEU A 1 373 ? -33.031 -5.105 13.164 1 73 373 LEU A N 1
ATOM 2959 C CA . LEU A 1 373 ? -33.531 -5.008 14.531 1 73 373 LEU A CA 1
ATOM 2960 C C . LEU A 1 373 ? -34.938 -5.535 14.648 1 73 373 LEU A C 1
ATOM 2962 O O . LEU A 1 373 ? -35.344 -6.02 15.703 1 73 373 LEU A O 1
ATOM 2966 N N . MET A 1 374 ? -35.656 -5.406 13.586 1 65.56 374 MET A N 1
ATOM 2967 C CA . MET A 1 374 ? -37.031 -5.879 13.562 1 65.56 374 MET A CA 1
ATOM 2968 C C . MET A 1 374 ? -37.062 -7.402 13.484 1 65.56 374 MET A C 1
ATOM 2970 O O . MET A 1 374 ? -38.062 -8.016 13.867 1 65.56 374 MET A O 1
ATOM 2974 N N . LEU A 1 375 ? -36.031 -7.965 12.867 1 59.41 375 LEU A N 1
ATOM 2975 C CA . LEU A 1 375 ? -36 -9.422 12.812 1 59.41 375 LEU A CA 1
ATOM 2976 C C . LEU A 1 375 ? -36 -10.023 14.211 1 59.41 375 LEU A C 1
ATOM 2978 O O . LEU A 1 375 ? -36.531 -11.117 14.414 1 59.41 375 LEU A O 1
ATOM 2982 N N . ASP A 1 376 ? -35.312 -9.5 15.086 1 52.78 376 ASP A N 1
ATOM 2983 C CA . ASP A 1 376 ? -35.281 -10.008 16.453 1 52.78 376 ASP A CA 1
ATOM 2984 C C . ASP A 1 376 ? -36.688 -9.945 17.094 1 52.78 376 ASP A C 1
ATOM 2986 O O . ASP A 1 376 ? -37 -10.789 17.938 1 52.78 376 ASP A O 1
ATOM 2990 N N . ASP A 1 377 ? -37.469 -9.016 16.797 1 50.03 377 ASP A N 1
ATOM 2991 C CA . ASP A 1 377 ? -38.781 -8.953 17.438 1 50.03 377 ASP A CA 1
ATOM 2992 C C . ASP A 1 377 ? -39.688 -10.078 16.953 1 50.03 377 ASP A C 1
ATOM 2994 O O . ASP A 1 377 ? -40.562 -10.547 17.688 1 50.03 377 ASP A O 1
ATOM 2998 N N . ASN A 1 378 ? -39.531 -10.523 15.789 1 43.91 378 ASN A N 1
ATOM 2999 C CA . ASN A 1 378 ? -40.438 -11.555 15.336 1 43.91 378 ASN A CA 1
ATOM 3000 C C . ASN A 1 378 ? -40 -12.945 15.773 1 43.91 378 ASN A C 1
ATOM 3002 O O . ASN A 1 378 ? -40.688 -13.938 15.5 1 43.91 378 ASN A O 1
ATOM 3006 N N . SER A 1 379 ? -38.812 -13.148 16.141 1 39.41 379 SER A N 1
ATOM 3007 C CA . SER A 1 379 ? -38.469 -14.484 16.609 1 39.41 379 SER A CA 1
ATOM 3008 C C . SER A 1 379 ? -38.812 -14.664 18.094 1 39.41 379 SER A C 1
ATOM 3010 O O . SER A 1 379 ? -38.5 -15.695 18.688 1 39.41 379 SER A O 1
ATOM 3012 N N . ASP A 1 380 ? -39.25 -13.727 18.812 1 33.75 380 ASP A N 1
ATOM 3013 C CA . ASP A 1 380 ? -39.938 -14.156 20.031 1 33.75 380 ASP A CA 1
ATOM 3014 C C . ASP A 1 380 ? -41.312 -14.742 19.719 1 33.75 380 ASP A C 1
ATOM 3016 O O . ASP A 1 380 ? -42.031 -14.219 18.891 1 33.75 380 ASP A O 1
ATOM 3020 N N . MET B 1 1 ? -19.719 34.656 -12.836 1 19.5 1 MET B N 1
ATOM 3021 C CA . MET B 1 1 ? -19.25 34.156 -11.555 1 19.5 1 MET B CA 1
ATOM 3022 C C . MET B 1 1 ? -18.469 32.844 -11.758 1 19.5 1 MET B C 1
ATOM 3024 O O . MET B 1 1 ? -19.031 31.844 -12.219 1 19.5 1 MET B O 1
ATOM 3028 N N . SER B 1 2 ? -17.172 32.906 -12.234 1 19.52 2 SER B N 1
ATOM 3029 C CA . SER B 1 2 ? -16.234 31.922 -12.75 1 19.52 2 SER B CA 1
ATOM 3030 C C . SER B 1 2 ? -15.875 30.891 -11.688 1 19.52 2 SER B C 1
ATOM 3032 O O . SER B 1 2 ? -15.445 31.25 -10.586 1 19.52 2 SER B O 1
ATOM 3034 N N . PHE B 1 3 ? -16.625 29.797 -11.586 1 20.23 3 PHE B N 1
ATOM 3035 C CA . PHE B 1 3 ? -16.547 28.688 -10.656 1 20.23 3 PHE B CA 1
ATOM 3036 C C . PHE B 1 3 ? -15.172 28.031 -10.703 1 20.23 3 PHE B C 1
ATOM 3038 O O . PHE B 1 3 ? -14.672 27.688 -11.773 1 20.23 3 PHE B O 1
ATOM 3045 N N . VAL B 1 4 ? -14.227 28.625 -10.016 1 19.09 4 VAL B N 1
ATOM 3046 C CA . VAL B 1 4 ? -12.883 28.078 -9.875 1 19.09 4 VAL B CA 1
ATOM 3047 C C . VAL B 1 4 ? -12.969 26.672 -9.266 1 19.09 4 VAL B C 1
ATOM 3049 O O . VAL B 1 4 ? -13.516 26.5 -8.172 1 19.09 4 VAL B O 1
ATOM 3052 N N . TYR B 1 5 ? -13.273 25.688 -10.094 1 19.91 5 TYR B N 1
ATOM 3053 C CA . TYR B 1 5 ? -13.227 24.281 -9.727 1 19.91 5 TYR B CA 1
ATOM 3054 C C . TYR B 1 5 ? -11.836 23.891 -9.234 1 19.91 5 TYR B C 1
ATOM 3056 O O . TYR B 1 5 ? -10.844 24.094 -9.938 1 19.91 5 TYR B O 1
ATOM 3064 N N . VAL B 1 6 ? -11.555 24.312 -8.039 1 20.8 6 VAL B N 1
ATOM 3065 C CA . VAL B 1 6 ? -10.328 23.812 -7.43 1 20.8 6 VAL B CA 1
ATOM 3066 C C . VAL B 1 6 ? -10.383 22.281 -7.332 1 20.8 6 VAL B C 1
ATOM 3068 O O . VAL B 1 6 ? -11.25 21.734 -6.648 1 20.8 6 VAL B O 1
ATOM 3071 N N . THR B 1 7 ? -10.281 21.625 -8.445 1 21.09 7 THR B N 1
ATOM 3072 C CA . THR B 1 7 ? -10.125 20.172 -8.445 1 21.09 7 THR B CA 1
ATOM 3073 C C . THR B 1 7 ? -8.93 19.75 -7.602 1 21.09 7 THR B C 1
ATOM 3075 O O . THR B 1 7 ? -7.797 20.156 -7.879 1 21.09 7 THR B O 1
ATOM 3078 N N . ILE B 1 8 ? -9.148 19.781 -6.336 1 22.88 8 ILE B N 1
ATOM 3079 C CA . ILE B 1 8 ? -8.148 19.141 -5.488 1 22.88 8 ILE B CA 1
ATOM 3080 C C . ILE B 1 8 ? -7.836 17.75 -6.02 1 22.88 8 ILE B C 1
ATOM 3082 O O . ILE B 1 8 ? -8.688 16.859 -5.977 1 22.88 8 ILE B O 1
ATOM 3086 N N . THR B 1 9 ? -7.352 17.656 -7.25 1 23.03 9 THR B N 1
ATOM 3087 C CA . THR B 1 9 ? -6.785 16.406 -7.719 1 23.03 9 THR B CA 1
ATOM 3088 C C . THR B 1 9 ? -5.805 15.836 -6.695 1 23.03 9 THR B C 1
ATOM 3090 O O . THR B 1 9 ? -4.734 16.406 -6.469 1 23.03 9 THR B O 1
ATOM 3093 N N . THR B 1 10 ? -6.277 15.516 -5.512 1 24.27 10 THR B N 1
ATOM 3094 C CA . THR B 1 10 ? -5.461 14.688 -4.629 1 24.27 10 THR B CA 1
ATOM 3095 C C . THR B 1 10 ? -4.797 13.555 -5.406 1 24.27 10 THR B C 1
ATOM 3097 O O . THR B 1 10 ? -5.48 12.703 -5.977 1 24.27 10 THR B O 1
ATOM 3100 N N . THR B 1 11 ? -3.873 13.859 -6.27 1 24.89 11 THR B N 1
ATOM 3101 C CA . THR B 1 11 ? -2.996 12.82 -6.809 1 24.89 11 THR B CA 1
ATOM 3102 C C . THR B 1 11 ? -2.627 11.812 -5.727 1 24.89 11 THR B C 1
ATOM 3104 O O . THR B 1 11 ? -2.168 12.188 -4.645 1 24.89 11 THR B O 1
ATOM 3107 N N . LEU B 1 12 ? -3.361 10.734 -5.621 1 26.22 12 LEU B N 1
ATOM 3108 C CA . LEU B 1 12 ? -3.133 9.484 -4.902 1 26.22 12 LEU B CA 1
ATOM 3109 C C . LEU B 1 12 ? -1.655 9.109 -4.926 1 26.22 12 LEU B C 1
ATOM 3111 O O . LEU B 1 12 ? -1.269 8.062 -4.398 1 26.22 12 LEU B O 1
ATOM 3115 N N . SER B 1 13 ? -0.837 9.703 -5.75 1 26.58 13 SER B N 1
ATOM 3116 C CA . SER B 1 13 ? 0.571 9.352 -5.602 1 26.58 13 SER B CA 1
ATOM 3117 C C . SER B 1 13 ? 1.076 9.664 -4.199 1 26.58 13 SER B C 1
ATOM 3119 O O . SER B 1 13 ? 2.137 9.188 -3.791 1 26.58 13 SER B O 1
ATOM 3121 N N . SER B 1 14 ? 0.511 10.664 -3.553 1 26.02 14 SER B N 1
ATOM 3122 C CA . SER B 1 14 ? 1.001 11.109 -2.252 1 26.02 14 SER B CA 1
ATOM 3123 C C . SER B 1 14 ? 0.621 10.117 -1.154 1 26.02 14 SER B C 1
ATOM 3125 O O . SER B 1 14 ? 0.844 10.383 0.029 1 26.02 14 SER B O 1
ATOM 3127 N N . LEU B 1 15 ? -0.118 9.164 -1.408 1 26.41 15 LEU B N 1
ATOM 3128 C CA . LEU B 1 15 ? -0.444 8.211 -0.352 1 26.41 15 LEU B CA 1
ATOM 3129 C C . LEU B 1 15 ? 0.813 7.52 0.165 1 26.41 15 LEU B C 1
ATOM 3131 O O . LEU B 1 15 ? 0.78 6.855 1.203 1 26.41 15 LEU B O 1
ATOM 3135 N N . SER B 1 16 ? 1.825 7.512 -0.661 1 26.78 16 SER B N 1
ATOM 3136 C CA . SER B 1 16 ? 3.025 6.895 -0.106 1 26.78 16 SER B CA 1
ATOM 3137 C C . SER B 1 16 ? 3.518 7.652 1.122 1 26.78 16 SER B C 1
ATOM 3139 O O . SER B 1 16 ? 4.41 7.18 1.831 1 26.78 16 SER B O 1
ATOM 3141 N N . ILE B 1 17 ? 3.076 8.883 1.175 1 26.56 17 ILE B N 1
ATOM 3142 C CA . ILE B 1 17 ? 3.631 9.68 2.27 1 26.56 17 ILE B CA 1
ATOM 3143 C C . ILE B 1 17 ? 3.07 9.18 3.6 1 26.56 17 ILE B C 1
ATOM 3145 O O . ILE B 1 17 ? 3.641 9.453 4.66 1 26.56 17 ILE B O 1
ATOM 3149 N N . PHE B 1 18 ? 1.962 8.539 3.553 1 27.11 18 PHE B N 1
ATOM 3150 C CA . PHE B 1 18 ? 1.383 8.234 4.855 1 27.11 18 PHE B CA 1
ATOM 3151 C C . PHE B 1 18 ? 2.293 7.301 5.648 1 27.11 18 PHE B C 1
ATOM 3153 O O . PHE B 1 18 ? 2.375 7.398 6.871 1 27.11 18 PHE B O 1
ATOM 3160 N N . ASN B 1 19 ? 2.863 6.402 4.895 1 26.53 19 ASN B N 1
ATOM 3161 C CA . ASN B 1 19 ? 3.611 5.496 5.762 1 26.53 19 ASN B CA 1
ATOM 3162 C C . ASN B 1 19 ? 4.777 6.207 6.441 1 26.53 19 ASN B C 1
ATOM 3164 O O . ASN B 1 19 ? 5.379 5.668 7.375 1 26.53 19 ASN B O 1
ATOM 3168 N N . ARG B 1 20 ? 5.305 7.191 5.758 1 26.19 20 ARG B N 1
ATOM 3169 C CA . ARG B 1 20 ? 6.594 7.688 6.223 1 26.19 20 ARG B CA 1
ATOM 3170 C C . ARG B 1 20 ? 6.449 8.438 7.547 1 26.19 20 ARG B C 1
ATOM 3172 O O . ARG B 1 20 ? 7.402 8.531 8.32 1 26.19 20 ARG B O 1
ATOM 3179 N N . PHE B 1 21 ? 5.387 9.297 7.594 1 26.47 21 PHE B N 1
ATOM 3180 C CA . PHE B 1 21 ? 5.445 10.25 8.695 1 26.47 21 PHE B CA 1
ATOM 3181 C C . PHE B 1 21 ? 5.188 9.555 10.023 1 26.47 21 PHE B C 1
ATOM 3183 O O . PHE B 1 21 ? 4.969 10.219 11.039 1 26.47 21 PHE B O 1
ATOM 3190 N N . PHE B 1 22 ? 5.039 8.32 10.055 1 26.8 22 PHE B N 1
ATOM 3191 C CA . PHE B 1 22 ? 4.973 7.898 11.453 1 26.8 22 PHE B CA 1
ATOM 3192 C C . PHE B 1 22 ? 6.25 8.273 12.195 1 26.8 22 PHE B C 1
ATOM 3194 O O . PHE B 1 22 ? 7.203 7.496 12.227 1 26.8 22 PHE B O 1
ATOM 3201 N N . VAL B 1 23 ? 6.797 9.422 11.859 1 24.06 23 VAL B N 1
ATOM 3202 C CA . VAL B 1 23 ? 7.777 9.828 12.859 1 24.06 23 VAL B CA 1
ATOM 3203 C C . VAL B 1 23 ? 7.18 9.672 14.258 1 24.06 23 VAL B C 1
ATOM 3205 O O . VAL B 1 23 ? 6.027 10.047 14.492 1 24.06 23 VAL B O 1
ATOM 3208 N N . TRP B 1 24 ? 7.723 8.844 15 1 24.34 24 TRP B N 1
ATOM 3209 C CA . TRP B 1 24 ? 7.492 8.703 16.438 1 24.34 24 TRP B CA 1
ATOM 3210 C C . TRP B 1 24 ? 7.395 10.07 17.094 1 24.34 24 TRP B C 1
ATOM 3212 O O . TRP B 1 24 ? 8.328 10.875 17.031 1 24.34 24 TRP B O 1
ATOM 3222 N N . SER B 1 25 ? 6.234 10.773 16.906 1 26.12 25 SER B N 1
ATOM 3223 C CA . SER B 1 25 ? 5.984 11.938 17.766 1 26.12 25 SER B CA 1
ATOM 3224 C C . SER B 1 25 ? 6.645 11.773 19.125 1 26.12 25 SER B C 1
ATOM 3226 O O . SER B 1 25 ? 6.719 10.664 19.656 1 26.12 25 SER B O 1
ATOM 3228 N N . GLU B 1 26 ? 7.516 12.641 19.453 1 25.44 26 GLU B N 1
ATOM 3229 C CA . GLU B 1 26 ? 8.016 12.828 20.812 1 25.44 26 GLU B CA 1
ATOM 3230 C C . GLU B 1 26 ? 6.895 12.695 21.828 1 25.44 26 GLU B C 1
ATOM 3232 O O . GLU B 1 26 ? 5.75 13.062 21.562 1 25.44 26 GLU B O 1
ATOM 3237 N N . PRO B 1 27 ? 6.965 11.797 22.766 1 25.8 27 PRO B N 1
ATOM 3238 C CA . PRO B 1 27 ? 5.992 11.789 23.859 1 25.8 27 PRO B CA 1
ATOM 3239 C C . PRO B 1 27 ? 5.613 13.195 24.328 1 25.8 27 PRO B C 1
ATOM 3241 O O . PRO B 1 27 ? 6.469 14.086 24.375 1 25.8 27 PRO B O 1
ATOM 3244 N N . CYS B 1 28 ? 4.488 13.672 24 1 25.02 28 CYS B N 1
ATOM 3245 C CA . CYS B 1 28 ? 3.934 14.883 24.594 1 25.02 28 CYS B CA 1
ATOM 3246 C C . CYS B 1 28 ? 4.371 15.016 26.047 1 25.02 28 CYS B C 1
ATOM 3248 O O . CYS B 1 28 ? 4.445 14.023 26.781 1 25.02 28 CYS B O 1
ATOM 3250 N N . SER B 1 29 ? 5.055 16.062 26.375 1 25.3 29 SER B N 1
ATOM 3251 C CA . SER B 1 29 ? 5.281 16.453 27.766 1 25.3 29 SER B CA 1
ATOM 3252 C C . SER B 1 29 ? 4.047 16.188 28.609 1 25.3 29 SER B C 1
ATOM 3254 O O . SER B 1 29 ? 2.92 16.234 28.125 1 25.3 29 SER B O 1
ATOM 3256 N N . ASP B 1 30 ? 4.148 15.547 29.719 1 26.34 30 A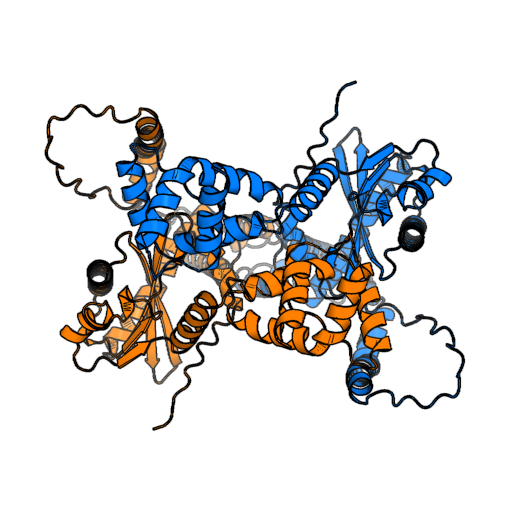SP B N 1
ATOM 3257 C CA . ASP B 1 30 ? 3.287 15.156 30.844 1 26.34 30 ASP B CA 1
ATOM 3258 C C . ASP B 1 30 ? 2.416 16.328 31.281 1 26.34 30 ASP B C 1
ATOM 3260 O O . ASP B 1 30 ? 1.815 16.281 32.375 1 26.34 30 ASP B O 1
ATOM 3264 N N . LYS B 1 31 ? 2.609 17.578 30.812 1 28.02 31 LYS B N 1
ATOM 3265 C CA . LYS B 1 31 ? 1.723 18.484 31.547 1 28.02 31 LYS B CA 1
ATOM 3266 C C . LYS B 1 31 ? 0.258 18.172 31.234 1 28.02 31 LYS B C 1
ATOM 3268 O O . LYS B 1 31 ? -0.382 18.875 30.453 1 28.02 31 LYS B O 1
ATOM 3273 N N . LEU B 1 32 ? -0.089 16.984 30.859 1 25.45 32 LEU B N 1
ATOM 3274 C CA . LEU B 1 32 ? -1.519 16.75 31.016 1 25.45 32 LEU B CA 1
ATOM 3275 C C . LEU B 1 32 ? -1.965 17.047 32.438 1 25.45 32 LEU B C 1
ATOM 3277 O O . LEU B 1 32 ? -1.525 16.375 33.406 1 25.45 32 LEU B O 1
ATOM 3281 N N . SER B 1 33 ? -2.15 18.297 32.719 1 23.91 33 SER B N 1
ATOM 3282 C CA . SER B 1 33 ? -2.91 18.625 33.938 1 23.91 33 SER B CA 1
ATOM 3283 C C . SER B 1 33 ? -4.102 17.688 34.094 1 23.91 33 SER B C 1
ATOM 3285 O O . SER B 1 33 ? -5.012 17.672 33.281 1 23.91 33 SER B O 1
ATOM 3287 N N . VAL B 1 34 ? -3.889 16.531 34.562 1 26.14 34 VAL B N 1
ATOM 3288 C CA . VAL B 1 34 ? -4.957 15.758 35.188 1 26.14 34 VAL B CA 1
ATOM 3289 C C . VAL B 1 34 ? -5.828 16.688 36.031 1 26.14 34 VAL B C 1
ATOM 3291 O O . VAL B 1 34 ? -5.375 17.219 37.062 1 26.14 34 VAL B O 1
ATOM 3294 N N . GLN B 1 35 ? -6.562 17.594 35.406 1 24.8 35 GLN B N 1
ATOM 3295 C CA . GLN B 1 35 ? -7.559 18.156 36.312 1 24.8 35 GLN B CA 1
ATOM 3296 C C . GLN B 1 35 ? -8.047 17.125 37.312 1 24.8 35 GLN B C 1
ATOM 3298 O O . GLN B 1 35 ? -8.227 15.953 36.969 1 24.8 35 GLN B O 1
ATOM 3303 N N . LYS B 1 36 ? -7.797 17.422 38.594 1 26.22 36 LYS B N 1
ATOM 3304 C CA . LYS B 1 36 ? -8.336 16.797 39.781 1 26.22 36 LYS B CA 1
ATOM 3305 C C . LYS B 1 36 ? -9.781 16.359 39.594 1 26.22 36 LYS B C 1
ATOM 3307 O O . LYS B 1 36 ? -10.68 17.188 39.469 1 26.22 36 LYS B O 1
ATOM 3312 N N . MET B 1 37 ? -10.07 15.406 38.656 1 24.75 37 MET B N 1
ATOM 3313 C CA . MET B 1 37 ? -11.391 14.867 38.969 1 24.75 37 MET B CA 1
ATOM 3314 C C . MET B 1 37 ? -11.555 14.688 40.469 1 24.75 37 MET B C 1
ATOM 3316 O O . MET B 1 37 ? -10.688 14.109 41.125 1 24.75 37 MET B O 1
ATOM 3320 N N . GLU B 1 38 ? -12.094 15.609 41.094 1 25.22 38 GLU B N 1
ATOM 3321 C CA . GLU B 1 38 ? -12.57 15.477 42.469 1 25.22 38 GLU B CA 1
ATOM 3322 C C . GLU B 1 38 ? -13 14.047 42.75 1 25.22 38 GLU B C 1
ATOM 3324 O O . GLU B 1 38 ? -13.5 13.344 41.875 1 25.22 38 GLU B O 1
ATOM 3329 N N . SER B 1 39 ? -12.32 13.414 43.812 1 26.66 39 SER B N 1
ATOM 3330 C CA . SER B 1 39 ? -12.586 12.234 44.625 1 26.66 39 SER B CA 1
ATOM 3331 C C . SER B 1 39 ? -14.078 11.977 44.781 1 26.66 39 SER B C 1
ATOM 3333 O O . SER B 1 39 ? -14.734 12.562 45.656 1 26.66 39 SER B O 1
ATOM 3335 N N . ASP B 1 40 ? -14.961 12.266 43.844 1 26.14 40 ASP B N 1
ATOM 3336 C CA . ASP B 1 40 ? -16.203 11.742 44.406 1 26.14 40 ASP B CA 1
ATOM 3337 C C . ASP B 1 40 ? -16.047 10.289 44.844 1 26.14 40 ASP B C 1
ATOM 3339 O O . ASP B 1 40 ? -15.312 9.516 44.219 1 26.14 40 ASP B O 1
ATOM 3343 N N . SER B 1 41 ? -16.203 9.828 46.156 1 26.66 41 SER B N 1
ATOM 3344 C CA . SER B 1 41 ? -16.156 8.695 47.062 1 26.66 41 SER B CA 1
ATOM 3345 C C . SER B 1 41 ? -16.656 7.418 46.406 1 26.66 41 SER B C 1
ATOM 3347 O O . SER B 1 41 ? -16.641 6.348 47 1 26.66 41 SER B O 1
ATOM 3349 N N . ASP B 1 42 ? -17.5 7.461 45.312 1 27.94 42 ASP B N 1
ATOM 3350 C CA . ASP B 1 42 ? -18.125 6.156 45.125 1 27.94 42 ASP B CA 1
ATOM 3351 C C . ASP B 1 42 ? -17.141 5.16 44.5 1 27.94 42 ASP B C 1
ATOM 3353 O O . ASP B 1 42 ? -16.328 5.531 43.656 1 27.94 42 ASP B O 1
ATOM 3357 N N . THR B 1 43 ? -16.828 3.842 45.031 1 28.25 43 THR B N 1
ATOM 3358 C CA . THR B 1 43 ? -16.062 2.602 45.125 1 28.25 43 THR B CA 1
ATOM 3359 C C . THR B 1 43 ? -15.984 1.915 43.781 1 28.25 43 THR B C 1
ATOM 3361 O O . THR B 1 43 ? -15.641 0.736 43.688 1 28.25 43 THR B O 1
ATOM 3364 N N . THR B 1 44 ? -16.438 2.508 42.625 1 29.28 44 THR B N 1
ATOM 3365 C CA . THR B 1 44 ? -16.5 1.46 41.625 1 29.28 44 THR B CA 1
ATOM 3366 C C . THR B 1 44 ? -15.102 1.006 41.219 1 29.28 44 THR B C 1
ATOM 3368 O O . THR B 1 44 ? -14.219 1.834 40.969 1 29.28 44 THR B O 1
ATOM 3371 N N . PRO B 1 45 ? -14.68 -0.365 41.406 1 29.72 45 PRO B N 1
ATOM 3372 C CA . PRO B 1 45 ? -13.398 -1.068 41.312 1 29.72 45 PRO B CA 1
ATOM 3373 C C . PRO B 1 45 ? -12.75 -0.911 39.938 1 29.72 45 PRO B C 1
ATOM 3375 O O . PRO B 1 45 ? -13.406 -1.116 38.906 1 29.72 45 PRO B O 1
ATOM 3378 N N . THR B 1 46 ? -11.938 0.128 39.719 1 32.16 46 THR B N 1
ATOM 3379 C CA . THR B 1 46 ? -11.031 0.396 38.594 1 32.16 46 THR B CA 1
ATOM 3380 C C . THR B 1 46 ? -10.305 -0.876 38.188 1 32.16 46 THR B C 1
ATOM 3382 O O . THR B 1 46 ? -9.695 -1.557 39 1 32.16 46 THR B O 1
ATOM 3385 N N . THR B 1 47 ? -10.883 -1.561 37.156 1 31.02 47 THR B N 1
ATOM 3386 C CA . THR B 1 47 ? -10.391 -2.875 36.75 1 31.02 47 THR B CA 1
ATOM 3387 C C . THR B 1 47 ? -8.875 -2.854 36.594 1 31.02 47 THR B C 1
ATOM 3389 O O . THR B 1 47 ? -8.305 -1.859 36.156 1 31.02 47 THR B O 1
ATOM 3392 N N . PRO B 1 48 ? -8.094 -3.799 37.156 1 31.61 48 PRO B N 1
ATOM 3393 C CA . PRO B 1 48 ? -6.645 -4.027 37.25 1 31.61 48 PRO B CA 1
ATOM 3394 C C . PRO B 1 48 ? -5.945 -3.955 35.875 1 31.61 48 PRO B C 1
ATOM 3396 O O . PRO B 1 48 ? -4.777 -3.559 35.812 1 31.61 48 PRO B O 1
ATOM 3399 N N . ARG B 1 49 ? -6.613 -4.305 34.812 1 32.72 49 ARG B N 1
ATOM 3400 C CA . ARG B 1 49 ? -5.883 -4.484 33.562 1 32.72 49 ARG B CA 1
ATOM 3401 C C . ARG B 1 49 ? -5.512 -3.137 32.938 1 32.72 49 ARG B C 1
ATOM 3403 O O . ARG B 1 49 ? -4.516 -3.031 32.219 1 32.72 49 ARG B O 1
ATOM 3410 N N . LYS B 1 50 ? -6.312 -2.195 33 1 33.19 50 LYS B N 1
ATOM 3411 C CA . LYS B 1 50 ? -5.941 -0.867 32.531 1 33.19 50 LYS B CA 1
ATOM 3412 C C . LYS B 1 50 ? -4.773 -0.298 33.344 1 33.19 50 LYS B C 1
ATOM 3414 O O . LYS B 1 50 ? -3.912 0.389 32.781 1 33.19 50 LYS B O 1
ATOM 3419 N N . LYS B 1 51 ? -4.664 -0.636 34.594 1 36.97 51 LYS B N 1
ATOM 3420 C CA . LYS B 1 51 ? -3.562 -0.203 35.438 1 36.97 51 LYS B CA 1
ATOM 3421 C C . LYS B 1 51 ? -2.248 -0.845 35 1 36.97 51 LYS B C 1
ATOM 3423 O O . LYS B 1 51 ? -1.194 -0.205 35.062 1 36.97 51 LYS B O 1
ATOM 3428 N N . ALA B 1 52 ? -2.438 -2.049 34.438 1 38.34 52 ALA B N 1
ATOM 3429 C CA . ALA B 1 52 ? -1.212 -2.756 34.094 1 38.34 52 ALA B CA 1
ATOM 3430 C C . ALA B 1 52 ? -0.607 -2.182 32.812 1 38.34 52 ALA B C 1
ATOM 3432 O O . ALA B 1 52 ? 0.613 -2.041 32.688 1 38.34 52 ALA B O 1
ATOM 3433 N N . LYS B 1 53 ? -1.45 -1.868 31.844 1 35.03 53 LYS B N 1
ATOM 3434 C CA . LYS B 1 53 ? -0.904 -1.308 30.609 1 35.03 53 LYS B CA 1
ATOM 3435 C C . LYS B 1 53 ? -0.379 0.108 30.844 1 35.03 53 LYS B C 1
ATOM 3437 O O . LYS B 1 53 ? 0.685 0.469 30.328 1 35.03 53 LYS B O 1
ATOM 3442 N N . LEU B 1 54 ? -1.15 0.868 31.625 1 37.75 54 LEU B N 1
ATOM 3443 C CA . LEU B 1 54 ? -0.642 2.18 32 1 37.75 54 LEU B CA 1
ATOM 3444 C C . LEU B 1 54 ? 0.623 2.047 32.844 1 37.75 54 LEU B C 1
ATOM 3446 O O . LEU B 1 54 ? 1.554 2.844 32.719 1 37.75 54 LEU B O 1
ATOM 3450 N N . SER B 1 55 ? 0.632 1.073 33.562 1 43.81 55 SER B N 1
ATOM 3451 C CA . SER B 1 55 ? 1.796 0.817 34.406 1 43.81 55 SER B CA 1
ATOM 3452 C C . SER B 1 55 ? 3.01 0.434 33.594 1 43.81 55 SER B C 1
ATOM 3454 O O . SER B 1 55 ? 4.121 0.903 33.844 1 43.81 55 SER B O 1
ATOM 3456 N N . LYS B 1 56 ? 2.766 -0.319 32.531 1 45.28 56 LYS B N 1
ATOM 3457 C CA . LYS B 1 56 ? 3.902 -0.705 31.703 1 45.28 56 LYS B CA 1
ATOM 3458 C C . LYS B 1 56 ? 4.402 0.474 30.875 1 45.28 56 LYS B C 1
ATOM 3460 O O . LYS B 1 56 ? 5.609 0.658 30.719 1 45.28 56 LYS B O 1
ATOM 3465 N N . VAL B 1 57 ? 3.492 1.262 30.359 1 43.56 57 VAL B N 1
ATOM 3466 C CA . VAL B 1 57 ? 3.895 2.482 29.672 1 43.56 57 VAL B CA 1
ATOM 3467 C C . VAL B 1 57 ? 4.547 3.445 30.656 1 43.56 57 VAL B C 1
ATOM 3469 O O . VAL B 1 57 ? 5.586 4.039 30.359 1 43.56 57 VAL B O 1
ATOM 3472 N N . LYS B 1 58 ? 4.004 3.557 31.797 1 43.91 58 LYS B N 1
ATOM 3473 C CA . LYS B 1 58 ? 4.609 4.379 32.844 1 43.91 58 LYS B CA 1
ATOM 3474 C C . LYS B 1 58 ? 5.945 3.795 33.281 1 43.91 58 LYS B C 1
ATOM 3476 O O . LYS B 1 58 ? 6.906 4.531 33.5 1 43.91 58 LYS B O 1
ATOM 3481 N N . GLN B 1 59 ? 6 2.504 33.375 1 52.28 59 GLN B N 1
ATOM 3482 C CA . GLN B 1 59 ? 7.258 1.837 33.719 1 52.28 59 GLN B CA 1
ATOM 3483 C C . GLN B 1 59 ? 8.289 2.049 32.594 1 52.28 59 GLN B C 1
ATOM 3485 O O . GLN B 1 59 ? 9.469 2.287 32.906 1 52.28 59 GLN B O 1
ATOM 3490 N N . HIS B 1 60 ? 7.898 1.918 31.391 1 46.75 60 HIS B N 1
ATOM 3491 C CA . HIS B 1 60 ? 8.797 2.221 30.281 1 46.75 60 HIS B CA 1
ATOM 3492 C C . HIS B 1 60 ? 9.219 3.688 30.297 1 46.75 60 HIS B C 1
ATOM 3494 O O . HIS B 1 60 ? 10.391 4.004 30.109 1 46.75 60 HIS B O 1
ATOM 3500 N N . LEU B 1 61 ? 8.258 4.527 30.516 1 49.16 61 LEU B N 1
ATOM 3501 C CA . LEU B 1 61 ? 8.539 5.957 30.578 1 49.16 61 LEU B CA 1
ATOM 3502 C C . LEU B 1 61 ? 9.414 6.289 31.781 1 49.16 61 LEU B C 1
ATOM 3504 O O . LEU B 1 61 ? 10.25 7.191 31.719 1 49.16 61 LEU B O 1
ATOM 3508 N N . THR B 1 62 ? 9.281 5.496 32.844 1 49.72 62 THR B N 1
ATOM 3509 C CA . THR B 1 62 ? 10.016 5.746 34.094 1 49.72 62 THR B CA 1
ATOM 3510 C C . THR B 1 62 ? 11.242 4.844 34.188 1 49.72 62 THR B C 1
ATOM 3512 O O . THR B 1 62 ? 12 4.914 35.156 1 49.72 62 THR B O 1
ATOM 3515 N N . SER B 1 63 ? 11.43 3.939 33.281 1 55.41 63 SER B N 1
ATOM 3516 C CA . SER B 1 63 ? 12.625 3.096 33.344 1 55.41 63 SER B CA 1
ATOM 3517 C C . SER B 1 63 ? 13.891 3.92 33.188 1 55.41 63 SER B C 1
ATOM 3519 O O . SER B 1 63 ? 13.883 4.953 32.5 1 55.41 63 SER B O 1
ATOM 3521 N N . LYS B 1 64 ? 14.969 3.527 33.812 1 54.56 64 LYS B N 1
ATOM 3522 C CA . LYS B 1 64 ? 16.266 4.195 33.812 1 54.56 64 LYS B CA 1
ATOM 3523 C C . LYS B 1 64 ? 16.812 4.336 32.406 1 54.56 64 LYS B C 1
ATOM 3525 O O . LYS B 1 64 ? 17.375 5.379 32.031 1 54.56 64 LYS B O 1
ATOM 3530 N N . LYS B 1 65 ? 16.578 3.338 31.625 1 52.19 65 LYS B N 1
ATOM 3531 C CA . LYS B 1 65 ? 17.109 3.373 30.266 1 52.19 65 LYS B CA 1
ATOM 3532 C C . LYS B 1 65 ? 16.359 4.391 29.406 1 52.19 65 LYS B C 1
ATOM 3534 O O . LYS B 1 65 ? 16.984 5.145 28.641 1 52.19 65 LYS B O 1
ATOM 3539 N N . HIS B 1 66 ? 15.125 4.465 29.516 1 48.47 66 HIS B N 1
ATOM 3540 C CA . HIS B 1 66 ? 14.328 5.438 28.781 1 48.47 66 HIS B CA 1
ATOM 3541 C C . HIS B 1 66 ? 14.562 6.852 29.297 1 48.47 66 HIS B C 1
ATOM 3543 O O . HIS B 1 66 ? 14.742 7.785 28.516 1 48.47 66 HIS B O 1
ATOM 3549 N N . GLN B 1 67 ? 14.594 6.996 30.516 1 50.44 67 GLN B N 1
ATOM 3550 C CA . GLN B 1 67 ? 14.891 8.289 31.109 1 50.44 67 GLN B CA 1
ATOM 3551 C C . GLN B 1 67 ? 16.312 8.734 30.781 1 50.44 67 GLN B C 1
ATOM 3553 O O . GLN B 1 67 ? 16.547 9.906 30.484 1 50.44 67 GLN B O 1
ATOM 3558 N N . ALA B 1 68 ? 17.234 7.801 30.828 1 52.25 68 ALA B N 1
ATOM 3559 C CA . ALA B 1 68 ? 18.609 8.117 30.438 1 52.25 68 ALA B CA 1
ATOM 3560 C C . ALA B 1 68 ? 18.672 8.531 28.969 1 52.25 68 ALA B C 1
ATOM 3562 O O . ALA B 1 68 ? 19.359 9.492 28.625 1 52.25 68 ALA B O 1
ATOM 3563 N N . LYS B 1 69 ? 17.922 7.883 28.156 1 47.97 69 LYS B N 1
ATOM 3564 C CA . LYS B 1 69 ? 17.906 8.258 26.75 1 47.97 69 LYS B CA 1
ATOM 3565 C C . LYS B 1 69 ? 17.188 9.586 26.547 1 47.97 69 LYS B C 1
ATOM 3567 O O . LYS B 1 69 ? 17.625 10.414 25.734 1 47.97 69 LYS B O 1
ATOM 3572 N N . MET B 1 70 ? 16.156 9.867 27.203 1 47.84 70 MET B N 1
ATOM 3573 C CA . MET B 1 70 ? 15.453 11.148 27.125 1 47.84 70 MET B CA 1
ATOM 3574 C C . MET B 1 70 ? 16.312 12.273 27.703 1 47.84 70 MET B C 1
ATOM 3576 O O . MET B 1 70 ? 16.359 13.375 27.156 1 47.84 70 MET B O 1
ATOM 3580 N N . GLU B 1 71 ? 16.812 12.047 28.906 1 47.69 71 GLU B N 1
ATOM 3581 C CA . GLU B 1 71 ? 17.75 13.008 29.469 1 47.69 71 GLU B CA 1
ATOM 3582 C C . GLU B 1 71 ? 18.953 13.211 28.547 1 47.69 71 GLU B C 1
ATOM 3584 O O . GLU B 1 71 ? 19.422 14.336 28.375 1 47.69 71 GLU B O 1
ATOM 3589 N N . MET B 1 72 ? 19.453 12.109 28.062 1 43.19 72 MET B N 1
ATOM 3590 C CA . MET B 1 72 ? 20.516 12.273 27.078 1 43.19 72 MET B CA 1
ATOM 3591 C C . MET B 1 72 ? 20.016 13.023 25.859 1 43.19 72 MET B C 1
ATOM 3593 O O . MET B 1 72 ? 20.734 13.836 25.281 1 43.19 72 MET B O 1
ATOM 3597 N N . ARG B 1 73 ? 18.812 12.828 25.469 1 40.62 73 ARG B N 1
ATOM 3598 C CA . ARG B 1 73 ? 18.234 13.586 24.375 1 40.62 73 ARG B CA 1
ATOM 3599 C C . ARG B 1 73 ? 18.016 15.039 24.766 1 40.62 73 ARG B C 1
ATOM 3601 O O . ARG B 1 73 ? 18.219 15.945 23.953 1 40.62 73 ARG B O 1
ATOM 3608 N N . LYS B 1 74 ? 17.375 15.406 25.859 1 40.34 74 LYS B N 1
ATOM 3609 C CA . LYS B 1 74 ? 17.266 16.781 26.328 1 40.34 74 LYS B CA 1
ATOM 3610 C C . LYS B 1 74 ? 18.656 17.406 26.5 1 40.34 74 LYS B C 1
ATOM 3612 O O . LYS B 1 74 ? 18.859 18.594 26.203 1 40.34 74 LYS B O 1
ATOM 3617 N N . SER B 1 75 ? 19.469 16.719 27.297 1 34.97 75 SER B N 1
ATOM 3618 C CA . SER B 1 75 ? 20.812 17.234 27.484 1 34.97 75 SER B CA 1
ATOM 3619 C C . SER B 1 75 ? 21.641 17.094 26.203 1 34.97 75 SER B C 1
ATOM 3621 O O . SER B 1 75 ? 22.797 17.516 26.156 1 34.97 75 SER B O 1
ATOM 3623 N N . SER B 1 76 ? 21.25 16.172 25.375 1 33.12 76 SER B N 1
ATOM 3624 C CA . SER B 1 76 ? 22.109 16.156 24.188 1 33.12 76 SER B CA 1
ATOM 3625 C C . SER B 1 76 ? 21.953 17.438 23.375 1 33.12 76 SER B C 1
ATOM 3627 O O . SER B 1 76 ? 20.922 17.641 22.719 1 33.12 76 SER B O 1
ATOM 3629 N N . GLY B 1 77 ? 21.984 18.594 23.906 1 34.12 77 GLY B N 1
ATOM 3630 C CA . GLY B 1 77 ? 22.672 19.656 23.203 1 34.12 77 GLY B CA 1
ATOM 3631 C C . GLY B 1 77 ? 23.594 19.141 22.109 1 34.12 77 GLY B C 1
ATOM 3632 O O . GLY B 1 77 ? 24.5 19.844 21.656 1 34.12 77 GLY B O 1
ATOM 3633 N N . LEU B 1 78 ? 23.531 17.797 21.984 1 33.47 78 LEU B N 1
ATOM 3634 C CA . LEU B 1 78 ? 24.531 17.031 21.266 1 33.47 78 LEU B CA 1
ATOM 3635 C C . LEU B 1 78 ? 24.438 17.266 19.766 1 33.47 78 LEU B C 1
ATOM 3637 O O . LEU B 1 78 ? 25.266 16.797 18.984 1 33.47 78 LEU B O 1
ATOM 3641 N N . LEU B 1 79 ? 23.219 17.609 19.328 1 35.62 79 LEU B N 1
ATOM 3642 C CA . LEU B 1 79 ? 23.391 17.922 17.922 1 35.62 79 LEU B CA 1
ATOM 3643 C C . LEU B 1 79 ? 24.469 18.984 17.719 1 35.62 79 LEU B C 1
ATOM 3645 O O . LEU B 1 79 ? 25.109 19.047 16.672 1 35.62 79 LEU B O 1
ATOM 3649 N N . GLN B 1 80 ? 24.547 20.016 18.625 1 35.62 80 GLN B N 1
ATOM 3650 C CA . GLN B 1 80 ? 25.734 20.859 18.609 1 35.62 80 GLN B CA 1
ATOM 3651 C C . GLN B 1 80 ? 27 20.016 18.75 1 35.62 80 GLN B C 1
ATOM 3653 O O . GLN B 1 80 ? 28.094 20.438 18.328 1 35.62 80 GLN B O 1
ATOM 3658 N N . LYS B 1 81 ? 26.953 18.891 19.516 1 35.38 81 LYS B N 1
ATOM 3659 C CA . LYS B 1 81 ? 28.109 18.016 19.625 1 35.38 81 LYS B CA 1
ATOM 3660 C C . LYS B 1 81 ? 28.328 17.234 18.328 1 35.38 81 LYS B C 1
ATOM 3662 O O . LYS B 1 81 ? 29.453 16.812 18.047 1 35.38 81 LYS B O 1
ATOM 3667 N N . PHE B 1 82 ? 27.266 16.828 17.719 1 35.25 82 PHE B N 1
ATOM 3668 C CA . PHE B 1 82 ? 27.469 16.125 16.453 1 35.25 82 PHE B CA 1
ATOM 3669 C C . PHE B 1 82 ? 28.031 17.062 15.398 1 35.25 82 PHE B C 1
ATOM 3671 O O . PHE B 1 82 ? 28.547 16.609 14.367 1 35.25 82 PHE B O 1
ATOM 3678 N N . PHE B 1 83 ? 27.562 18.391 15.43 1 35.5 83 PHE B N 1
ATOM 3679 C CA . PHE B 1 83 ? 28.312 19.344 14.609 1 35.5 83 PHE B CA 1
ATOM 3680 C C . PHE B 1 83 ? 29.562 19.828 15.344 1 35.5 83 PHE B C 1
ATOM 3682 O O . PHE B 1 83 ? 29.469 20.375 16.438 1 35.5 83 PHE B O 1
ATOM 3689 N N . PRO B 1 84 ? 30.719 19.25 15.258 1 34.12 84 PRO B N 1
ATOM 3690 C CA . PRO B 1 84 ? 31.922 19.734 15.953 1 34.12 84 PRO B CA 1
ATOM 3691 C C . PRO B 1 84 ? 31.938 21.25 16.078 1 34.12 84 PRO B C 1
ATOM 3693 O O . PRO B 1 84 ? 31.594 21.969 15.141 1 34.12 84 PRO B O 1
ATOM 3696 N N . LYS B 1 85 ? 31.516 21.906 17.109 1 33.94 85 LYS B N 1
ATOM 3697 C CA . LYS B 1 85 ? 32.062 23.266 17.234 1 33.94 85 LYS B CA 1
ATOM 3698 C C . LYS B 1 85 ? 33.344 23.422 16.453 1 33.94 85 LYS B C 1
ATOM 3700 O O . LYS B 1 85 ? 34.094 22.453 16.266 1 33.94 85 LYS B O 1
ATOM 3705 N N . THR B 1 86 ? 33.562 24.516 15.672 1 34.47 86 THR B N 1
ATOM 3706 C CA . THR B 1 86 ? 34.875 24.938 15.203 1 34.47 86 THR B CA 1
ATOM 3707 C C . THR B 1 86 ? 35.938 24.578 16.203 1 34.47 86 THR B C 1
ATOM 3709 O O . THR B 1 86 ? 37.062 25.109 16.156 1 34.47 86 THR B O 1
ATOM 3712 N N . SER B 1 87 ? 35.688 24.031 17.422 1 34.34 87 SER B N 1
ATOM 3713 C CA . SER B 1 87 ? 36.938 23.781 18.062 1 34.34 87 SER B CA 1
ATOM 3714 C C . SER B 1 87 ? 37.875 22.953 17.188 1 34.34 87 SER B C 1
ATOM 3716 O O . SER B 1 87 ? 37.406 22.297 16.234 1 34.34 87 SER B O 1
ATOM 3718 N N . ALA B 1 88 ? 39.219 22.719 17.656 1 33.31 88 ALA B N 1
ATOM 3719 C CA . ALA B 1 88 ? 40.344 21.906 17.156 1 33.31 88 ALA B CA 1
ATOM 3720 C C . ALA B 1 88 ? 39.875 20.469 16.875 1 33.31 88 ALA B C 1
ATOM 3722 O O . ALA B 1 88 ? 39.531 19.734 17.812 1 33.31 88 ALA B O 1
ATOM 3723 N N . SER B 1 89 ? 38.969 20.109 15.906 1 36.16 89 SER B N 1
ATOM 3724 C CA . SER B 1 89 ? 38.5 18.828 15.398 1 36.16 89 SER B CA 1
ATOM 3725 C C . SER B 1 89 ? 39.5 17.719 15.695 1 36.16 89 SER B C 1
ATOM 3727 O O . SER B 1 89 ? 40.688 17.844 15.375 1 36.16 89 SER B O 1
ATOM 3729 N N . THR B 1 90 ? 39.406 17.062 16.734 1 37.5 90 THR B N 1
ATOM 3730 C CA . THR B 1 90 ? 40.219 15.883 16.969 1 37.5 90 THR B CA 1
ATOM 3731 C C . THR B 1 90 ? 40.344 15.062 15.688 1 37.5 90 THR B C 1
ATOM 3733 O O . THR B 1 90 ? 41.062 14.047 15.664 1 37.5 90 THR B O 1
ATOM 3736 N N . SER B 1 91 ? 39.25 15.039 14.773 1 41.16 91 SER B N 1
ATOM 3737 C CA . SER B 1 91 ? 39.594 14.258 13.594 1 41.16 91 SER B CA 1
ATOM 3738 C C . SER B 1 91 ? 40.594 15.016 12.719 1 41.16 91 SER B C 1
ATOM 3740 O O . SER B 1 91 ? 40.625 16.25 12.734 1 41.16 91 SER B O 1
ATOM 3742 N N . GLY B 1 92 ? 41.719 14.57 12.664 1 48.06 92 GLY B N 1
ATOM 3743 C CA . GLY B 1 92 ? 42.781 15.094 11.844 1 48.06 92 GLY B CA 1
ATOM 3744 C C . GLY B 1 92 ? 42.312 15.773 10.578 1 48.06 92 GLY B C 1
ATOM 3745 O O . GLY B 1 92 ? 43.094 16.062 9.68 1 48.06 92 GLY B O 1
ATOM 3746 N N . LEU B 1 93 ? 40.969 15.719 10.406 1 52.53 93 LEU B N 1
ATOM 3747 C CA . LEU B 1 93 ? 40.594 16.344 9.133 1 52.53 93 LEU B CA 1
ATOM 3748 C C . LEU B 1 93 ? 40.531 17.859 9.266 1 52.53 93 LEU B C 1
ATOM 3750 O O . LEU B 1 93 ? 40.219 18.375 10.352 1 52.53 93 LEU B O 1
ATOM 3754 N N . SER B 1 94 ? 40.844 18.516 8.312 1 64 94 SER B N 1
ATOM 3755 C CA . SER B 1 94 ? 40.781 19.969 8.203 1 64 94 SER B CA 1
ATOM 3756 C C . SER B 1 94 ? 39.344 20.469 8.234 1 64 94 SER B C 1
ATOM 3758 O O . SER B 1 94 ? 38.406 19.703 7.996 1 64 94 SER B O 1
ATOM 3760 N N . SER B 1 95 ? 39.062 21.594 8.875 1 68.25 95 SER B N 1
ATOM 3761 C CA . SER B 1 95 ? 37.781 22.281 8.977 1 68.25 95 SER B CA 1
ATOM 3762 C C . SER B 1 95 ? 36.969 22.156 7.684 1 68.25 95 SER B C 1
ATOM 3764 O O . SER 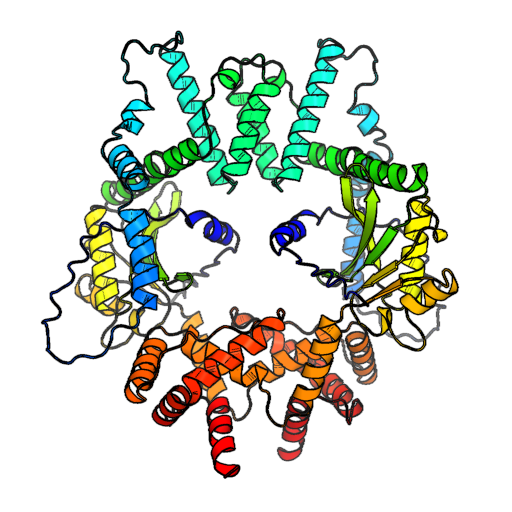B 1 95 ? 35.75 21.922 7.719 1 68.25 95 SER B O 1
ATOM 3766 N N . ASN B 1 96 ? 37.625 22.156 6.598 1 77 96 ASN B N 1
ATOM 3767 C CA . ASN B 1 96 ? 36.969 22.047 5.297 1 77 96 ASN B CA 1
ATOM 3768 C C . ASN B 1 96 ? 36.438 20.641 5.051 1 77 96 ASN B C 1
ATOM 3770 O O . ASN B 1 96 ? 35.375 20.453 4.488 1 77 96 ASN B O 1
ATOM 3774 N N . GLU B 1 97 ? 37.188 19.75 5.668 1 80.69 97 GLU B N 1
ATOM 3775 C CA . GLU B 1 97 ? 36.781 18.359 5.48 1 80.69 97 GLU B CA 1
ATOM 3776 C C . GLU B 1 97 ? 35.562 18.016 6.309 1 80.69 97 GLU B C 1
ATOM 3778 O O . GLU B 1 97 ? 34.688 17.266 5.855 1 80.69 97 GLU B O 1
ATOM 3783 N N . ASP B 1 98 ? 35.438 18.625 7.375 1 84.94 98 ASP B N 1
ATOM 3784 C CA . ASP B 1 98 ? 34.281 18.391 8.242 1 84.94 98 ASP B CA 1
ATOM 3785 C C . ASP B 1 98 ? 33 18.969 7.629 1 84.94 98 ASP B C 1
ATOM 3787 O O . ASP B 1 98 ? 31.938 18.344 7.711 1 84.94 98 ASP B O 1
ATOM 3791 N N . THR B 1 99 ? 33.188 20.031 7 1 88.88 99 THR B N 1
ATOM 3792 C CA . THR B 1 99 ? 32.031 20.656 6.352 1 88.88 99 THR B CA 1
ATOM 3793 C C . THR B 1 99 ? 31.562 19.828 5.168 1 88.88 99 THR B C 1
ATOM 3795 O O . THR B 1 99 ? 30.359 19.688 4.945 1 88.88 99 THR B O 1
ATOM 3798 N N . LYS B 1 100 ? 32.562 19.297 4.523 1 88.19 100 LYS B N 1
ATOM 3799 C CA . LYS B 1 100 ? 32.219 18.453 3.379 1 88.19 100 LYS B CA 1
ATOM 3800 C C . LYS B 1 100 ? 31.5 17.172 3.824 1 88.19 100 LYS B C 1
ATOM 3802 O O . LYS B 1 100 ? 30.547 16.734 3.18 1 88.19 100 LYS B O 1
ATOM 3807 N N . LEU B 1 101 ? 31.938 16.688 4.902 1 92.38 101 LEU B N 1
ATOM 3808 C CA . LEU B 1 101 ? 31.328 15.477 5.445 1 92.38 101 LEU B CA 1
ATOM 3809 C C . LEU B 1 101 ? 29.906 15.75 5.914 1 92.38 101 LEU B C 1
ATOM 3811 O O . LEU B 1 101 ? 29 14.961 5.652 1 92.38 101 LEU B O 1
ATOM 3815 N N . ALA B 1 102 ? 29.75 16.828 6.531 1 93.12 102 ALA B N 1
ATOM 3816 C CA . ALA B 1 102 ? 28.422 17.219 6.996 1 93.12 102 ALA B CA 1
ATOM 3817 C C . ALA B 1 102 ? 27.469 17.422 5.82 1 93.12 102 ALA B C 1
ATOM 3819 O O . ALA B 1 102 ? 26.312 17 5.863 1 93.12 102 ALA B O 1
ATOM 3820 N N . ALA B 1 103 ? 28.031 18.047 4.836 1 94.31 103 ALA B N 1
ATOM 3821 C CA . ALA B 1 103 ? 27.234 18.281 3.635 1 94.31 103 ALA B CA 1
ATOM 3822 C C . ALA B 1 103 ? 26.828 16.969 2.971 1 94.31 103 ALA B C 1
ATOM 3824 O O . ALA B 1 103 ? 25.703 16.812 2.494 1 94.31 103 ALA B O 1
ATOM 3825 N N . ALA B 1 104 ? 27.734 16.109 3 1 95.06 104 ALA B N 1
ATOM 3826 C CA . ALA B 1 104 ? 27.469 14.789 2.424 1 95.06 104 ALA B CA 1
ATOM 3827 C C . ALA B 1 104 ? 26.375 14.062 3.201 1 95.06 104 ALA B C 1
ATOM 3829 O O . ALA B 1 104 ? 25.453 13.508 2.607 1 95.06 104 ALA B O 1
ATOM 3830 N N . GLU B 1 105 ? 26.469 14.102 4.441 1 96.31 105 GLU B N 1
ATOM 3831 C CA . GLU B 1 105 ? 25.484 13.445 5.293 1 96.31 105 GLU B CA 1
ATOM 3832 C C . GLU B 1 105 ? 24.109 14.07 5.133 1 96.31 105 GLU B C 1
ATOM 3834 O O . GLU B 1 105 ? 23.094 13.359 5.051 1 96.31 105 GLU B O 1
ATOM 3839 N N . LEU B 1 106 ? 24.094 15.32 5.035 1 95.75 106 LEU B N 1
ATOM 3840 C CA . LEU B 1 106 ? 22.828 16.016 4.855 1 95.75 106 LEU B CA 1
ATOM 3841 C C . LEU B 1 106 ? 22.234 15.719 3.484 1 95.75 106 LEU B C 1
ATOM 3843 O O . LEU B 1 106 ? 21.016 15.516 3.361 1 95.75 106 LEU B O 1
ATOM 3847 N N . ALA B 1 107 ? 23.047 15.688 2.541 1 96.31 107 ALA B N 1
ATOM 3848 C CA . ALA B 1 107 ? 22.594 15.398 1.186 1 96.31 107 ALA B CA 1
ATOM 3849 C C . ALA B 1 107 ? 22 14 1.093 1 96.31 107 ALA B C 1
ATOM 3851 O O . ALA B 1 107 ? 20.938 13.805 0.497 1 96.31 107 ALA B O 1
ATOM 3852 N N . MET B 1 108 ? 22.641 13.102 1.709 1 96.5 108 MET B N 1
ATOM 3853 C CA . MET B 1 108 ? 22.156 11.727 1.717 1 96.5 108 MET B CA 1
ATOM 3854 C C . MET B 1 108 ? 20.828 11.625 2.477 1 96.5 108 MET B C 1
ATOM 3856 O O . MET B 1 108 ? 19.938 10.883 2.07 1 96.5 108 MET B O 1
ATOM 3860 N N . THR B 1 109 ? 20.766 12.312 3.51 1 96.5 109 THR B N 1
ATOM 3861 C CA . THR B 1 109 ? 19.531 12.32 4.301 1 96.5 109 THR B CA 1
ATOM 3862 C C . THR B 1 109 ? 18.391 12.922 3.506 1 96.5 109 THR B C 1
ATOM 3864 O O . THR B 1 109 ? 17.281 12.383 3.5 1 96.5 109 THR B O 1
ATOM 3867 N N . TYR B 1 110 ? 18.688 13.969 2.836 1 96.75 110 TYR B N 1
ATOM 3868 C CA . TYR B 1 110 ? 17.656 14.594 2.012 1 96.75 110 TYR B CA 1
ATOM 3869 C C . TYR B 1 110 ? 17.203 13.648 0.899 1 96.75 110 TYR B C 1
ATOM 3871 O O . TYR B 1 110 ? 16.016 13.578 0.581 1 96.75 110 TYR B O 1
ATOM 3879 N N . HIS B 1 111 ? 18.125 12.984 0.371 1 96.38 111 HIS B N 1
ATOM 3880 C CA . HIS B 1 111 ? 17.797 11.984 -0.641 1 96.38 111 HIS B CA 1
ATOM 3881 C C . HIS B 1 111 ? 16.828 10.945 -0.098 1 96.38 111 HIS B C 1
ATOM 3883 O O . HIS B 1 111 ? 15.875 10.555 -0.784 1 96.38 111 HIS B O 1
ATOM 3889 N N . THR B 1 112 ? 17.016 10.508 1.057 1 96.12 112 THR B N 1
ATOM 3890 C CA . THR B 1 112 ? 16.172 9.523 1.724 1 96.12 112 THR B CA 1
ATOM 3891 C C . THR B 1 112 ? 14.742 10.039 1.855 1 96.12 112 THR B C 1
ATOM 3893 O O . THR B 1 112 ? 13.789 9.328 1.536 1 96.12 112 THR B O 1
ATOM 3896 N N . VAL B 1 113 ? 14.656 11.266 2.203 1 94.62 113 VAL B N 1
ATOM 3897 C CA . VAL B 1 113 ? 13.344 11.867 2.412 1 94.62 113 VAL B CA 1
ATOM 3898 C C . VAL B 1 113 ? 12.656 12.094 1.066 1 94.62 113 VAL B C 1
ATOM 3900 O O . VAL B 1 113 ? 11.484 11.766 0.902 1 94.62 113 VAL B O 1
ATOM 3903 N N . LYS B 1 114 ? 13.383 12.547 0.152 1 94.5 114 LYS B N 1
ATOM 3904 C CA . LYS B 1 114 ? 12.836 12.883 -1.16 1 94.5 114 LYS B CA 1
ATOM 3905 C C . LYS B 1 114 ? 12.25 11.648 -1.843 1 94.5 114 LYS B C 1
ATOM 3907 O O . LYS B 1 114 ? 11.211 11.727 -2.496 1 94.5 114 LYS B O 1
ATOM 3912 N N . HIS B 1 115 ? 12.898 10.578 -1.611 1 95.19 115 HIS B N 1
ATOM 3913 C CA . HIS B 1 115 ? 12.477 9.367 -2.312 1 95.19 115 HIS B CA 1
ATOM 3914 C C . HIS B 1 115 ? 11.75 8.414 -1.376 1 95.19 115 HIS B C 1
ATOM 3916 O O . HIS B 1 115 ? 11.477 7.266 -1.739 1 95.19 115 HIS B O 1
ATOM 3922 N N . ASN B 1 116 ? 11.523 8.828 -0.193 1 94.25 116 ASN B N 1
ATOM 3923 C CA . ASN B 1 116 ? 10.781 8.055 0.8 1 94.25 116 ASN B CA 1
ATOM 3924 C C . ASN B 1 116 ? 11.445 6.707 1.074 1 94.25 116 ASN B C 1
ATOM 3926 O O . ASN B 1 116 ? 10.766 5.68 1.114 1 94.25 116 ASN B O 1
ATOM 3930 N N . LEU B 1 117 ? 12.664 6.738 1.232 1 95.12 117 LEU B N 1
ATOM 3931 C CA . LEU B 1 117 ? 13.398 5.52 1.542 1 95.12 117 LEU B CA 1
ATOM 3932 C C . LEU B 1 117 ? 13.414 5.258 3.045 1 95.12 117 LEU B C 1
ATOM 3934 O O . LEU B 1 117 ? 13.344 6.199 3.842 1 95.12 117 LEU B O 1
ATOM 3938 N N . SER B 1 118 ? 13.547 3.988 3.367 1 95.25 118 SER B N 1
ATOM 3939 C CA . SER B 1 118 ? 13.641 3.678 4.789 1 95.25 118 SER B CA 1
ATOM 3940 C C . SER B 1 118 ? 15.016 4.012 5.34 1 95.25 118 SER B C 1
ATOM 3942 O O . SER B 1 118 ? 16.016 3.904 4.629 1 95.25 118 SER B O 1
ATOM 3944 N N . TYR B 1 119 ? 15.023 4.301 6.617 1 95.44 119 TYR B N 1
ATOM 3945 C CA . TYR B 1 119 ? 16.312 4.551 7.262 1 95.44 119 TYR B CA 1
ATOM 3946 C C . TYR B 1 119 ? 17.172 3.291 7.277 1 95.44 119 TYR B C 1
ATOM 3948 O O . TYR B 1 119 ? 18.391 3.365 7.176 1 95.44 119 TYR B O 1
ATOM 3956 N N . ASN B 1 120 ? 16.516 2.252 7.332 1 94.06 120 ASN B N 1
ATOM 3957 C CA . ASN B 1 120 ? 17.219 0.975 7.336 1 94.06 120 ASN B CA 1
ATOM 3958 C C . ASN B 1 120 ? 17.938 0.725 6.008 1 94.06 120 ASN B C 1
ATOM 3960 O O . ASN B 1 120 ? 19.094 0.301 5.988 1 94.06 120 ASN B O 1
ATOM 3964 N N . SER B 1 121 ? 17.203 0.946 4.953 1 95.12 121 SER B N 1
ATOM 3965 C CA . SER B 1 121 ? 17.797 0.73 3.641 1 95.12 121 SER B CA 1
ATOM 3966 C C . SER B 1 121 ? 18.953 1.691 3.398 1 95.12 121 SER B C 1
ATOM 3968 O O . SER B 1 121 ? 19.953 1.325 2.771 1 95.12 121 SER B O 1
ATOM 3970 N N . GLN B 1 122 ? 18.828 2.822 3.92 1 95.06 122 GLN B N 1
ATOM 3971 C CA . GLN B 1 122 ? 19.891 3.805 3.707 1 95.06 122 GLN B CA 1
ATOM 3972 C C . GLN B 1 122 ? 21.094 3.516 4.594 1 95.06 122 GLN B C 1
ATOM 3974 O O . GLN B 1 122 ? 22.234 3.762 4.199 1 95.06 122 GLN B O 1
ATOM 3979 N N . ASP B 1 123 ? 20.844 3.1 5.824 1 96 123 ASP B N 1
ATOM 3980 C CA . ASP B 1 123 ? 21.938 2.619 6.656 1 96 123 ASP B CA 1
ATOM 3981 C C . ASP B 1 123 ? 22.75 1.545 5.934 1 96 123 ASP B C 1
ATOM 3983 O O . ASP B 1 123 ? 23.969 1.588 5.926 1 96 123 ASP B O 1
ATOM 3987 N N . CYS B 1 124 ? 22.078 0.646 5.352 1 96 124 CYS B N 1
ATOM 3988 C CA . CYS B 1 124 ? 22.719 -0.397 4.559 1 96 124 CYS B CA 1
ATOM 3989 C C . CYS B 1 124 ? 23.484 0.204 3.381 1 96 124 CYS B C 1
ATOM 3991 O O . CYS B 1 124 ? 24.594 -0.225 3.072 1 96 124 CYS B O 1
ATOM 3993 N N . SER B 1 125 ? 22.938 1.19 2.758 1 96.31 125 SER B N 1
ATOM 3994 C CA . SER B 1 125 ? 23.562 1.858 1.628 1 96.31 125 SER B CA 1
ATOM 3995 C C . SER B 1 125 ? 24.891 2.5 2.037 1 96.31 125 SER B C 1
ATOM 3997 O O . SER B 1 125 ? 25.891 2.393 1.321 1 96.31 125 SER B O 1
ATOM 3999 N N . ILE B 1 126 ? 24.875 3.123 3.141 1 95.88 126 ILE B N 1
ATOM 4000 C CA . ILE B 1 126 ? 26.062 3.805 3.629 1 95.88 126 ILE B CA 1
ATOM 4001 C C . ILE B 1 126 ? 27.172 2.785 3.896 1 95.88 126 ILE B C 1
ATOM 4003 O O . ILE B 1 126 ? 28.328 3 3.527 1 95.88 126 ILE B O 1
ATOM 4007 N N . LYS B 1 127 ? 26.828 1.73 4.461 1 95.62 127 LYS B N 1
ATOM 4008 C CA . LYS B 1 127 ? 27.797 0.668 4.711 1 95.62 127 LYS B CA 1
ATOM 4009 C C . LYS B 1 127 ? 28.344 0.101 3.4 1 95.62 127 LYS B C 1
ATOM 4011 O O . LYS B 1 127 ? 29.531 -0.173 3.283 1 95.62 127 LYS B O 1
ATOM 4016 N N . LEU B 1 128 ? 27.484 -0.064 2.48 1 96.56 128 LEU B N 1
ATOM 4017 C CA . LEU B 1 128 ? 27.891 -0.562 1.17 1 96.56 128 LEU B CA 1
ATOM 4018 C C . LEU B 1 128 ? 28.812 0.43 0.473 1 96.56 128 LEU B C 1
ATOM 4020 O O . LEU B 1 128 ? 29.812 0.033 -0.14 1 96.56 128 LEU B O 1
ATOM 4024 N N . ASN B 1 129 ? 28.531 1.682 0.582 1 95.94 129 ASN B N 1
ATOM 4025 C CA . ASN B 1 129 ? 29.359 2.719 -0.032 1 95.94 129 ASN B CA 1
ATOM 4026 C C . ASN B 1 129 ? 30.781 2.688 0.498 1 95.94 129 ASN B C 1
ATOM 4028 O O . ASN B 1 129 ? 31.734 2.904 -0.255 1 95.94 129 ASN B O 1
ATOM 4032 N N . LYS B 1 130 ? 30.922 2.4 1.766 1 94.44 130 LYS B N 1
ATOM 4033 C CA . LYS B 1 130 ? 32.25 2.334 2.369 1 94.44 130 LYS B CA 1
ATOM 4034 C C . LYS B 1 130 ? 33.094 1.225 1.738 1 94.44 130 LYS B C 1
ATOM 4036 O O . LYS B 1 130 ? 34.312 1.342 1.639 1 94.44 130 LYS B O 1
ATOM 4041 N N . ILE B 1 131 ? 32.375 0.237 1.307 1 94.94 131 ILE B N 1
ATOM 4042 C CA . ILE B 1 131 ? 33.062 -0.912 0.718 1 94.94 131 ILE B CA 1
ATOM 4043 C C . ILE B 1 131 ? 33.344 -0.645 -0.759 1 94.94 131 ILE B C 1
ATOM 4045 O O . ILE B 1 131 ? 34.438 -0.963 -1.261 1 94.94 131 ILE B O 1
ATOM 4049 N N . ILE B 1 132 ? 32.438 -0.017 -1.411 1 95 132 ILE B N 1
ATOM 4050 C CA . ILE B 1 132 ? 32.531 0.199 -2.852 1 95 132 ILE B CA 1
ATOM 4051 C C . ILE B 1 132 ? 33.531 1.334 -3.137 1 95 132 ILE B C 1
ATOM 4053 O O . ILE B 1 132 ? 34.344 1.241 -4.059 1 95 132 ILE B O 1
ATOM 4057 N N . TYR B 1 133 ? 33.406 2.355 -2.287 1 95.12 133 TYR B N 1
ATOM 4058 C CA . TYR B 1 133 ? 34.25 3.529 -2.498 1 95.12 133 TYR B CA 1
ATOM 4059 C C . TYR B 1 133 ? 35.375 3.598 -1.46 1 95.12 133 TYR B C 1
ATOM 4061 O O . TYR B 1 133 ? 35.562 4.633 -0.817 1 95.12 133 TYR B O 1
ATOM 4069 N N . VAL B 1 134 ? 36.094 2.588 -1.437 1 92.19 134 VAL B N 1
ATOM 4070 C CA . VAL B 1 134 ? 37.125 2.439 -0.422 1 92.19 134 VAL B CA 1
ATOM 4071 C C . VAL B 1 134 ? 38.219 3.492 -0.638 1 92.19 134 VAL B C 1
ATOM 4073 O O . VAL B 1 134 ? 38.906 3.889 0.307 1 92.19 134 VAL B O 1
ATOM 4076 N N . ASP B 1 135 ? 38.344 4.016 -1.796 1 91.56 135 ASP B N 1
ATOM 4077 C CA . ASP B 1 135 ? 39.375 4.984 -2.152 1 91.56 135 ASP B CA 1
ATOM 4078 C C . ASP B 1 135 ? 38.938 6.406 -1.831 1 91.56 135 ASP B C 1
ATOM 4080 O O . ASP B 1 135 ? 39.656 7.367 -2.082 1 91.56 135 ASP B O 1
ATOM 4084 N N . SER B 1 136 ? 37.812 6.562 -1.275 1 94.12 136 SER B N 1
ATOM 4085 C CA . SER B 1 136 ? 37.281 7.879 -0.937 1 94.12 136 SER B CA 1
ATOM 4086 C C . SER B 1 136 ? 37.406 8.156 0.556 1 94.12 136 SER B C 1
ATOM 4088 O O . SER B 1 136 ? 36.906 7.398 1.382 1 94.12 136 SER B O 1
ATOM 4090 N N . LYS B 1 137 ? 38 9.25 0.79 1 92.12 137 LYS B N 1
ATOM 4091 C CA . LYS B 1 137 ? 38.094 9.672 2.184 1 92.12 137 LYS B CA 1
ATOM 4092 C C . LYS B 1 137 ? 36.75 10.031 2.756 1 92.12 137 LYS B C 1
ATOM 4094 O O . LYS B 1 137 ? 36.438 9.727 3.912 1 92.12 137 LYS B O 1
ATOM 4099 N N . THR B 1 138 ? 36 10.594 1.957 1 93.38 138 THR B N 1
ATOM 4100 C CA . THR B 1 138 ? 34.656 10.969 2.387 1 93.38 138 THR B CA 1
ATOM 4101 C C . THR B 1 138 ? 33.812 9.734 2.729 1 93.38 138 THR B C 1
ATOM 4103 O O . THR B 1 138 ? 33.156 9.688 3.771 1 93.38 138 THR B O 1
ATOM 4106 N N . ALA B 1 139 ? 33.906 8.742 1.92 1 94.75 139 ALA B N 1
ATOM 4107 C CA . ALA B 1 139 ? 33.125 7.523 2.123 1 94.75 139 ALA B CA 1
ATOM 4108 C C . ALA B 1 139 ? 33.531 6.809 3.402 1 94.75 139 ALA B C 1
ATOM 4110 O O . ALA B 1 139 ? 32.688 6.336 4.168 1 94.75 139 ALA B O 1
ATOM 4111 N N . THR B 1 140 ? 34.781 6.785 3.617 1 92.81 140 THR B N 1
ATOM 4112 C CA . THR B 1 140 ? 35.312 6.035 4.75 1 92.81 140 THR B CA 1
ATOM 4113 C C . THR B 1 140 ? 35 6.75 6.062 1 92.81 140 THR B C 1
ATOM 4115 O O . THR B 1 140 ? 34.844 6.109 7.105 1 92.81 140 THR B O 1
ATOM 4118 N N . ASN B 1 141 ? 34.844 8.008 5.961 1 92.5 141 ASN B N 1
ATOM 4119 C CA . ASN B 1 141 ? 34.656 8.781 7.184 1 92.5 141 ASN B CA 1
ATOM 4120 C C . ASN B 1 141 ? 33.188 9.117 7.426 1 92.5 141 ASN B C 1
ATOM 4122 O O . ASN B 1 141 ? 32.844 9.688 8.461 1 92.5 141 ASN B O 1
ATOM 4126 N N . LEU B 1 142 ? 32.406 8.766 6.52 1 93.44 142 LEU B N 1
ATOM 4127 C CA . LEU B 1 142 ? 30.984 9.031 6.676 1 93.44 142 LEU B CA 1
ATOM 4128 C C . LEU B 1 142 ? 30.406 8.258 7.855 1 93.44 142 LEU B C 1
ATOM 4130 O O . LEU B 1 142 ? 30.688 7.066 8.016 1 93.44 142 LEU B O 1
ATOM 4134 N N . ARG B 1 143 ? 29.781 8.945 8.719 1 92.62 143 ARG B N 1
ATOM 4135 C CA . ARG B 1 143 ? 29.109 8.32 9.844 1 92.62 143 ARG B CA 1
ATOM 4136 C C . ARG B 1 143 ? 27.625 8.672 9.844 1 92.62 143 ARG B C 1
ATOM 4138 O O . ARG B 1 143 ? 27.203 9.656 10.461 1 92.62 143 ARG B O 1
ATOM 4145 N N . LEU B 1 144 ? 26.891 7.91 9.148 1 95.38 144 LEU B N 1
ATOM 4146 C CA . LEU B 1 144 ? 25.469 8.164 8.984 1 95.38 144 LEU B CA 1
ATOM 4147 C C . LEU B 1 144 ? 24.656 6.871 9.086 1 95.38 144 LEU B C 1
ATOM 4149 O O . LEU B 1 144 ? 24.5 6.148 8.102 1 95.38 144 LEU B O 1
ATOM 4153 N N . ALA B 1 145 ? 24.203 6.594 10.305 1 94.94 145 ALA B N 1
ATOM 4154 C CA . ALA B 1 145 ? 23.344 5.438 10.547 1 94.94 145 ALA B CA 1
ATOM 4155 C C . ALA B 1 145 ? 21.891 5.859 10.695 1 94.94 145 ALA B C 1
ATOM 4157 O O . ALA B 1 145 ? 21.547 7.016 10.453 1 94.94 145 ALA B O 1
ATOM 4158 N N . ARG B 1 146 ? 21.094 4.949 11.055 1 95.12 146 ARG B N 1
ATOM 4159 C CA . ARG B 1 146 ? 19.641 5.16 11.102 1 95.12 146 ARG B CA 1
ATOM 4160 C C . ARG B 1 146 ? 19.281 6.281 12.07 1 95.12 146 ARG B C 1
ATOM 4162 O O . ARG B 1 146 ? 18.531 7.191 11.719 1 95.12 146 ARG B O 1
ATOM 4169 N N . THR B 1 147 ? 19.891 6.246 13.188 1 93.38 147 THR B N 1
ATOM 4170 C CA . THR B 1 147 ? 19.516 7.172 14.25 1 93.38 147 THR B CA 1
ATOM 4171 C C . THR B 1 147 ? 19.969 8.586 13.922 1 93.38 147 THR B C 1
ATOM 4173 O O . THR B 1 147 ? 19.234 9.555 14.18 1 93.38 147 THR B O 1
ATOM 4176 N N . LYS B 1 148 ? 21.172 8.68 13.414 1 94.56 148 LYS B N 1
ATOM 4177 C CA . LYS B 1 148 ? 21.656 10 13.031 1 94.56 148 LYS B CA 1
ATOM 4178 C C . LYS B 1 148 ? 20.828 10.578 11.883 1 94.56 148 LYS B C 1
ATOM 4180 O O . LYS B 1 148 ? 20.562 11.781 11.852 1 94.56 148 LYS B O 1
ATOM 4185 N N . MET B 1 149 ? 20.469 9.766 10.961 1 95.81 149 MET B N 1
ATOM 4186 C CA . MET B 1 149 ? 19.625 10.227 9.859 1 95.81 149 MET B CA 1
ATOM 4187 C C . MET B 1 149 ? 18.297 10.75 10.383 1 95.81 149 MET B C 1
ATOM 4189 O O . MET B 1 149 ? 17.828 11.82 9.961 1 95.81 149 MET B O 1
ATOM 4193 N N . GLU B 1 150 ? 17.719 10 11.227 1 95.25 150 GLU B N 1
ATOM 4194 C CA . GLU B 1 150 ? 16.469 10.438 11.836 1 95.25 150 GLU B CA 1
ATOM 4195 C C . GLU B 1 150 ? 16.625 11.789 12.531 1 95.25 150 GLU B C 1
ATOM 4197 O O . GLU B 1 150 ? 15.781 12.672 12.391 1 95.25 150 GLU B O 1
ATOM 4202 N N . ALA B 1 151 ? 17.719 11.938 13.203 1 94.69 151 ALA B N 1
ATOM 4203 C CA . ALA B 1 151 ? 18 13.188 13.906 1 94.69 151 ALA B CA 1
ATOM 4204 C C . ALA B 1 151 ? 18.156 14.344 12.922 1 94.69 151 ALA B C 1
ATOM 4206 O O . ALA B 1 151 ? 17.672 15.445 13.172 1 94.69 151 ALA B O 1
ATOM 4207 N N . LEU B 1 152 ? 18.812 14.094 11.852 1 95.38 152 LEU B N 1
ATOM 4208 C CA . LEU B 1 152 ? 19.016 15.133 10.852 1 95.38 152 LEU B CA 1
ATOM 4209 C C . LEU B 1 152 ? 17.688 15.562 10.242 1 95.38 152 LEU B C 1
ATOM 4211 O O . LEU B 1 152 ? 17.484 16.734 9.945 1 95.38 152 LEU B O 1
ATOM 4215 N N . VAL B 1 153 ? 16.812 14.617 10.094 1 95.44 153 VAL B N 1
ATOM 4216 C CA . VAL B 1 153 ? 15.508 14.938 9.523 1 95.44 153 VAL B CA 1
ATOM 4217 C C . VAL B 1 153 ? 14.688 15.742 10.531 1 95.44 153 VAL B C 1
ATOM 4219 O O . VAL B 1 153 ? 14.125 16.781 10.188 1 95.44 153 VAL B O 1
ATOM 4222 N N . THR B 1 154 ? 14.664 15.328 11.773 1 93.5 154 THR B N 1
ATOM 4223 C CA . THR B 1 154 ? 13.734 15.875 12.758 1 93.5 154 THR B CA 1
ATOM 4224 C C . THR B 1 154 ? 14.273 17.172 13.359 1 93.5 154 THR B C 1
ATOM 4226 O O . THR B 1 154 ? 13.508 18.062 13.727 1 93.5 154 THR B O 1
ATOM 4229 N N . GLU B 1 155 ? 15.625 17.312 13.328 1 93.69 155 GLU B N 1
ATOM 4230 C CA . GLU B 1 155 ? 16.203 18.438 14.062 1 93.69 155 GLU B CA 1
ATOM 4231 C C . GLU B 1 155 ? 16.812 19.469 13.109 1 93.69 155 GLU B C 1
ATOM 4233 O O . GLU B 1 155 ? 17.078 20.609 13.508 1 93.69 155 GLU B O 1
ATOM 4238 N N . VAL B 1 156 ? 16.984 19.094 11.914 1 93.69 156 VAL B N 1
ATOM 4239 C CA . VAL B 1 156 ? 17.672 20.031 11.031 1 93.69 156 VAL B CA 1
ATOM 4240 C C . VAL B 1 156 ? 16.812 20.312 9.812 1 93.69 156 VAL B C 1
ATOM 4242 O O . VAL B 1 156 ? 16.25 21.406 9.68 1 93.69 156 VAL B O 1
ATOM 4245 N N . LEU B 1 157 ? 16.531 19.266 9.047 1 94.31 157 LEU B N 1
ATOM 4246 C CA . LEU B 1 157 ? 15.852 19.484 7.773 1 94.31 157 LEU B CA 1
ATOM 4247 C C . LEU B 1 157 ? 14.406 19.891 8 1 94.31 157 LEU B C 1
ATOM 4249 O O . LEU B 1 157 ? 13.914 20.828 7.371 1 94.31 157 LEU B O 1
ATOM 4253 N N . GLY B 1 158 ? 13.75 19.172 8.867 1 93.94 158 GLY B N 1
ATOM 4254 C CA . GLY B 1 158 ? 12.359 19.484 9.164 1 93.94 158 GLY B CA 1
ATOM 4255 C C . GLY B 1 158 ? 12.156 20.906 9.641 1 93.94 158 GLY B C 1
ATOM 4256 O O . GLY B 1 158 ? 11.477 21.703 8.984 1 93.94 158 GLY B O 1
ATOM 4257 N N . PRO B 1 159 ? 12.828 21.25 10.719 1 93.56 159 PRO B N 1
ATOM 4258 C CA . PRO B 1 159 ? 12.695 22.609 11.25 1 93.56 159 PRO B CA 1
ATOM 4259 C C . PRO B 1 159 ? 13.125 23.688 10.25 1 93.56 159 PRO B C 1
ATOM 4261 O O . PRO B 1 159 ? 12.492 24.734 10.156 1 93.56 159 PRO B O 1
ATOM 4264 N N . HIS B 1 160 ? 14.141 23.406 9.516 1 94 160 HIS B N 1
ATOM 4265 C CA . HIS B 1 160 ? 14.594 24.375 8.516 1 94 160 HIS B CA 1
ATOM 4266 C C . HIS B 1 160 ? 13.531 24.594 7.445 1 94 160 HIS B C 1
ATOM 4268 O O . HIS B 1 160 ? 13.273 25.734 7.043 1 94 160 HIS B O 1
ATOM 4274 N N . SER B 1 161 ? 12.977 23.562 6.969 1 94.31 161 SER B N 1
ATOM 4275 C CA . SER B 1 161 ? 11.93 23.641 5.957 1 94.31 161 SER B CA 1
ATOM 4276 C C . SER B 1 161 ? 10.719 24.422 6.484 1 94.31 161 SER B C 1
ATOM 4278 O O . SER B 1 161 ? 10.156 25.266 5.781 1 94.31 161 SER B O 1
ATOM 4280 N N . LEU B 1 162 ? 10.367 24.125 7.668 1 95.75 162 LEU B N 1
ATOM 4281 C CA . LEU B 1 162 ? 9.227 24.812 8.281 1 95.75 162 LEU B CA 1
ATOM 4282 C C . LEU B 1 162 ? 9.5 26.297 8.438 1 95.75 162 LEU B C 1
ATOM 4284 O O . LEU B 1 162 ? 8.664 27.125 8.07 1 95.75 162 LEU B O 1
ATOM 4288 N N . GLN B 1 163 ? 10.688 26.641 8.914 1 95.44 163 GLN B N 1
ATOM 4289 C CA . GLN B 1 163 ? 11.047 28.047 9.109 1 95.44 163 GLN B CA 1
ATOM 4290 C C . GLN B 1 163 ? 11.055 28.797 7.781 1 95.44 163 GLN B C 1
ATOM 4292 O O . GLN B 1 163 ? 10.664 29.969 7.723 1 95.44 163 GLN B O 1
ATOM 4297 N N . SER B 1 164 ? 11.477 28.094 6.805 1 93.44 164 SER B N 1
ATOM 4298 C CA . SER B 1 164 ? 11.477 28.703 5.48 1 93.44 164 SER B CA 1
ATOM 4299 C C . SER B 1 164 ? 10.07 29.094 5.051 1 93.44 164 SER B C 1
ATOM 4301 O O . SER B 1 164 ? 9.859 30.172 4.477 1 93.44 164 SER B O 1
ATOM 4303 N N . VAL B 1 165 ? 9.125 28.328 5.344 1 94.5 165 VAL B N 1
ATOM 4304 C CA . VAL B 1 165 ? 7.734 28.609 5.008 1 94.5 165 VAL B CA 1
ATOM 4305 C C . VAL B 1 165 ? 7.223 29.781 5.848 1 94.5 165 VAL B C 1
ATOM 4307 O O . VAL B 1 165 ? 6.605 30.703 5.324 1 94.5 165 VAL B O 1
ATOM 4310 N N . ILE B 1 166 ? 7.547 29.734 7.125 1 95.81 166 ILE B N 1
ATOM 4311 C CA . ILE B 1 166 ? 7.098 30.781 8.047 1 95.81 166 ILE B CA 1
ATOM 4312 C C . ILE B 1 166 ? 7.684 32.125 7.629 1 95.81 166 ILE B C 1
ATOM 4314 O O . ILE B 1 166 ? 6.977 33.125 7.609 1 95.81 166 ILE B O 1
ATOM 4318 N N . ASP B 1 167 ? 8.898 32.094 7.246 1 94.19 167 ASP B N 1
ATOM 4319 C CA . ASP B 1 167 ? 9.57 33.312 6.809 1 94.19 167 ASP B CA 1
ATOM 4320 C C . ASP B 1 167 ? 8.906 33.875 5.559 1 94.19 167 ASP B C 1
ATOM 4322 O O . ASP B 1 167 ? 8.719 35.094 5.445 1 94.19 167 ASP B O 1
ATOM 4326 N N . GLN B 1 168 ? 8.547 33.094 4.715 1 92.38 168 GLN B N 1
ATOM 4327 C CA . GLN B 1 168 ? 7.906 33.531 3.482 1 92.38 168 GLN B CA 1
ATOM 4328 C C . GLN B 1 168 ? 6.539 34.125 3.766 1 92.38 168 GLN B C 1
ATOM 4330 O O . GLN B 1 168 ? 6.18 35.15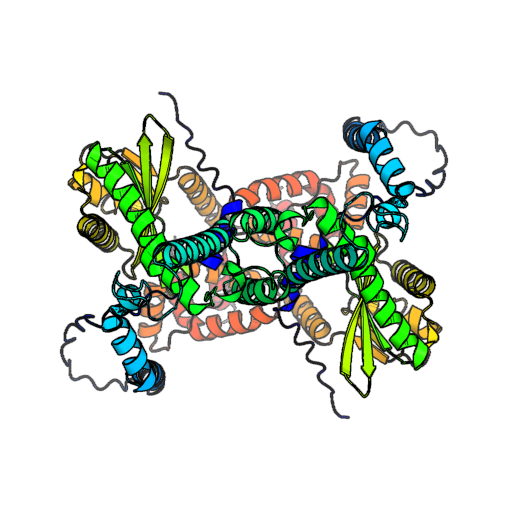6 3.174 1 92.38 168 GLN B O 1
ATOM 4335 N N . LEU B 1 169 ? 5.848 33.594 4.633 1 94.38 169 LEU B N 1
ATOM 4336 C CA . LEU B 1 169 ? 4.512 34.062 4.957 1 94.38 169 LEU B CA 1
ATOM 4337 C C . LEU B 1 169 ? 4.578 35.406 5.688 1 94.38 169 LEU B C 1
ATOM 4339 O O . LEU B 1 169 ? 3.76 36.312 5.441 1 94.38 169 LEU B O 1
ATOM 4343 N N . ASN B 1 170 ? 5.562 35.531 6.492 1 93.25 170 ASN B N 1
ATOM 4344 C CA . ASN B 1 170 ? 5.688 36.75 7.305 1 93.25 170 ASN B CA 1
ATOM 4345 C C . ASN B 1 170 ? 6.312 37.875 6.516 1 93.25 170 ASN B C 1
ATOM 4347 O O . ASN B 1 170 ? 5.957 39.062 6.715 1 93.25 170 ASN B O 1
ATOM 4351 N N . LYS B 1 171 ? 7.336 37.594 5.789 1 86.12 171 LYS B N 1
ATOM 4352 C CA . LYS B 1 171 ? 8.078 38.625 5.078 1 86.12 171 LYS B CA 1
ATOM 4353 C C . LYS B 1 171 ? 7.152 39.438 4.18 1 86.12 171 LYS B C 1
ATOM 4355 O O . LYS B 1 171 ? 7.223 40.656 4.164 1 86.12 171 LYS B O 1
ATOM 4360 N N . ASP B 1 172 ? 6.273 38.844 3.543 1 78 172 ASP B N 1
ATOM 4361 C CA . ASP B 1 172 ? 5.441 39.562 2.578 1 78 172 ASP B CA 1
ATOM 4362 C C . ASP B 1 172 ? 3.996 39.656 3.064 1 78 172 ASP B C 1
ATOM 4364 O O . ASP B 1 172 ? 3.088 39.938 2.277 1 78 172 ASP B O 1
ATOM 4368 N N . ASN B 1 173 ? 3.832 39.469 4.332 1 87.56 173 ASN B N 1
ATOM 4369 C CA . ASN B 1 173 ? 2.479 39.469 4.871 1 87.56 173 ASN B CA 1
ATOM 4370 C C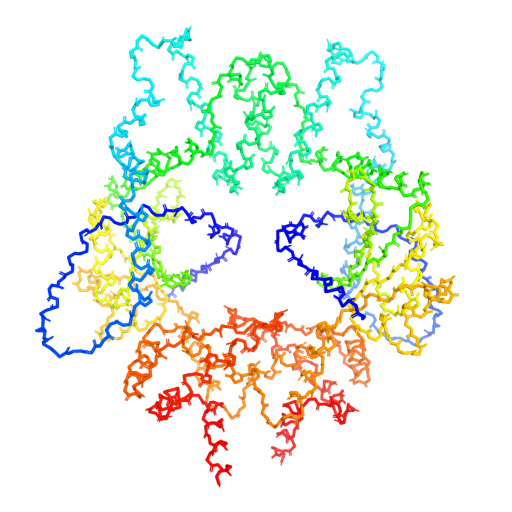 . ASN B 1 173 ? 1.507 38.75 3.934 1 87.56 173 ASN B C 1
ATOM 4372 O O . ASN B 1 173 ? 0.455 39.312 3.594 1 87.56 173 ASN B O 1
ATOM 4376 N N . VAL B 1 174 ? 1.915 37.625 3.537 1 92.44 174 VAL B N 1
ATOM 4377 C CA . VAL B 1 174 ? 1.183 36.844 2.543 1 92.44 174 VAL B CA 1
ATOM 4378 C C . VAL B 1 174 ? -0.075 36.25 3.176 1 92.44 174 VAL B C 1
ATOM 4380 O O . VAL B 1 174 ? -0.019 35.688 4.266 1 92.44 174 VAL B O 1
ATOM 4383 N N . PHE B 1 175 ? -1.152 36.531 2.529 1 95.5 175 PHE B N 1
ATOM 4384 C CA . PHE B 1 175 ? -2.385 35.875 2.945 1 95.5 175 PHE B CA 1
ATOM 4385 C C . PHE B 1 175 ? -2.395 34.406 2.506 1 95.5 175 PHE B C 1
ATOM 4387 O O . PHE B 1 175 ? -1.839 34.062 1.459 1 95.5 175 PHE B O 1
ATOM 4394 N N . TYR B 1 176 ? -2.918 33.562 3.346 1 96.62 176 TYR B N 1
ATOM 4395 C CA . TYR B 1 176 ? -2.955 32.156 2.998 1 96.62 176 TYR B CA 1
ATOM 4396 C C . TYR B 1 176 ? -4.289 31.531 3.389 1 96.62 176 TYR B C 1
ATOM 4398 O O . TYR B 1 176 ? -5.012 32.062 4.23 1 96.62 176 TYR B O 1
ATOM 4406 N N . CYS B 1 177 ? -4.629 30.453 2.709 1 97.31 177 CYS B N 1
ATOM 4407 C CA . CYS B 1 177 ? -5.773 29.625 3.059 1 97.31 177 CYS B CA 1
ATOM 4408 C C . CYS B 1 177 ? -5.355 28.484 3.98 1 97.31 177 CYS B C 1
ATOM 4410 O O . CYS B 1 177 ? -4.328 27.828 3.752 1 97.31 177 CYS B O 1
ATOM 4412 N N . LEU B 1 178 ? -6.109 28.359 4.953 1 97.19 178 LEU B N 1
ATOM 4413 C CA . LEU B 1 178 ? -5.867 27.281 5.902 1 97.19 178 LEU B CA 1
ATOM 4414 C C . LEU B 1 178 ? -6.652 26.031 5.512 1 97.19 178 LEU B C 1
ATOM 4416 O O . LEU B 1 178 ? -7.82 26.109 5.133 1 97.19 178 LEU B O 1
ATOM 4420 N N . GLN B 1 179 ? -5.918 24.938 5.559 1 95.81 179 GLN B N 1
ATOM 4421 C CA . GLN B 1 179 ? -6.559 23.656 5.234 1 95.81 179 GLN B CA 1
ATOM 4422 C C . GLN B 1 179 ? -6.281 22.625 6.316 1 95.81 179 GLN B C 1
ATOM 4424 O O . GLN B 1 179 ? -5.156 22.5 6.809 1 95.81 179 GLN B O 1
ATOM 4429 N N . THR B 1 180 ? -7.305 21.859 6.707 1 92.94 180 THR B N 1
ATOM 4430 C CA . THR B 1 180 ? -7.113 20.797 7.68 1 92.94 180 THR B CA 1
ATOM 4431 C C . THR B 1 180 ? -8.195 19.734 7.531 1 92.94 180 THR B C 1
ATOM 4433 O O . THR B 1 180 ? -9.297 20.016 7.055 1 92.94 180 THR B O 1
ATOM 4436 N N . ASP B 1 181 ? -7.766 18.531 7.73 1 85.56 181 ASP B N 1
ATOM 4437 C CA . ASP B 1 181 ? -8.711 17.422 7.797 1 85.56 181 ASP B CA 1
ATOM 4438 C C . ASP B 1 181 ? -8.195 16.312 8.727 1 85.56 181 ASP B C 1
ATOM 4440 O O . ASP B 1 181 ? -6.988 16.078 8.805 1 85.56 181 ASP B O 1
ATOM 4444 N N . ALA B 1 182 ? -9.18 15.852 9.422 1 77.81 182 ALA B N 1
ATOM 4445 C CA . ALA B 1 182 ? -8.797 14.82 10.383 1 77.81 182 ALA B CA 1
ATOM 4446 C C . ALA B 1 182 ? -8.422 13.523 9.672 1 77.81 182 ALA B C 1
ATOM 4448 O O . ALA B 1 182 ? -9 13.18 8.641 1 77.81 182 ALA B O 1
ATOM 4449 N N . SER B 1 183 ? -7.414 12.938 10.094 1 73.06 183 SER B N 1
ATOM 4450 C CA . SER B 1 183 ? -7.02 11.602 9.656 1 73.06 183 SER B CA 1
ATOM 4451 C C . SER B 1 183 ? -6.895 10.641 10.836 1 73.06 183 SER B C 1
ATOM 4453 O O . SER B 1 183 ? -6.363 11.016 11.891 1 73.06 183 SER B O 1
ATOM 4455 N N . ASN B 1 184 ? -7.543 9.492 10.633 1 63.97 184 ASN B N 1
ATOM 4456 C CA . ASN B 1 184 ? -7.496 8.516 11.719 1 63.97 184 ASN B CA 1
ATOM 4457 C C . ASN B 1 184 ? -6.305 7.57 11.57 1 63.97 184 ASN B C 1
ATOM 4459 O O . ASN B 1 184 ? -6.008 7.105 10.469 1 63.97 184 ASN B O 1
ATOM 4463 N N . LYS B 1 185 ? -5.57 7.555 12.531 1 64.81 185 LYS B N 1
ATOM 4464 C CA . LYS B 1 185 ? -4.59 6.484 12.68 1 64.81 185 LYS B CA 1
ATOM 4465 C C . LYS B 1 185 ? -4.867 5.648 13.922 1 64.81 185 LYS B C 1
ATOM 4467 O O . LYS B 1 185 ? -4.574 6.078 15.039 1 64.81 185 LYS B O 1
ATOM 4472 N N . LYS B 1 186 ? -5.328 4.453 13.656 1 59 186 LYS B N 1
ATOM 4473 C CA . LYS B 1 186 ? -5.789 3.656 14.789 1 59 186 LYS B CA 1
ATOM 4474 C C . LYS B 1 186 ? -6.777 4.441 15.648 1 59 186 LYS B C 1
ATOM 4476 O O . LYS B 1 186 ? -7.805 4.906 15.156 1 59 186 LYS B O 1
ATOM 4481 N N . ASN B 1 187 ? -6.32 4.707 16.891 1 56.5 187 ASN B N 1
ATOM 4482 C CA . ASN B 1 187 ? -7.227 5.367 17.828 1 56.5 187 ASN B CA 1
ATOM 4483 C C . ASN B 1 187 ? -6.852 6.832 18.031 1 56.5 187 ASN B C 1
ATOM 4485 O O . ASN B 1 187 ? -7.387 7.496 18.922 1 56.5 187 ASN B O 1
ATOM 4489 N N . ILE B 1 188 ? -5.977 7.266 17.125 1 68 188 ILE B N 1
ATOM 4490 C CA . ILE B 1 188 ? -5.52 8.641 17.281 1 68 188 ILE B CA 1
ATOM 4491 C C . ILE B 1 188 ? -5.973 9.477 16.078 1 68 188 ILE B C 1
ATOM 4493 O O . ILE B 1 188 ? -5.902 9.023 14.938 1 68 188 ILE B O 1
ATOM 4497 N N . LYS B 1 189 ? -6.496 10.625 16.469 1 75.38 189 LYS B N 1
ATOM 4498 C CA . LYS B 1 189 ? -6.898 11.555 15.422 1 75.38 189 LYS B CA 1
ATOM 4499 C C . LYS B 1 189 ? -5.801 12.578 15.141 1 75.38 189 LYS B C 1
ATOM 4501 O O . LYS B 1 189 ? -5.332 13.258 16.062 1 75.38 189 LYS B O 1
ATOM 4506 N N . LEU B 1 190 ? -5.375 12.562 13.992 1 85.19 190 LEU B N 1
ATOM 4507 C CA . LEU B 1 190 ? -4.316 13.461 13.562 1 85.19 190 LEU B CA 1
ATOM 4508 C C . LEU B 1 190 ? -4.863 14.531 12.617 1 85.19 190 LEU B C 1
ATOM 4510 O O . LEU B 1 190 ? -5.719 14.25 11.781 1 85.19 190 LEU B O 1
ATOM 4514 N N . PHE B 1 191 ? -4.293 15.773 12.836 1 89.94 191 PHE B N 1
ATOM 4515 C CA . PHE B 1 191 ? -4.742 16.906 12.023 1 89.94 191 PHE B CA 1
ATOM 4516 C C . PHE B 1 191 ? -3.568 17.562 11.312 1 89.94 191 PHE B C 1
ATOM 4518 O O . PHE B 1 191 ? -2.76 18.25 11.945 1 89.94 191 PHE B O 1
ATOM 4525 N N . PRO B 1 192 ? -3.496 17.297 10.039 1 94 192 PRO B N 1
ATOM 4526 C CA . PRO B 1 192 ? -2.549 18.125 9.281 1 94 192 PRO B CA 1
ATOM 4527 C C . PRO B 1 192 ? -3.029 19.562 9.109 1 94 192 PRO B C 1
ATOM 4529 O O . PRO B 1 192 ? -4.223 19.797 8.914 1 94 192 PRO B O 1
ATOM 4532 N N . LEU B 1 193 ? -2.15 20.453 9.289 1 96.25 193 LEU B N 1
ATOM 4533 C CA . LEU B 1 193 ? -2.422 21.875 9.023 1 96.25 193 LEU B CA 1
ATOM 4534 C C . LEU B 1 193 ? -1.606 22.359 7.84 1 96.25 193 LEU B C 1
ATOM 4536 O O . LEU B 1 193 ? -0.376 22.422 7.906 1 96.25 193 LEU B O 1
ATOM 4540 N N . VAL B 1 194 ? -2.373 22.688 6.832 1 97.44 194 VAL B N 1
ATOM 4541 C CA . VAL B 1 194 ? -1.736 23.047 5.57 1 97.44 194 VAL B CA 1
ATOM 4542 C C . VAL B 1 194 ? -2.094 24.484 5.203 1 97.44 194 VAL B C 1
ATOM 4544 O O . VAL B 1 194 ? -3.227 24.922 5.422 1 97.44 194 VAL B O 1
ATOM 4547 N N . VAL B 1 195 ? -1.12 25.188 4.648 1 96.94 195 VAL B N 1
ATOM 4548 C CA . VAL B 1 195 ? -1.371 26.531 4.156 1 96.94 195 VAL B CA 1
ATOM 4549 C C . VAL B 1 195 ? -1.2 26.562 2.639 1 96.94 195 VAL B C 1
ATOM 4551 O O . VAL B 1 195 ? -0.308 25.922 2.09 1 96.94 195 VAL B O 1
ATOM 4554 N N . GLN B 1 196 ? -2.082 27.219 2.07 1 97.25 196 GLN B N 1
ATOM 4555 C CA . GLN B 1 196 ? -1.989 27.5 0.641 1 97.25 196 GLN B CA 1
ATOM 4556 C C . GLN B 1 196 ? -1.812 28.984 0.383 1 97.25 196 GLN B C 1
ATOM 4558 O O . GLN B 1 196 ? -2.57 29.812 0.903 1 97.25 196 GLN B O 1
ATOM 4563 N N . TYR B 1 197 ? -0.829 29.328 -0.376 1 95.38 197 TYR B N 1
ATOM 4564 C CA . TYR B 1 197 ? -0.556 30.734 -0.656 1 95.38 197 TYR B CA 1
ATOM 4565 C C . TYR B 1 197 ? 0.084 30.906 -2.027 1 95.38 197 TYR B C 1
ATOM 4567 O O . TYR B 1 197 ? 0.395 29.922 -2.701 1 95.38 197 TYR B O 1
ATOM 4575 N N . PHE B 1 198 ? 0.096 32.156 -2.447 1 94.5 198 PHE B N 1
ATOM 4576 C CA . PHE B 1 198 ? 0.645 32.5 -3.754 1 94.5 198 PHE B CA 1
ATOM 4577 C C . PHE B 1 198 ? 1.857 33.406 -3.609 1 94.5 198 PHE B C 1
ATOM 4579 O O . PHE B 1 198 ? 1.848 34.344 -2.801 1 94.5 198 PHE B O 1
ATOM 4586 N N . THR B 1 199 ? 2.9 33 -4.34 1 88.62 199 THR B N 1
ATOM 4587 C CA . THR B 1 199 ? 4.027 33.938 -4.508 1 88.62 199 THR B CA 1
ATOM 4588 C C . THR B 1 199 ? 4.312 34.156 -5.988 1 88.62 199 THR B C 1
ATOM 4590 O O . THR B 1 199 ? 4.16 33.25 -6.812 1 88.62 199 THR B O 1
ATOM 4593 N N . PRO B 1 200 ? 4.734 35.344 -6.281 1 87.62 200 PRO B N 1
ATOM 4594 C CA . PRO B 1 200 ? 5.031 35.625 -7.684 1 87.62 200 PRO B CA 1
ATOM 4595 C C . PRO B 1 200 ? 6.117 34.719 -8.258 1 87.62 200 PRO B C 1
ATOM 4597 O O . PRO B 1 200 ? 6.074 34.375 -9.438 1 87.62 200 PRO B O 1
ATOM 4600 N N . LYS B 1 201 ? 6.98 34.312 -7.5 1 85.62 201 LYS B N 1
ATOM 4601 C CA . LYS B 1 201 ? 8.117 33.5 -7.945 1 85.62 201 LYS B CA 1
ATOM 4602 C C . LYS B 1 201 ? 7.727 32.062 -8.148 1 85.62 201 LYS B C 1
ATOM 4604 O O . LYS B 1 201 ? 8.117 31.438 -9.133 1 85.62 201 LYS B O 1
ATOM 4609 N N . SER B 1 202 ? 6.863 31.516 -7.277 1 88.94 202 SER B N 1
ATOM 4610 C CA . SER B 1 202 ? 6.645 30.078 -7.254 1 88.94 202 SER B CA 1
ATOM 4611 C C . SER B 1 202 ? 5.203 29.734 -7.609 1 88.94 202 SER B C 1
ATOM 4613 O O . SER B 1 202 ? 4.879 28.562 -7.844 1 88.94 202 SER B O 1
ATOM 4615 N N . GLY B 1 203 ? 4.402 30.812 -7.676 1 93.81 203 GLY B N 1
ATOM 4616 C CA . GLY B 1 203 ? 2.992 30.531 -7.91 1 93.81 203 GLY B CA 1
ATOM 4617 C C . GLY B 1 203 ? 2.277 30 -6.684 1 93.81 203 GLY B C 1
ATOM 4618 O O . GLY B 1 203 ? 2.6 30.375 -5.555 1 93.81 203 GLY B O 1
ATOM 4619 N N . ILE B 1 204 ? 1.294 29.188 -6.891 1 95.44 204 ILE B N 1
ATOM 4620 C CA . ILE B 1 204 ? 0.511 28.641 -5.785 1 95.44 204 ILE B CA 1
ATOM 4621 C C . ILE B 1 204 ? 1.31 27.547 -5.078 1 95.44 204 ILE B C 1
ATOM 4623 O O . ILE B 1 204 ? 1.854 26.641 -5.723 1 95.44 204 ILE B O 1
ATOM 4627 N N . GLN B 1 205 ? 1.372 27.734 -3.811 1 94.31 205 GLN B N 1
ATOM 4628 C CA . GLN B 1 205 ? 2.102 26.781 -2.986 1 94.31 205 GLN B CA 1
ATOM 4629 C C . GLN B 1 205 ? 1.197 26.172 -1.914 1 94.31 205 GLN B C 1
ATOM 4631 O O . GLN B 1 205 ? 0.297 26.844 -1.405 1 94.31 205 GLN B O 1
ATOM 4636 N N . GLN B 1 206 ? 1.429 24.922 -1.619 1 96.31 206 GLN B N 1
ATOM 4637 C CA . GLN B 1 206 ? 0.809 24.219 -0.497 1 96.31 206 GLN B CA 1
ATOM 4638 C C . GLN B 1 206 ? 1.864 23.625 0.425 1 96.31 206 GLN B C 1
ATOM 4640 O O . GLN B 1 206 ? 2.738 22.875 -0.026 1 96.31 206 GLN B O 1
ATOM 4645 N N . LYS B 1 207 ? 1.777 24.047 1.662 1 96.62 207 LYS B N 1
ATOM 4646 C CA . LYS B 1 207 ? 2.824 23.625 2.59 1 96.62 207 LYS B CA 1
ATOM 4647 C C . LYS B 1 207 ? 2.227 23.125 3.898 1 96.62 207 LYS B C 1
ATOM 4649 O O . LYS B 1 207 ? 1.29 23.719 4.434 1 96.62 207 LYS B O 1
ATOM 4654 N N . LEU B 1 208 ? 2.707 22 4.348 1 96.38 208 LEU B N 1
ATOM 4655 C CA . LEU B 1 208 ? 2.357 21.5 5.668 1 96.38 208 LEU B CA 1
ATOM 4656 C C . LEU B 1 208 ? 3.105 22.25 6.758 1 96.38 208 LEU B C 1
ATOM 4658 O O . LEU B 1 208 ? 4.336 22.312 6.75 1 96.38 208 LEU B O 1
ATOM 4662 N N . ILE B 1 209 ? 2.373 22.797 7.691 1 96.56 209 ILE B N 1
ATOM 4663 C CA . ILE B 1 209 ? 3.08 23.609 8.68 1 96.56 209 ILE B CA 1
ATOM 4664 C C . ILE B 1 209 ? 2.961 22.969 10.055 1 96.56 209 ILE B C 1
ATOM 4666 O O . ILE B 1 209 ? 3.717 23.297 10.969 1 96.56 209 ILE B O 1
ATOM 4670 N N . ASP B 1 210 ? 1.98 22.109 10.109 1 94.94 210 ASP B N 1
ATOM 4671 C CA . ASP B 1 210 ? 1.835 21.406 11.383 1 94.94 210 ASP B CA 1
ATOM 4672 C C . ASP B 1 210 ? 1.084 20.094 11.203 1 94.94 210 ASP B C 1
ATOM 4674 O O . ASP B 1 210 ? 0.387 19.891 10.203 1 94.94 210 ASP B O 1
ATOM 4678 N N . PHE B 1 211 ? 1.312 19.234 12.109 1 92.5 211 PHE B N 1
ATOM 4679 C CA . PHE B 1 211 ? 0.666 17.938 12.195 1 92.5 211 PHE B CA 1
ATOM 4680 C C . PHE B 1 211 ? 0.452 17.531 13.648 1 92.5 211 PHE B C 1
ATOM 4682 O O . PHE B 1 211 ? 1.354 16.984 14.289 1 92.5 211 PHE B O 1
ATOM 4689 N N . TYR B 1 212 ? -0.738 17.703 14.133 1 86.62 212 TYR B N 1
ATOM 4690 C CA . TYR B 1 212 ? -0.925 17.578 15.578 1 86.62 212 TYR B CA 1
ATOM 4691 C C . TYR B 1 212 ? -2 16.547 15.898 1 86.62 212 TYR B C 1
ATOM 4693 O O . TYR B 1 212 ? -2.861 16.25 15.062 1 86.62 212 TYR B O 1
ATOM 4701 N N . GLU B 1 213 ? -1.829 16.047 17.016 1 84.44 213 GLU B N 1
ATOM 4702 C CA . GLU B 1 213 ? -2.85 15.172 17.594 1 84.44 213 GLU B CA 1
ATOM 4703 C C . GLU B 1 213 ? -3.855 15.977 18.406 1 84.44 213 GLU B C 1
ATOM 4705 O O . GLU B 1 213 ? -3.479 16.891 19.141 1 84.44 213 GLU B O 1
ATOM 4710 N N . ASN B 1 214 ? -5.121 15.695 18.125 1 81.06 214 ASN B N 1
ATOM 4711 C CA . ASN B 1 214 ? -6.168 16.359 18.891 1 81.06 214 ASN B CA 1
ATOM 4712 C C . ASN B 1 214 ? -7.352 15.438 19.156 1 81.06 214 ASN B C 1
ATOM 4714 O O . ASN B 1 214 ? -8.07 15.062 18.234 1 81.06 214 ASN B O 1
ATOM 4718 N N . PRO B 1 215 ? -7.535 15.047 20.359 1 74.38 215 PRO B N 1
ATOM 4719 C CA . PRO B 1 215 ? -8.672 14.18 20.672 1 74.38 215 PRO B CA 1
ATOM 4720 C C . PRO B 1 215 ? -10.008 14.914 20.609 1 74.38 215 PRO B C 1
ATOM 4722 O O . PRO B 1 215 ? -11.062 14.281 20.453 1 74.38 215 PRO B O 1
ATOM 4725 N N . ASP B 1 216 ? -9.969 16.25 20.828 1 79.56 216 ASP B N 1
ATOM 4726 C CA . ASP B 1 216 ? -11.188 17.047 20.781 1 79.56 216 ASP B CA 1
ATOM 4727 C C . ASP B 1 216 ? -11.5 17.5 19.359 1 79.56 216 ASP B C 1
ATOM 4729 O O . ASP B 1 216 ? -10.953 18.484 18.875 1 79.56 216 ASP B O 1
ATOM 4733 N N . GLU B 1 217 ? -12.477 16.859 18.781 1 82.38 217 GLU B N 1
ATOM 4734 C CA . GLU B 1 217 ? -12.828 17.141 17.391 1 82.38 217 GLU B CA 1
ATOM 4735 C C . GLU B 1 217 ? -13.977 18.141 17.281 1 82.38 217 GLU B C 1
ATOM 4737 O O . GLU B 1 217 ? -14.539 18.328 16.219 1 82.38 217 GLU B O 1
ATOM 4742 N N . SER B 1 218 ? -14.281 18.703 18.391 1 84 218 SER B N 1
ATOM 4743 C CA . SER B 1 218 ? -15.312 19.734 18.359 1 84 218 SER B CA 1
ATOM 4744 C C . SER B 1 218 ? -14.805 21 17.672 1 84 218 SER B C 1
ATOM 4746 O O . SER B 1 218 ? -13.602 21.188 17.516 1 84 218 SER B O 1
ATOM 4748 N N . ALA B 1 219 ? -15.719 21.828 17.312 1 92.06 219 ALA B N 1
ATOM 4749 C CA . ALA B 1 219 ? -15.383 23.094 16.672 1 92.06 219 ALA B CA 1
ATOM 4750 C C . ALA B 1 219 ? -14.422 23.906 17.547 1 92.06 219 ALA B C 1
ATOM 4752 O O . ALA B 1 219 ? -13.414 24.422 17.047 1 92.06 219 ALA B O 1
ATOM 4753 N N . ASN B 1 220 ? -14.758 23.953 18.797 1 94 220 ASN B N 1
ATOM 4754 C CA . ASN B 1 220 ? -13.938 24.734 19.719 1 94 220 ASN B CA 1
ATOM 4755 C C . ASN B 1 220 ? -12.562 24.094 19.906 1 94 220 ASN B C 1
ATOM 4757 O O . ASN B 1 220 ? -11.555 24.797 19.969 1 94 220 ASN B O 1
ATOM 4761 N N . GLY B 1 221 ? -12.602 22.781 20.016 1 92.5 221 GLY B N 1
ATOM 4762 C CA . GLY B 1 221 ? -11.336 22.094 20.172 1 92.5 221 GLY B CA 1
ATOM 4763 C C . GLY B 1 221 ? -10.406 22.281 18.984 1 92.5 221 GLY B C 1
ATOM 4764 O O . GLY B 1 221 ? -9.219 22.547 19.172 1 92.5 221 GLY B O 1
ATOM 4765 N N . MET B 1 222 ? -10.93 22.219 17.891 1 93.69 222 MET B N 1
ATOM 4766 C CA . MET B 1 222 ? -10.141 22.391 16.672 1 93.69 222 MET B CA 1
ATOM 4767 C C . MET B 1 222 ? -9.664 23.844 16.547 1 93.69 222 MET B C 1
ATOM 4769 O O . MET B 1 222 ? -8.516 24.094 16.188 1 93.69 222 MET B O 1
ATOM 4773 N N . PHE B 1 223 ? -10.555 24.734 16.828 1 96 223 PHE B N 1
ATOM 4774 C CA . PHE B 1 223 ? -10.211 26.156 16.766 1 96 223 PHE B CA 1
ATOM 4775 C C . PHE B 1 223 ? -9.047 26.469 17.703 1 96 223 PHE B C 1
ATOM 4777 O O . PHE B 1 223 ? -8.094 27.141 17.312 1 96 223 PHE B O 1
ATOM 4784 N N . SER B 1 224 ? -9.172 25.938 18.875 1 95.88 224 SER B N 1
ATOM 4785 C CA . SER B 1 224 ? -8.117 26.156 19.859 1 95.88 224 SER B CA 1
ATOM 4786 C C . SER B 1 224 ? -6.789 25.562 19.391 1 95.88 224 SER B C 1
ATOM 4788 O O . SER B 1 224 ? -5.734 26.188 19.547 1 95.88 224 SER B O 1
ATOM 4790 N N . ALA B 1 225 ? -6.848 24.406 18.875 1 94.62 225 ALA B N 1
ATOM 4791 C CA . ALA B 1 225 ? -5.637 23.734 18.391 1 94.62 225 ALA B CA 1
ATOM 4792 C C . ALA B 1 225 ? -4.988 24.516 17.266 1 94.62 225 ALA B C 1
ATOM 4794 O O . ALA B 1 225 ? -3.766 24.688 17.234 1 94.62 225 ALA B O 1
ATOM 4795 N N . ILE B 1 226 ? -5.77 25 16.391 1 96.44 226 ILE B N 1
ATOM 4796 C CA . ILE B 1 226 ? -5.277 25.781 15.258 1 96.44 226 ILE B CA 1
ATOM 4797 C C . ILE B 1 226 ? -4.648 27.078 15.758 1 96.44 226 ILE B C 1
ATOM 4799 O O . ILE B 1 226 ? -3.553 27.453 15.328 1 96.44 226 ILE B O 1
ATOM 4803 N N . LYS B 1 227 ? -5.348 27.719 16.625 1 95.94 227 LYS B N 1
ATOM 4804 C CA . LYS B 1 227 ? -4.828 28.969 17.188 1 95.94 227 LYS B CA 1
ATOM 4805 C C . LYS B 1 227 ? -3.477 28.734 17.859 1 95.94 227 LYS B C 1
ATOM 4807 O O . LYS B 1 227 ? -2.539 29.516 17.656 1 95.94 227 LYS B O 1
ATOM 4812 N N . ASN B 1 228 ? -3.439 27.703 18.594 1 95.94 228 ASN B N 1
ATOM 4813 C CA . ASN B 1 228 ? -2.193 27.375 19.281 1 95.94 228 ASN B CA 1
ATOM 4814 C C . ASN B 1 228 ? -1.064 27.109 18.281 1 95.94 228 ASN B C 1
ATOM 4816 O O . ASN B 1 228 ? 0.066 27.562 18.5 1 95.94 228 ASN B O 1
ATOM 4820 N N . SER B 1 229 ? -1.381 26.391 17.266 1 96.5 229 SER B N 1
ATOM 4821 C CA . SER B 1 229 ? -0.388 26.078 16.25 1 96.5 229 SER B CA 1
ATOM 4822 C C . SER B 1 229 ? 0.128 27.344 15.578 1 96.5 229 SER B C 1
ATOM 4824 O O . SER B 1 229 ? 1.339 27.531 15.445 1 96.5 229 SER B O 1
ATOM 4826 N N . LEU B 1 230 ? -0.724 28.203 15.234 1 96.81 230 LEU B N 1
ATOM 4827 C CA . LEU B 1 230 ? -0.34 29.438 14.547 1 96.81 230 LEU B CA 1
ATOM 4828 C C . LEU B 1 230 ? 0.456 30.344 15.477 1 96.81 230 LEU B C 1
ATOM 4830 O O . LEU B 1 230 ? 1.437 30.969 15.055 1 96.81 230 LEU B O 1
ATOM 4834 N N . GLU B 1 231 ? 0.04 30.391 16.688 1 96 231 GLU B N 1
ATOM 4835 C CA . GLU B 1 231 ? 0.76 31.188 17.656 1 96 231 GLU B CA 1
ATOM 4836 C C . GLU B 1 231 ? 2.18 30.672 17.875 1 96 231 GLU B C 1
ATOM 4838 O O . GLU B 1 231 ? 3.133 31.453 17.906 1 96 231 GLU B O 1
ATOM 4843 N N . SER B 1 232 ? 2.246 29.375 17.969 1 95.5 232 SER B N 1
ATOM 4844 C CA . SER B 1 232 ? 3.555 28.766 18.172 1 95.5 232 SER B CA 1
ATOM 4845 C C . SER B 1 232 ? 4.477 29.016 16.984 1 95.5 232 SER B C 1
ATOM 4847 O O . SER B 1 232 ? 5.699 29.062 17.141 1 95.5 232 SER B O 1
ATOM 4849 N N . LEU B 1 233 ? 3.893 29.25 15.859 1 96 233 LEU B N 1
ATOM 4850 C CA . LEU B 1 233 ? 4.652 29.469 14.633 1 96 233 LEU B CA 1
ATOM 4851 C C . LEU B 1 233 ? 4.805 30.953 14.344 1 96 233 LEU B C 1
ATOM 4853 O O . LEU B 1 233 ? 5.371 31.344 13.32 1 96 233 LEU B O 1
ATOM 4857 N N . GLU B 1 234 ? 4.191 31.734 15.203 1 94.69 234 GLU B N 1
ATOM 4858 C CA . GLU B 1 234 ? 4.23 33.188 15.07 1 94.69 234 GLU B CA 1
ATOM 4859 C C . GLU B 1 234 ? 3.6 33.625 13.758 1 94.69 234 GLU B C 1
ATOM 4861 O O . GLU B 1 234 ? 4.145 34.5 13.062 1 94.69 234 GLU B O 1
ATOM 4866 N N . LEU B 1 235 ? 2.539 33 13.453 1 95.81 235 LEU B N 1
ATOM 4867 C CA . LEU B 1 235 ? 1.73 33.375 12.305 1 95.81 235 LEU B CA 1
ATOM 4868 C C . LEU B 1 235 ? 0.451 34.062 12.75 1 95.81 235 LEU B C 1
ATOM 4870 O O . LEU B 1 235 ? -0.343 33.5 13.5 1 95.81 235 LEU B O 1
ATOM 4874 N N . PRO B 1 236 ? 0.324 35.25 12.273 1 93.12 236 PRO B N 1
ATOM 4875 C CA . PRO B 1 236 ? -0.89 35.938 12.688 1 93.12 236 PRO B CA 1
ATOM 4876 C C . PRO B 1 236 ? -2.16 35.312 12.117 1 93.12 236 PRO B C 1
ATOM 4878 O O . PRO B 1 236 ? -2.199 34.969 10.938 1 93.12 236 PRO B O 1
ATOM 4881 N N . PHE B 1 237 ? -3.113 35.25 12.953 1 93.94 237 PHE B N 1
ATOM 4882 C CA . PHE B 1 237 ? -4.406 34.719 12.578 1 93.94 237 PHE B CA 1
ATOM 4883 C C . PHE B 1 237 ? -5.062 35.562 11.5 1 93.94 237 PHE B C 1
ATOM 4885 O O . PHE B 1 237 ? -5.801 35.031 10.656 1 93.94 237 PHE B O 1
ATOM 4892 N N . SER B 1 238 ? -4.723 36.812 11.445 1 91.88 238 SER B N 1
ATOM 4893 C CA . SER B 1 238 ? -5.324 37.781 10.547 1 91.88 238 SER B CA 1
ATOM 4894 C C . SER B 1 238 ? -4.902 37.562 9.102 1 91.88 238 SER B C 1
ATOM 4896 O O . SER B 1 238 ? -5.496 38.125 8.18 1 91.88 238 SER B O 1
ATOM 4898 N N . GLN B 1 239 ? -3.928 36.75 8.93 1 94.69 239 GLN B N 1
ATOM 4899 C CA . GLN B 1 239 ? -3.436 36.469 7.582 1 94.69 239 GLN B CA 1
ATOM 4900 C C . GLN B 1 239 ? -4.234 35.375 6.906 1 94.69 239 GLN B C 1
ATOM 4902 O O . GLN B 1 239 ? -4.051 35.094 5.719 1 94.69 239 GLN B O 1
ATOM 4907 N N . ILE B 1 240 ? -5.137 34.812 7.598 1 96.81 240 ILE B N 1
ATOM 4908 C CA . ILE B 1 240 ? -5.969 33.781 7.02 1 96.81 240 ILE B CA 1
ATOM 4909 C C . ILE B 1 240 ? -7.02 34.406 6.102 1 96.81 240 ILE B C 1
ATOM 4911 O O . ILE B 1 240 ? -7.75 35.312 6.508 1 96.81 240 ILE B O 1
ATOM 4915 N N . SER B 1 241 ? -7.043 33.906 4.93 1 96.69 241 SER B N 1
ATOM 4916 C CA . SER B 1 241 ? -8 34.438 3.973 1 96.69 241 SER B CA 1
ATOM 4917 C C . SER B 1 241 ? -9.094 33.438 3.654 1 96.69 241 SER B C 1
ATOM 4919 O O . SER B 1 241 ? -10.164 33.812 3.168 1 96.69 241 SER B O 1
ATOM 4921 N N . GLY B 1 242 ? -8.781 32.219 3.887 1 97.31 242 GLY B N 1
ATOM 4922 C CA . GLY B 1 242 ? -9.742 31.188 3.594 1 97.31 242 GLY B CA 1
ATOM 4923 C C . GLY B 1 242 ? -9.547 29.938 4.445 1 97.31 242 GLY B C 1
ATOM 4924 O O . GLY B 1 242 ? -8.5 29.766 5.059 1 97.31 242 GLY B O 1
ATOM 4925 N N . PHE B 1 243 ? -10.594 29.141 4.465 1 96.94 243 PHE B N 1
ATOM 4926 C CA . PHE B 1 243 ? -10.57 27.891 5.223 1 96.94 243 PHE B CA 1
ATOM 4927 C C . PHE B 1 243 ? -11.172 26.75 4.406 1 96.94 243 PHE B C 1
ATOM 4929 O O . PHE B 1 243 ? -12.281 26.875 3.883 1 96.94 243 PHE B O 1
ATOM 4936 N N . SER B 1 244 ? -10.32 25.766 4.293 1 95.12 244 SER B N 1
ATOM 4937 C CA . SER B 1 244 ? -10.781 24.594 3.553 1 95.12 244 SER B CA 1
ATOM 4938 C C . SER B 1 244 ? -10.727 23.328 4.414 1 95.12 244 SER B C 1
ATOM 4940 O O . SER B 1 244 ? -9.727 23.078 5.078 1 95.12 244 SER B O 1
ATOM 4942 N N . ALA B 1 245 ? -11.805 22.609 4.402 1 92.06 245 ALA B N 1
ATOM 4943 C CA . ALA B 1 245 ? -11.914 21.344 5.125 1 92.06 245 ALA B CA 1
ATOM 4944 C C . ALA B 1 245 ? -13.062 20.5 4.574 1 92.06 245 ALA B C 1
ATOM 4946 O O . ALA B 1 245 ? -13.766 20.922 3.656 1 92.06 245 ALA B O 1
ATOM 4947 N N . ASP B 1 246 ? -13.18 19.375 5.09 1 83.88 246 ASP B N 1
ATOM 4948 C CA . ASP B 1 246 ? -14.305 18.516 4.727 1 83.88 246 ASP B CA 1
ATOM 4949 C C . ASP B 1 246 ? -15.617 19.078 5.262 1 83.88 246 ASP B C 1
ATOM 4951 O O . ASP B 1 246 ? -15.617 19.953 6.137 1 83.88 246 ASP B O 1
ATOM 4955 N N . ASN B 1 247 ? -16.75 18.656 4.742 1 82.69 247 ASN B N 1
ATOM 4956 C CA . ASN B 1 247 ? -18.047 19.25 5.039 1 82.69 247 ASN B CA 1
ATOM 4957 C C . ASN B 1 247 ? -18.703 18.609 6.262 1 82.69 247 ASN B C 1
ATOM 4959 O O . ASN B 1 247 ? -19.922 18.422 6.297 1 82.69 247 ASN B O 1
ATOM 4963 N N . THR B 1 248 ? -17.984 18.328 7.215 1 81.38 248 THR B N 1
ATOM 4964 C CA . THR B 1 248 ? -18.594 17.828 8.438 1 81.38 248 THR B CA 1
ATOM 4965 C C . THR B 1 248 ? -19.281 18.953 9.211 1 81.38 248 THR B C 1
ATOM 4967 O O . THR B 1 248 ? -18.969 20.125 9 1 81.38 248 THR B O 1
ATOM 4970 N N . ASN B 1 249 ? -20.172 18.609 10.062 1 81.38 249 ASN B N 1
ATOM 4971 C CA . ASN B 1 249 ? -20.844 19.625 10.875 1 81.38 249 ASN B CA 1
ATOM 4972 C C . ASN B 1 249 ? -19.859 20.391 11.75 1 81.38 249 ASN B C 1
ATOM 4974 O O . ASN B 1 249 ? -20.016 21.594 11.969 1 81.38 249 ASN B O 1
ATOM 4978 N N . ALA B 1 250 ? -18.875 19.656 12.203 1 86.94 250 ALA B N 1
ATOM 4979 C CA . ALA B 1 250 ? -17.875 20.297 13.055 1 86.94 250 ALA B CA 1
ATOM 4980 C C . ALA B 1 250 ? -17.094 21.375 12.281 1 86.94 250 ALA B C 1
ATOM 4982 O O . ALA B 1 250 ? -16.75 22.422 12.844 1 86.94 250 ALA B O 1
ATOM 4983 N N . ASN B 1 251 ? -16.906 21.188 11.008 1 91.88 251 ASN B N 1
ATOM 4984 C CA . ASN B 1 251 ? -16.125 22.094 10.188 1 91.88 251 ASN B CA 1
ATOM 4985 C C . ASN B 1 251 ? -16.984 23.234 9.633 1 91.88 251 ASN B C 1
ATOM 4987 O O . ASN B 1 251 ? -16.562 24.391 9.656 1 91.88 251 ASN B O 1
ATOM 4991 N N . PHE B 1 252 ? -18.266 22.859 9.203 1 91.75 252 PHE B N 1
ATOM 4992 C CA . PHE B 1 252 ? -19 23.844 8.445 1 91.75 252 PHE B CA 1
ATOM 4993 C C . PHE B 1 252 ? -20.469 23.875 8.859 1 91.75 252 PHE B C 1
ATOM 4995 O O . PHE B 1 252 ? -21.328 24.297 8.094 1 91.75 252 PHE B O 1
ATOM 5002 N N . GLY B 1 253 ? -20.734 23.391 9.984 1 86.81 253 GLY B N 1
ATOM 5003 C CA . GLY B 1 253 ? -22.094 23.484 10.484 1 86.81 253 GLY B CA 1
ATOM 5004 C C . GLY B 1 253 ? -22.625 24.891 10.516 1 86.81 253 GLY B C 1
ATOM 5005 O O . GLY B 1 253 ? -21.859 25.859 10.609 1 86.81 253 GLY B O 1
ATOM 5006 N N . HIS B 1 254 ? -23.938 25.078 10.492 1 85 254 HIS B N 1
ATOM 5007 C CA . HIS B 1 254 ? -24.594 26.375 10.32 1 85 254 HIS B CA 1
ATOM 5008 C C . HIS B 1 254 ? -24.469 27.219 11.578 1 85 254 HIS B C 1
ATOM 5010 O O . HIS B 1 254 ? -24.25 28.438 11.492 1 85 254 HIS B O 1
ATOM 5016 N N . ASN B 1 255 ? -24.609 26.641 12.742 1 86.81 255 ASN B N 1
ATOM 5017 C CA . ASN B 1 255 ? -24.688 27.438 13.961 1 86.81 255 ASN B CA 1
ATOM 5018 C C . ASN B 1 255 ? -23.344 27.547 14.656 1 86.81 255 ASN B C 1
ATOM 5020 O O . ASN B 1 255 ? -22.922 28.641 15.039 1 86.81 255 ASN B O 1
ATOM 5024 N N . HIS B 1 256 ? -22.719 26.438 14.844 1 92.56 256 HIS B N 1
ATOM 5025 C CA . HIS B 1 256 ? -21.453 26.391 15.547 1 92.56 256 HIS B CA 1
ATOM 5026 C C . HIS B 1 256 ? -20.5 25.375 14.906 1 92.56 256 HIS B C 1
ATOM 5028 O O . HIS B 1 256 ? -20.75 24.172 14.961 1 92.56 256 HIS B O 1
ATOM 5034 N N . SER B 1 257 ? -19.484 26 14.273 1 95.25 257 SER B N 1
ATOM 5035 C CA . SER B 1 257 ? -18.5 25.188 13.57 1 95.25 257 SER B CA 1
ATOM 5036 C C . SER B 1 257 ? -17.109 25.828 13.602 1 95.25 257 SER B C 1
ATOM 5038 O O . SER B 1 257 ? -16.969 26.969 14.062 1 95.25 257 SER B O 1
ATOM 5040 N N . LEU B 1 258 ? -16.188 25.047 13.188 1 95.75 258 LEU B N 1
ATOM 5041 C CA . LEU B 1 258 ? -14.844 25.609 13.078 1 95.75 258 LEU B CA 1
ATOM 5042 C C . LEU B 1 258 ? -14.836 26.828 12.164 1 95.75 258 LEU B C 1
ATOM 5044 O O . LEU B 1 258 ? -14.195 27.844 12.477 1 95.75 258 LEU B O 1
ATOM 5048 N N . TYR B 1 259 ? -15.539 26.797 11.094 1 96.25 259 TYR B N 1
ATOM 5049 C CA . TYR B 1 259 ? -15.641 27.906 10.156 1 96.25 259 TYR B CA 1
ATOM 5050 C C . TYR B 1 259 ? -16.234 29.141 10.836 1 96.25 259 TYR B C 1
ATOM 5052 O O . TYR B 1 259 ? -15.68 30.25 10.727 1 96.25 259 TYR B O 1
ATOM 5060 N N . THR B 1 260 ? -17.344 28.906 11.539 1 96.62 260 THR B N 1
ATOM 5061 C CA . THR B 1 260 ? -17.984 30.047 12.188 1 96.62 260 THR B CA 1
ATOM 5062 C C . THR B 1 260 ? -17.062 30.656 13.258 1 96.62 260 THR B C 1
ATOM 5064 O O . THR B 1 260 ? -17.062 31.859 13.469 1 96.62 260 THR B O 1
ATOM 5067 N N . ASN B 1 261 ? -16.312 29.781 13.93 1 96.62 261 ASN B N 1
ATOM 5068 C CA . ASN B 1 261 ? -15.359 30.266 14.922 1 96.62 261 ASN B CA 1
ATOM 5069 C C . ASN B 1 261 ? -14.297 31.156 14.281 1 96.62 261 ASN B C 1
ATOM 5071 O O . ASN B 1 261 ? -13.977 32.219 14.812 1 96.62 261 ASN B O 1
ATOM 5075 N N . ILE B 1 262 ? -13.773 30.734 13.172 1 96.81 262 ILE B N 1
ATOM 5076 C CA . ILE B 1 262 ? -12.75 31.516 12.477 1 96.81 262 ILE B CA 1
ATOM 5077 C C . ILE B 1 262 ? -13.359 32.781 11.891 1 96.81 262 ILE B C 1
ATOM 5079 O O . ILE B 1 262 ? -12.742 33.844 11.922 1 96.81 262 ILE B O 1
ATOM 5083 N N . LEU B 1 263 ? -14.531 32.688 11.422 1 96.06 263 LEU B N 1
ATOM 5084 C CA . LEU B 1 263 ? -15.25 33.781 10.812 1 96.06 263 LEU B CA 1
ATOM 5085 C C . LEU B 1 263 ? -15.461 34.906 11.812 1 96.06 263 LEU B C 1
ATOM 5087 O O . LEU B 1 263 ? -15.445 36.094 11.445 1 96.06 263 LEU B O 1
ATOM 5091 N N . GLU B 1 264 ? -15.703 34.562 12.992 1 95.12 264 GLU B N 1
ATOM 5092 C CA . GLU B 1 264 ? -15.883 35.531 14.047 1 95.12 264 GLU B CA 1
ATOM 5093 C C . GLU B 1 264 ? -14.648 36.438 14.195 1 95.12 264 GLU B C 1
ATOM 5095 O O . GLU B 1 264 ? -14.75 37.594 14.523 1 95.12 264 GLU B O 1
ATOM 5100 N N . VAL B 1 265 ? -13.523 35.844 13.914 1 94.62 265 VAL B N 1
ATOM 5101 C CA . VAL B 1 265 ? -12.266 36.562 14.039 1 94.62 265 VAL B CA 1
ATOM 5102 C C . VAL B 1 265 ? -11.914 37.219 12.703 1 94.62 265 VAL B C 1
ATOM 5104 O O . VAL B 1 265 ? -11.375 38.312 12.68 1 94.62 265 VAL B O 1
ATOM 5107 N N . ILE B 1 266 ? -12.281 36.5 11.648 1 95.62 266 ILE B N 1
ATOM 5108 C CA . ILE B 1 266 ? -12.008 36.969 10.297 1 95.62 266 ILE B CA 1
ATOM 5109 C C . ILE B 1 266 ? -13.312 37.062 9.508 1 95.62 266 ILE B C 1
ATOM 5111 O O . ILE B 1 266 ? -13.68 36.156 8.789 1 95.62 266 ILE B O 1
ATOM 5115 N N . PRO B 1 267 ? -13.906 38.219 9.43 1 94.94 267 PRO B N 1
ATOM 5116 C CA . PRO B 1 267 ? -15.242 38.375 8.844 1 94.94 267 PRO B CA 1
ATOM 5117 C C . PRO B 1 267 ? -15.266 38.125 7.344 1 94.94 267 PRO B C 1
ATOM 5119 O O . PRO B 1 267 ? -16.297 37.688 6.801 1 94.94 267 PRO B O 1
ATOM 5122 N N . ASP B 1 268 ? -14.156 38.344 6.688 1 94.44 268 ASP B N 1
ATOM 5123 C CA . ASP B 1 268 ? -14.125 38.188 5.238 1 94.44 268 ASP B CA 1
ATOM 5124 C C . ASP B 1 268 ? -13.57 36.812 4.848 1 94.44 268 ASP B C 1
ATOM 5126 O O . ASP B 1 268 ? -13.102 36.625 3.725 1 94.44 268 ASP B O 1
ATOM 5130 N N . LEU B 1 269 ? -13.664 35.875 5.719 1 96.75 269 LEU B N 1
ATOM 5131 C CA . LEU B 1 269 ? -13.117 34.531 5.488 1 96.75 269 LEU B CA 1
ATOM 5132 C C . LEU B 1 269 ? -13.82 33.844 4.316 1 96.75 269 LEU B C 1
ATOM 5134 O O . LEU B 1 269 ? -15.047 33.844 4.254 1 96.75 269 LEU B O 1
ATOM 5138 N N . ILE B 1 270 ? -13.055 33.344 3.428 1 96.19 270 ILE B N 1
ATOM 5139 C CA . ILE B 1 270 ? -13.602 32.625 2.287 1 96.19 270 ILE B CA 1
ATOM 5140 C C . ILE B 1 270 ? -13.859 31.172 2.678 1 96.19 270 ILE B C 1
ATOM 5142 O O . ILE B 1 270 ? -12.977 30.5 3.219 1 96.19 270 ILE B O 1
ATOM 5146 N N . LYS B 1 271 ? -15.016 30.719 2.365 1 94.19 271 LYS B N 1
ATOM 5147 C CA . LYS B 1 271 ? -15.438 29.359 2.68 1 94.19 271 LYS B CA 1
ATOM 5148 C C . LYS B 1 271 ? -14.992 28.375 1.593 1 94.19 271 LYS B C 1
ATOM 5150 O O . LYS B 1 271 ? -15.391 28.516 0.434 1 94.19 271 LYS B O 1
ATOM 5155 N N . GLY B 1 272 ? -14.141 27.516 1.974 1 92.31 272 GLY B N 1
ATOM 5156 C CA . GLY B 1 272 ? -13.648 26.516 1.036 1 92.31 272 GLY B CA 1
ATOM 5157 C C . GLY B 1 272 ? -14.117 25.109 1.368 1 92.31 272 GLY B C 1
ATOM 5158 O O . GLY B 1 272 ? -13.305 24.188 1.48 1 92.31 272 GLY B O 1
ATOM 5159 N N . ASN B 1 273 ? -15.398 24.859 1.539 1 86.94 273 ASN B N 1
ATOM 5160 C CA . ASN B 1 273 ? -15.945 23.531 1.816 1 86.94 273 ASN B CA 1
ATOM 5161 C C . ASN B 1 273 ? -15.961 22.656 0.566 1 86.94 273 ASN B C 1
ATOM 5163 O O . ASN B 1 273 ? -15.914 23.172 -0.555 1 86.94 273 ASN B O 1
ATOM 5167 N N . CYS B 1 274 ? -15.914 21.391 0.808 1 83.56 274 CYS B N 1
ATOM 5168 C CA . CYS B 1 274 ? -15.867 20.453 -0.306 1 83.56 274 CYS B CA 1
ATOM 5169 C C . CYS B 1 274 ? -17.266 20.172 -0.84 1 83.56 274 CYS B C 1
ATOM 5171 O O . CYS B 1 274 ? -18.078 19.531 -0.165 1 83.56 274 CYS B O 1
ATOM 5173 N N . HIS B 1 275 ? -17.531 20.547 -2.008 1 80.81 275 HIS B N 1
ATOM 5174 C CA . HIS B 1 275 ? -18.828 20.359 -2.639 1 80.81 275 HIS B CA 1
ATOM 5175 C C . HIS B 1 275 ? -19.078 18.891 -2.961 1 80.81 275 HIS B C 1
ATOM 5177 O O . HIS B 1 275 ? -20.234 18.438 -2.949 1 80.81 275 HIS B O 1
ATOM 5183 N N . ALA B 1 276 ? -18.016 18.25 -3.178 1 77.31 276 ALA B N 1
ATOM 5184 C CA . ALA B 1 276 ? -18.156 16.828 -3.473 1 77.31 276 ALA B CA 1
ATOM 5185 C C . ALA B 1 276 ? -18.734 16.062 -2.277 1 77.31 276 ALA B C 1
ATOM 5187 O O . ALA B 1 276 ? -19.562 15.18 -2.443 1 77.31 276 ALA B O 1
ATOM 5188 N N . HIS B 1 277 ? -18.422 16.516 -1.15 1 77.31 277 HIS B N 1
ATOM 5189 C CA . HIS B 1 277 ? -18.922 15.852 0.046 1 77.31 277 HIS B CA 1
ATOM 5190 C C . HIS B 1 277 ? -20.391 16.156 0.267 1 77.31 277 HIS B C 1
ATOM 5192 O O . HIS B 1 277 ? -21.141 15.32 0.778 1 77.31 277 HIS B O 1
ATOM 5198 N N . ILE B 1 278 ? -20.75 17.297 -0.113 1 79.19 278 ILE B N 1
ATOM 5199 C CA . ILE B 1 278 ? -22.172 17.641 -0.006 1 79.19 278 ILE B CA 1
ATOM 5200 C C . ILE B 1 278 ? -23 16.703 -0.887 1 79.19 278 ILE B C 1
ATOM 5202 O O . ILE B 1 278 ? -24 16.156 -0.441 1 79.19 278 ILE B O 1
ATOM 5206 N N . VAL B 1 279 ? -22.531 16.578 -2.047 1 79.06 279 VAL B N 1
ATOM 5207 C CA . VAL B 1 279 ? -23.219 15.703 -2.988 1 79.06 279 VAL B CA 1
ATOM 5208 C C . VAL B 1 279 ? -23.219 14.266 -2.471 1 79.06 279 VAL B C 1
ATOM 5210 O O . VAL B 1 279 ? -24.25 13.586 -2.473 1 79.06 279 VAL B O 1
ATOM 5213 N N . HIS B 1 280 ? -22.109 13.898 -1.992 1 77.62 280 HIS B N 1
ATOM 5214 C CA . HIS B 1 280 ? -21.969 12.547 -1.467 1 77.62 280 HIS B CA 1
ATOM 5215 C C . HIS B 1 280 ? -22.922 12.305 -0.302 1 77.62 280 HIS B C 1
ATOM 5217 O O . HIS B 1 280 ? -23.594 11.266 -0.25 1 77.62 280 HIS B O 1
ATOM 5223 N N . ASN B 1 281 ? -22.953 13.25 0.534 1 75.19 281 ASN B N 1
ATOM 5224 C CA . ASN B 1 281 ? -23.828 13.109 1.698 1 75.19 281 ASN B CA 1
ATOM 5225 C C . ASN B 1 281 ? -25.297 13.07 1.298 1 75.19 281 ASN B C 1
ATOM 5227 O O . ASN B 1 281 ? -26.078 12.328 1.887 1 75.19 281 ASN B O 1
ATOM 5231 N N . SER B 1 282 ? -25.594 13.844 0.381 1 80.31 282 SER B N 1
ATOM 5232 C CA . SER B 1 282 ? -26.953 13.852 -0.122 1 80.31 282 SER B CA 1
ATOM 5233 C C . SER B 1 282 ? -27.328 12.508 -0.726 1 80.31 282 SER B C 1
ATOM 5235 O O . SER B 1 282 ? -28.406 11.969 -0.441 1 80.31 282 SER B O 1
ATOM 5237 N N . VAL B 1 283 ? -26.453 11.992 -1.424 1 78.12 283 VAL B N 1
ATOM 5238 C CA . VAL B 1 283 ? -26.703 10.703 -2.07 1 78.12 283 VAL B CA 1
ATOM 5239 C C . VAL B 1 283 ? -26.781 9.602 -1.017 1 78.12 283 VAL B C 1
ATOM 5241 O O . VAL B 1 283 ? -27.656 8.734 -1.085 1 78.12 283 VAL B O 1
ATOM 5244 N N . LYS B 1 284 ? -25.906 9.656 -0.14 1 75.88 284 LYS B N 1
ATOM 5245 C CA . LYS B 1 284 ? -25.906 8.664 0.927 1 75.88 284 LYS B CA 1
ATOM 5246 C C . LYS B 1 284 ? -27.203 8.695 1.72 1 75.88 284 LYS B C 1
ATOM 5248 O O . LYS B 1 284 ? -27.766 7.645 2.053 1 75.88 284 LYS B O 1
ATOM 5253 N N . HIS B 1 285 ? -27.625 9.875 1.999 1 77.94 285 HIS B N 1
ATOM 5254 C CA . HIS B 1 285 ? -28.891 10.023 2.707 1 77.94 285 HIS B CA 1
ATOM 5255 C C . HIS B 1 285 ? -30.047 9.445 1.895 1 77.94 285 HIS B C 1
ATOM 5257 O O . HIS B 1 285 ? -30.906 8.75 2.438 1 77.94 285 HIS B O 1
ATOM 5263 N N . ALA B 1 286 ? -30.016 9.734 0.691 1 80 286 ALA B N 1
ATOM 5264 C CA . ALA B 1 286 ? -31.047 9.219 -0.191 1 80 286 ALA B CA 1
ATOM 5265 C C . ALA B 1 286 ? -31.016 7.695 -0.25 1 80 286 ALA B C 1
ATOM 5267 O O . ALA B 1 286 ? -32.062 7.043 -0.217 1 80 286 ALA B O 1
ATOM 5268 N N . MET B 1 287 ? -29.859 7.172 -0.237 1 77.44 287 MET B N 1
ATOM 5269 C CA . MET B 1 287 ? -29.688 5.727 -0.309 1 77.44 287 MET B CA 1
ATOM 5270 C C . MET B 1 287 ? -30.188 5.055 0.966 1 77.44 287 MET B C 1
ATOM 5272 O O . MET B 1 287 ? -30.719 3.939 0.921 1 77.44 287 MET B O 1
ATOM 5276 N N . ASN B 1 288 ? -30.031 5.762 2.051 1 75.62 288 ASN B N 1
ATOM 5277 C CA . ASN B 1 288 ? -30.469 5.227 3.338 1 75.62 288 ASN B CA 1
ATOM 5278 C C . ASN B 1 288 ? -31.984 5.148 3.439 1 75.62 288 ASN B C 1
ATOM 5280 O O . ASN B 1 288 ? -32.531 4.426 4.281 1 75.62 288 ASN B O 1
ATOM 5284 N N . CYS B 1 289 ? -32.625 5.945 2.611 1 75.94 289 CYS B N 1
ATOM 5285 C CA . CYS B 1 289 ? -34.062 5.984 2.627 1 75.94 289 CYS B CA 1
ATOM 5286 C C . CYS B 1 289 ? -34.656 4.91 1.721 1 75.94 289 CYS B C 1
ATOM 5288 O O . CYS B 1 289 ? -35.875 4.684 1.72 1 75.94 289 CYS B O 1
ATOM 5290 N N . LEU B 1 290 ? -33.781 4.227 1.01 1 74.88 290 LEU B N 1
ATOM 5291 C CA . LEU B 1 290 ? -34.25 3.189 0.1 1 74.88 290 LEU B CA 1
ATOM 5292 C C . LEU B 1 290 ? -34.469 1.877 0.843 1 74.88 290 LEU B C 1
ATOM 5294 O O . LEU B 1 290 ? -33.781 1.588 1.825 1 74.88 290 LEU B O 1
ATOM 5298 N N . ASN B 1 291 ? -35.406 1.153 0.354 1 70.38 291 ASN B N 1
ATOM 5299 C CA . ASN B 1 291 ? -35.719 -0.14 0.957 1 70.38 291 ASN B CA 1
ATOM 5300 C C . ASN B 1 291 ? -34.656 -1.186 0.61 1 70.38 291 ASN B C 1
ATOM 5302 O O . ASN B 1 291 ? -34.656 -2.27 1.195 1 70.38 291 ASN B O 1
ATOM 5306 N N . TYR B 1 292 ? -33.875 -0.801 -0.345 1 71.75 292 TYR B N 1
ATOM 5307 C CA . TYR B 1 292 ? -32.812 -1.723 -0.755 1 71.75 292 TYR B CA 1
ATOM 5308 C C . TYR B 1 292 ? -31.438 -1.079 -0.616 1 71.75 292 TYR B C 1
ATOM 5310 O O . TYR B 1 292 ? -31.297 0.138 -0.761 1 71.75 292 TYR B O 1
ATOM 5318 N N . ASP B 1 293 ? -30.547 -1.861 -0.216 1 78.12 293 ASP B N 1
ATOM 5319 C CA . ASP B 1 293 ? -29.172 -1.396 -0.08 1 78.12 293 ASP B CA 1
ATOM 5320 C C . ASP B 1 293 ? -28.406 -1.534 -1.397 1 78.12 293 ASP B C 1
ATOM 5322 O O . ASP B 1 293 ? -27.797 -2.572 -1.662 1 78.12 293 ASP B O 1
ATOM 5326 N N . ILE B 1 294 ? -28.453 -0.516 -2.129 1 77.69 294 ILE B N 1
ATOM 5327 C CA . ILE B 1 294 ? -27.859 -0.509 -3.463 1 77.69 294 ILE B CA 1
ATOM 5328 C C . ILE B 1 294 ? -26.375 -0.845 -3.375 1 77.69 294 ILE B C 1
ATOM 5330 O O . ILE B 1 294 ? -25.859 -1.606 -4.191 1 77.69 294 ILE B O 1
ATOM 5334 N N . GLU B 1 295 ? -25.688 -0.332 -2.416 1 80.06 295 GLU B N 1
ATOM 5335 C CA . GLU B 1 295 ? -24.25 -0.582 -2.26 1 80.06 295 GLU B CA 1
ATOM 5336 C C . GLU B 1 295 ? -23.969 -2.064 -2.039 1 80.06 295 GLU B C 1
ATOM 5338 O O . GLU B 1 295 ? -23.078 -2.631 -2.662 1 80.06 295 GLU B O 1
ATOM 5343 N N . ASN B 1 296 ? -24.766 -2.604 -1.265 1 79.94 296 ASN B N 1
ATOM 5344 C CA . ASN B 1 296 ? -24.609 -4.023 -0.975 1 79.94 296 ASN B CA 1
ATOM 5345 C C . ASN B 1 296 ? -24.875 -4.879 -2.213 1 79.94 296 ASN B C 1
ATOM 5347 O O . ASN B 1 296 ? -24.156 -5.855 -2.457 1 79.94 296 ASN B O 1
ATOM 5351 N N . ILE B 1 297 ? -25.844 -4.484 -2.9 1 81.12 297 ILE B N 1
ATOM 5352 C CA . ILE B 1 297 ? -26.203 -5.223 -4.105 1 81.12 297 ILE B CA 1
ATOM 5353 C C . ILE B 1 297 ? -25.031 -5.191 -5.098 1 81.12 297 ILE B C 1
ATOM 5355 O O . ILE B 1 297 ? -24.641 -6.227 -5.633 1 81.12 297 ILE B O 1
ATOM 5359 N N . ILE B 1 298 ? -24.516 -4.07 -5.207 1 85.38 298 ILE B N 1
ATOM 5360 C CA . ILE B 1 298 ? -23.422 -3.873 -6.152 1 85.38 298 ILE B CA 1
ATOM 5361 C C . ILE B 1 298 ? -22.203 -4.672 -5.699 1 85.38 298 ILE B C 1
ATOM 5363 O O . ILE B 1 298 ? -21.562 -5.348 -6.512 1 85.38 298 ILE B O 1
ATOM 5367 N N . LEU B 1 299 ? -21.953 -4.68 -4.449 1 83.88 299 LEU B N 1
ATOM 5368 C CA . LEU B 1 299 ? -20.797 -5.395 -3.895 1 83.88 299 LEU B CA 1
ATOM 5369 C C . LEU B 1 299 ? -20.969 -6.902 -4.062 1 83.88 299 LEU B C 1
ATOM 5371 O O . LEU B 1 299 ? -20.016 -7.598 -4.41 1 83.88 299 LEU B O 1
ATOM 5375 N N . LYS B 1 300 ? -22.141 -7.375 -3.881 1 82.94 300 LYS B N 1
ATOM 5376 C CA . LYS B 1 300 ? -22.406 -8.805 -3.969 1 82.94 300 LYS B CA 1
ATOM 5377 C C . LYS B 1 300 ? -22.297 -9.297 -5.41 1 82.94 300 LYS B C 1
ATOM 5379 O O . LYS B 1 300 ? -21.75 -10.375 -5.668 1 82.94 300 LYS B O 1
ATOM 5384 N N . ILE B 1 301 ? -22.828 -8.508 -6.277 1 86.25 301 ILE B N 1
ATOM 5385 C CA . ILE B 1 301 ? -22.766 -8.867 -7.688 1 86.25 301 ILE B CA 1
ATOM 5386 C C . ILE B 1 301 ? -21.297 -8.906 -8.133 1 86.25 301 ILE B C 1
ATOM 5388 O O . ILE B 1 301 ? -20.859 -9.867 -8.773 1 86.25 301 ILE B O 1
ATOM 5392 N N . TYR B 1 302 ? -20.641 -7.914 -7.73 1 87.25 302 TYR B N 1
ATOM 5393 C CA . TYR B 1 302 ? -19.234 -7.859 -8.102 1 87.25 302 TYR B CA 1
ATOM 5394 C C . TYR B 1 302 ? -18.469 -9.039 -7.508 1 87.25 302 TYR B C 1
ATOM 5396 O O . TYR B 1 302 ? -17.688 -9.695 -8.203 1 87.25 302 TYR B O 1
ATOM 5404 N N . SER B 1 303 ? -18.656 -9.219 -6.281 1 81.56 303 SER B N 1
ATOM 5405 C CA . SER B 1 303 ? -17.953 -10.289 -5.578 1 81.56 303 SER B CA 1
ATOM 5406 C C . SER B 1 303 ? -18.219 -11.648 -6.227 1 81.56 303 SER B C 1
ATOM 5408 O O . SER B 1 303 ? -17.312 -12.477 -6.332 1 81.56 303 SER B O 1
ATOM 5410 N N . HIS B 1 304 ? -19.438 -11.867 -6.684 1 81.88 304 HIS B N 1
ATOM 5411 C CA . HIS B 1 304 ? -19.828 -13.125 -7.316 1 81.88 304 HIS B CA 1
ATOM 5412 C C . HIS B 1 304 ? -19 -13.383 -8.57 1 81.88 304 HIS B C 1
ATOM 5414 O O . HIS B 1 304 ? -18.531 -14.508 -8.781 1 81.88 304 HIS B O 1
ATOM 5420 N N . PHE B 1 305 ? -18.766 -12.344 -9.289 1 84.06 305 PHE B N 1
ATOM 5421 C CA . PHE B 1 305 ? -18.109 -12.523 -10.586 1 84.06 305 PHE B CA 1
ATOM 5422 C C . PHE B 1 305 ? -16.609 -12.312 -10.477 1 84.06 305 PHE B C 1
ATOM 5424 O O . PHE B 1 305 ? -15.844 -12.859 -11.273 1 84.06 305 PHE B O 1
ATOM 5431 N N . SER B 1 306 ? -16.203 -11.531 -9.539 1 77.12 306 SER B N 1
ATOM 5432 C CA . SER B 1 306 ? -14.797 -11.133 -9.461 1 77.12 306 SER B CA 1
ATOM 5433 C C . SER B 1 306 ? -13.914 -12.305 -9.031 1 77.12 306 SER B C 1
ATOM 5435 O O . SER B 1 306 ? -12.75 -12.391 -9.43 1 77.12 306 SER B O 1
ATOM 5437 N N . VAL B 1 307 ? -14.477 -13.242 -8.289 1 66.5 307 VAL B N 1
ATOM 5438 C CA . VAL B 1 307 ? -13.672 -14.281 -7.664 1 66.5 307 VAL B CA 1
ATOM 5439 C C . VAL B 1 307 ? -13.508 -15.453 -8.633 1 66.5 307 VAL B C 1
ATOM 5441 O O . VAL B 1 307 ? -12.617 -16.297 -8.461 1 66.5 307 VAL B O 1
ATOM 5444 N N . SER B 1 308 ? -14.336 -15.516 -9.688 1 69.81 308 SER B N 1
ATOM 5445 C CA . SER B 1 308 ? -14.336 -16.688 -10.57 1 69.81 308 SER B CA 1
ATOM 5446 C C . SER B 1 308 ? -14.266 -16.266 -12.031 1 69.81 308 SER B C 1
ATOM 5448 O O . SER B 1 308 ? -15.188 -15.648 -12.555 1 69.81 308 SER B O 1
ATOM 5450 N N . ALA B 1 309 ? -13.156 -16.688 -12.586 1 69.44 309 ALA B N 1
ATOM 5451 C CA . ALA B 1 309 ? -13.031 -16.469 -14.023 1 69.44 309 ALA B CA 1
ATOM 5452 C C . ALA B 1 309 ? -14.109 -17.234 -14.789 1 69.44 309 ALA B C 1
ATOM 5454 O O . ALA B 1 309 ? -14.633 -16.734 -15.797 1 69.44 309 ALA B O 1
ATOM 5455 N N . CYS B 1 310 ? -14.492 -18.359 -14.32 1 70.12 310 CYS B N 1
ATOM 5456 C CA . CYS B 1 310 ? -15.516 -19.172 -14.953 1 70.12 310 CYS B CA 1
ATOM 5457 C C . CYS B 1 310 ? -16.859 -18.469 -14.953 1 70.12 310 CYS B C 1
ATOM 5459 O O . CYS B 1 310 ? -17.578 -18.469 -15.961 1 70.12 310 CYS B O 1
ATOM 5461 N N . ARG B 1 311 ? -17.172 -17.844 -13.898 1 79.44 311 ARG B N 1
ATOM 5462 C CA . ARG B 1 311 ? -18.422 -17.125 -13.797 1 79.44 311 ARG B CA 1
ATOM 5463 C C . ARG B 1 311 ? -18.453 -15.922 -14.734 1 79.44 311 ARG B C 1
ATOM 5465 O O . ARG B 1 311 ? -19.484 -15.602 -15.32 1 79.44 311 ARG B O 1
ATOM 5472 N N . ARG B 1 312 ? -17.312 -15.367 -14.867 1 82.12 312 ARG B N 1
ATOM 5473 C CA . ARG B 1 312 ? -17.219 -14.219 -15.766 1 82.12 312 ARG B CA 1
ATOM 5474 C C . ARG B 1 312 ? -17.422 -14.641 -17.219 1 82.12 312 ARG B C 1
ATOM 5476 O O . ARG B 1 312 ? -18.125 -13.961 -17.969 1 82.12 312 ARG B O 1
ATOM 5483 N N . GLU B 1 313 ? -16.812 -15.719 -17.5 1 80.38 313 GLU B N 1
ATOM 5484 C CA . GLU B 1 313 ? -16.984 -16.234 -18.859 1 80.38 313 GLU B CA 1
ATOM 5485 C C . GLU B 1 313 ? -18.422 -16.641 -19.109 1 80.38 313 GLU B C 1
ATOM 5487 O O . GLU B 1 313 ? -18.953 -16.406 -20.203 1 80.38 313 GLU B O 1
ATOM 5492 N N . GLU B 1 314 ? -18.984 -17.219 -18.172 1 84.56 314 GLU B N 1
ATOM 5493 C CA . GLU B 1 314 ? -20.391 -17.578 -18.281 1 84.56 314 GLU B CA 1
ATOM 5494 C C . GLU B 1 314 ? -21.266 -16.344 -18.484 1 84.56 314 GLU B C 1
ATOM 5496 O O . GLU B 1 314 ? -22.219 -16.359 -19.281 1 84.56 314 GLU B O 1
ATOM 5501 N N . LEU B 1 315 ? -20.953 -15.336 -17.781 1 89.75 315 LEU B N 1
ATOM 5502 C CA . LEU B 1 315 ? -21.703 -14.094 -17.953 1 89.75 315 LEU B CA 1
ATOM 5503 C C . LEU B 1 315 ? -21.547 -13.547 -19.359 1 89.75 315 LEU B C 1
ATOM 5505 O O . LEU B 1 315 ? -22.516 -13.062 -19.953 1 89.75 315 LEU B O 1
ATOM 5509 N N . LYS B 1 316 ? -20.391 -13.617 -19.859 1 88 316 LYS B N 1
ATOM 5510 C CA . LYS B 1 316 ? -20.172 -13.164 -21.219 1 88 316 LYS B CA 1
ATOM 5511 C C . LYS B 1 316 ? -21.047 -13.938 -22.203 1 88 316 LYS B C 1
ATOM 5513 O O . LYS B 1 316 ? -21.531 -13.375 -23.188 1 88 316 LYS B O 1
ATOM 5518 N N . ARG B 1 317 ? -21.234 -15.164 -21.969 1 89.06 317 ARG B N 1
ATOM 5519 C CA . ARG B 1 317 ? -22.109 -15.969 -22.797 1 89.06 317 ARG B CA 1
ATOM 5520 C C . ARG B 1 317 ? -23.547 -15.445 -22.75 1 89.06 317 ARG B C 1
ATOM 5522 O O . ARG B 1 317 ? -24.219 -15.367 -23.766 1 89.06 317 ARG B O 1
ATOM 5529 N N . PHE B 1 318 ? -23.938 -15.125 -21.578 1 92.38 318 PHE B N 1
ATOM 5530 C CA . PHE B 1 318 ? -25.281 -14.578 -21.422 1 92.38 318 PHE B CA 1
ATOM 5531 C C . PHE B 1 318 ? -25.422 -13.234 -22.125 1 92.38 318 PHE B C 1
ATOM 5533 O O . PHE B 1 318 ? -26.469 -12.922 -22.688 1 92.38 318 PHE B O 1
ATOM 5540 N N . VAL B 1 319 ? -24.359 -12.484 -22.031 1 91.06 319 VAL B N 1
ATOM 5541 C CA . VAL B 1 319 ? -24.359 -11.195 -22.719 1 91.06 319 VAL B CA 1
ATOM 5542 C C . VAL B 1 319 ? -24.453 -11.398 -24.219 1 91.06 319 VAL B C 1
ATOM 5544 O O . VAL B 1 319 ? -25.219 -10.703 -24.906 1 91.06 319 VAL B O 1
ATOM 5547 N N . ALA B 1 320 ? -23.781 -12.359 -24.703 1 90.5 320 ALA B N 1
ATOM 5548 C CA . ALA B 1 320 ? -23.828 -12.688 -26.125 1 90.5 320 ALA B CA 1
ATOM 5549 C C . ALA B 1 320 ? -25.219 -13.156 -26.547 1 90.5 320 ALA B C 1
ATOM 5551 O O . ALA B 1 320 ? -25.703 -12.789 -27.609 1 90.5 320 ALA B O 1
ATOM 5552 N N . LEU B 1 321 ? -25.75 -13.914 -25.734 1 90.06 321 LEU B N 1
ATOM 5553 C CA . LEU B 1 321 ? -27.094 -14.422 -26 1 90.06 321 LEU B CA 1
ATOM 5554 C C . LEU B 1 321 ? -28.109 -13.289 -26.062 1 90.06 321 LEU B C 1
ATOM 5556 O O . LEU B 1 321 ? -29.078 -13.352 -26.812 1 90.06 321 LEU B O 1
ATOM 5560 N N . ALA B 1 322 ? -27.828 -12.273 -25.281 1 89.06 322 ALA B N 1
ATOM 5561 C CA . ALA B 1 322 ? -28.719 -11.109 -25.25 1 89.06 322 ALA B CA 1
ATOM 5562 C C . ALA B 1 322 ? -28.312 -10.086 -26.312 1 89.06 322 ALA B C 1
ATOM 5564 O O . ALA B 1 322 ? -28.844 -8.977 -26.328 1 89.06 322 ALA B O 1
ATOM 5565 N N . GLU B 1 323 ? -27.391 -10.477 -27.141 1 85.81 323 GLU B N 1
ATOM 5566 C CA . GLU B 1 323 ? -26.906 -9.648 -28.234 1 85.81 323 GLU B CA 1
ATOM 5567 C C . GLU B 1 323 ? -26.391 -8.305 -27.719 1 85.81 323 GLU B C 1
ATOM 5569 O O . GLU B 1 323 ? -26.625 -7.266 -28.328 1 85.81 323 GLU B O 1
ATOM 5574 N N . GLY B 1 324 ? -25.828 -8.375 -26.562 1 86.44 324 GLY B N 1
ATOM 5575 C CA . GLY B 1 324 ? -25.25 -7.168 -25.984 1 86.44 324 GLY B CA 1
ATOM 5576 C C . GLY B 1 324 ? -23.734 -7.172 -25.969 1 86.44 324 GLY B C 1
ATOM 5577 O O . GLY B 1 324 ? -23.109 -8.117 -26.453 1 86.44 324 GLY B O 1
ATOM 5578 N N . GLU B 1 325 ? -23.156 -5.965 -25.562 1 89.19 325 GLU B N 1
ATOM 5579 C CA . GLU B 1 325 ? -21.719 -5.816 -25.359 1 89.19 325 GLU B CA 1
ATOM 5580 C C . GLU B 1 325 ? -21.359 -5.98 -23.875 1 89.19 325 GLU B C 1
ATOM 5582 O O . GLU B 1 325 ? -22 -5.387 -23.016 1 89.19 325 GLU B O 1
ATOM 5587 N N . PHE B 1 326 ? -20.391 -6.867 -23.75 1 88.19 326 PHE B N 1
ATOM 5588 C CA . PHE B 1 326 ? -19.969 -7.098 -22.359 1 88.19 326 PHE B CA 1
ATOM 5589 C C . PHE B 1 326 ? -19.219 -5.891 -21.812 1 88.19 326 PHE B C 1
ATOM 5591 O O . PHE B 1 326 ? -18.312 -5.371 -22.469 1 88.19 326 PHE B O 1
ATOM 5598 N N . HIS B 1 327 ? -19.578 -5.402 -20.719 1 89.69 327 HIS B N 1
ATOM 5599 C CA . HIS B 1 327 ? -18.906 -4.348 -19.969 1 89.69 327 HIS B CA 1
ATOM 5600 C C . HIS B 1 327 ? -18.312 -4.883 -18.672 1 89.69 327 HIS B C 1
ATOM 5602 O O . HIS B 1 327 ? -19 -5.504 -17.875 1 89.69 327 HIS B O 1
ATOM 5608 N N . GLU B 1 328 ? -17.078 -4.637 -18.469 1 87.88 328 GLU B N 1
ATOM 5609 C CA . GLU B 1 328 ? -16.406 -5.113 -17.266 1 87.88 328 GLU B CA 1
ATOM 5610 C C . GLU B 1 328 ? -17.062 -4.539 -16.016 1 87.88 328 GLU B C 1
ATOM 5612 O O . GLU B 1 328 ? -17.266 -3.328 -15.922 1 87.88 328 GLU B O 1
ATOM 5617 N N . ILE B 1 329 ? -17.406 -5.414 -15.086 1 86.88 329 ILE B N 1
ATOM 5618 C CA . ILE B 1 329 ? -18.016 -4.984 -13.836 1 86.88 329 ILE B CA 1
ATOM 5619 C C . ILE B 1 329 ? -16.953 -4.344 -12.945 1 86.88 329 ILE B C 1
ATOM 5621 O O . ILE B 1 329 ? -15.914 -4.953 -12.664 1 86.88 329 ILE B O 1
ATOM 5625 N N . LYS B 1 330 ? -17.203 -3.156 -12.508 1 86.56 330 LYS B N 1
ATOM 5626 C CA . LYS B 1 330 ? -16.234 -2.398 -11.703 1 86.56 330 LYS B CA 1
ATOM 5627 C C . LYS B 1 330 ? -16.5 -2.6 -10.219 1 86.56 330 LYS B C 1
ATOM 5629 O O . LYS B 1 330 ? -17.641 -2.713 -9.781 1 86.56 330 LYS B O 1
ATOM 5634 N N . ARG B 1 331 ? -15.391 -2.6 -9.523 1 83.06 331 ARG B N 1
ATOM 5635 C CA . ARG B 1 331 ? -15.461 -2.76 -8.07 1 83.06 331 ARG B CA 1
ATOM 5636 C C . ARG B 1 331 ? -15.797 -1.437 -7.391 1 83.06 331 ARG B C 1
ATOM 5638 O O . ARG B 1 331 ? -15.266 -0.388 -7.766 1 83.06 331 ARG B O 1
ATOM 5645 N N . HIS B 1 332 ? -16.766 -1.557 -6.453 1 83.56 332 HIS B N 1
ATOM 5646 C CA . HIS B 1 332 ? -17.031 -0.423 -5.574 1 83.56 332 HIS B CA 1
ATOM 5647 C C . HIS B 1 332 ? -16.203 -0.509 -4.301 1 83.56 332 HIS B C 1
ATOM 5649 O O . HIS B 1 332 ? -16.125 -1.57 -3.678 1 83.56 332 HIS B O 1
ATOM 5655 N N . ILE B 1 333 ? -15.5 0.587 -4.074 1 71.81 333 ILE B N 1
ATOM 5656 C CA . ILE B 1 333 ? -14.719 0.686 -2.844 1 71.81 333 ILE B CA 1
ATOM 5657 C C . ILE B 1 333 ? -15.359 1.709 -1.909 1 71.81 333 ILE B C 1
ATOM 5659 O O . ILE B 1 333 ? -15.477 2.887 -2.254 1 71.81 333 ILE B O 1
ATOM 5663 N N . GLY B 1 334 ? -15.797 1.271 -0.754 1 66.19 334 GLY B N 1
ATOM 5664 C CA . GLY B 1 334 ? -16.531 2.096 0.189 1 66.19 334 GLY B CA 1
ATOM 5665 C C . GLY B 1 334 ? -15.812 3.377 0.554 1 66.19 334 GLY B C 1
ATOM 5666 O O . GLY B 1 334 ? -16.453 4.418 0.757 1 66.19 334 GLY B O 1
ATOM 5667 N N . THR B 1 335 ? -14.492 3.281 0.517 1 62.38 335 THR B N 1
ATOM 5668 C CA . THR B 1 335 ? -13.719 4.457 0.912 1 62.38 335 THR B CA 1
ATOM 5669 C C . THR B 1 335 ? -13.617 5.449 -0.243 1 62.38 335 THR B C 1
ATOM 5671 O O . THR B 1 335 ? -13.25 6.609 -0.042 1 62.38 335 THR B O 1
ATOM 5674 N N . ARG B 1 336 ? -14.023 4.859 -1.419 1 63.78 336 ARG B N 1
ATOM 5675 C CA . ARG B 1 336 ? -14.031 5.707 -2.607 1 63.78 336 ARG B CA 1
ATOM 5676 C C . ARG B 1 336 ? -15.445 5.887 -3.141 1 63.78 336 ARG B C 1
ATOM 5678 O O . ARG B 1 336 ? -15.852 5.207 -4.086 1 63.78 336 ARG B O 1
ATOM 5685 N N . TRP B 1 337 ? -16.078 6.824 -2.721 1 69.25 337 TRP B N 1
ATOM 5686 C CA . TRP B 1 337 ? -17.5 6.961 -3.004 1 69.25 337 TRP B CA 1
ATOM 5687 C C . TRP B 1 337 ? -17.75 7.172 -4.496 1 69.25 337 TRP B C 1
ATOM 5689 O O . TRP B 1 337 ? -18.797 6.809 -5.016 1 69.25 337 TRP B O 1
ATOM 5699 N N . LEU B 1 338 ? -16.734 7.676 -5.195 1 74.06 338 LEU B N 1
ATOM 5700 C CA . LEU B 1 338 ? -16.906 7.957 -6.617 1 74.06 338 LEU B CA 1
ATOM 5701 C C . LEU B 1 338 ? -16.891 6.668 -7.434 1 74.06 338 LEU B C 1
ATOM 5703 O O . LEU B 1 338 ? -17.25 6.676 -8.617 1 74.06 338 LEU B O 1
ATOM 5707 N N . SER B 1 339 ? -16.578 5.645 -6.707 1 80.88 339 SER B N 1
ATOM 5708 C CA . SER B 1 339 ? -16.531 4.375 -7.422 1 80.88 339 SER B CA 1
ATOM 5709 C C . SER B 1 339 ? -17.922 3.764 -7.57 1 80.88 339 SER B C 1
ATOM 5711 O O . SER B 1 339 ? -18.109 2.854 -8.375 1 80.88 339 SER B O 1
ATOM 5713 N N . LEU B 1 340 ? -18.891 4.312 -6.918 1 82.25 340 LEU B N 1
ATOM 5714 C CA . LEU B 1 340 ? -20.219 3.697 -6.891 1 82.25 340 LEU B CA 1
ATOM 5715 C C . LEU B 1 340 ? -20.906 3.848 -8.234 1 82.25 340 LEU B C 1
ATOM 5717 O O . LEU B 1 340 ? -21.453 2.877 -8.773 1 82.25 340 LEU B O 1
ATOM 5721 N N . LEU B 1 341 ? -20.875 5.047 -8.766 1 83 341 LEU B N 1
ATOM 5722 C CA . LEU B 1 341 ? -21.609 5.305 -10 1 83 341 LEU B CA 1
ATOM 5723 C C . LEU B 1 341 ? -21.062 4.461 -11.148 1 83 341 LEU B C 1
ATOM 5725 O O . LEU B 1 341 ? -21.812 3.783 -11.844 1 83 341 LEU B O 1
ATOM 5729 N N . PRO B 1 342 ? -19.75 4.504 -11.336 1 87.06 342 PRO B N 1
ATOM 5730 C CA . PRO B 1 342 ? -19.219 3.621 -12.375 1 87.06 342 PRO B CA 1
ATOM 5731 C C . PRO B 1 342 ? -19.594 2.156 -12.156 1 87.06 342 PRO B C 1
ATOM 5733 O O . PRO B 1 342 ? -19.859 1.43 -13.117 1 87.06 342 PRO B O 1
ATOM 5736 N N . ALA B 1 343 ? -19.609 1.742 -10.961 1 89.38 343 ALA B N 1
ATOM 5737 C CA . ALA B 1 343 ? -20 0.367 -10.648 1 89.38 343 ALA B CA 1
ATOM 5738 C C . ALA B 1 343 ? -21.453 0.111 -11.008 1 89.38 343 ALA B C 1
ATOM 5740 O O . ALA B 1 343 ? -21.781 -0.912 -11.609 1 89.38 343 ALA B O 1
ATOM 5741 N N . ILE B 1 344 ? -22.281 1.048 -10.719 1 86.88 344 ILE B N 1
ATOM 5742 C CA . ILE B 1 344 ? -23.703 0.934 -11.031 1 86.88 344 ILE B CA 1
ATOM 5743 C C . ILE B 1 344 ? -23.906 0.937 -12.547 1 86.88 344 ILE B C 1
ATOM 5745 O O . ILE B 1 344 ? -24.641 0.11 -13.086 1 86.88 344 ILE B O 1
ATOM 5749 N N . ASP B 1 345 ? -23.203 1.805 -13.195 1 88.62 345 ASP B N 1
ATOM 5750 C CA . ASP B 1 345 ? -23.344 1.961 -14.641 1 88.62 345 ASP B CA 1
ATOM 5751 C C . ASP B 1 345 ? -23.016 0.664 -15.375 1 88.62 345 ASP B C 1
ATOM 5753 O O . ASP B 1 345 ? -23.766 0.222 -16.25 1 88.62 345 ASP B O 1
ATOM 5757 N N . THR B 1 346 ? -22 0.091 -14.977 1 91.12 346 THR B N 1
ATOM 5758 C CA . THR B 1 346 ? -21.562 -1.122 -15.664 1 91.12 346 THR B CA 1
ATOM 5759 C C . THR B 1 346 ? -22.531 -2.273 -15.383 1 91.12 346 THR B C 1
ATOM 5761 O O . THR B 1 346 ? -22.797 -3.096 -16.266 1 91.12 346 THR B O 1
ATOM 5764 N N . ILE B 1 347 ? -23.031 -2.348 -14.234 1 89.31 347 ILE B N 1
ATOM 5765 C CA . ILE B 1 347 ? -24 -3.387 -13.891 1 89.31 347 ILE B CA 1
ATOM 5766 C C . ILE B 1 347 ? -25.281 -3.178 -14.688 1 89.31 347 ILE B C 1
ATOM 5768 O O . ILE B 1 347 ? -25.859 -4.137 -15.219 1 89.31 347 ILE B O 1
ATOM 5772 N N . LEU B 1 348 ? -25.688 -1.929 -14.836 1 89 348 LEU B N 1
ATOM 5773 C CA . LEU B 1 348 ? -26.906 -1.608 -15.57 1 89 348 LEU B CA 1
ATOM 5774 C C . LEU B 1 348 ? -26.75 -1.934 -17.047 1 89 348 LEU B C 1
ATOM 5776 O O . LEU B 1 348 ? -27.688 -2.408 -17.688 1 89 348 LEU B O 1
ATOM 5780 N N . LEU B 1 349 ? -25.562 -1.685 -17.531 1 89.88 349 LEU B N 1
ATOM 5781 C CA . LEU B 1 349 ? -25.281 -2.004 -18.922 1 89.88 349 LEU B CA 1
ATOM 5782 C C . LEU B 1 349 ? -25.359 -3.508 -19.172 1 89.88 349 LEU B C 1
ATOM 5784 O O . LEU B 1 349 ? -25.719 -3.947 -20.266 1 89.88 349 LEU B O 1
ATOM 5788 N N . ASN B 1 350 ? -25.125 -4.301 -18.109 1 91.31 350 ASN B N 1
ATOM 5789 C CA . ASN B 1 350 ? -25.172 -5.758 -18.172 1 91.31 350 ASN B CA 1
ATOM 5790 C C . ASN B 1 350 ? -26.406 -6.312 -17.453 1 91.31 350 ASN B C 1
ATOM 5792 O O . ASN B 1 350 ? -26.422 -7.484 -17.078 1 91.31 350 ASN B O 1
ATOM 5796 N N . TRP B 1 351 ? -27.375 -5.535 -17.25 1 88.62 351 TRP B N 1
ATOM 5797 C CA . TRP B 1 351 ? -28.406 -5.891 -16.281 1 88.62 351 TRP B CA 1
ATOM 5798 C C . TRP B 1 351 ? -29.172 -7.125 -16.734 1 88.62 351 TRP B C 1
ATOM 5800 O O . TRP B 1 351 ? -29.328 -8.086 -15.969 1 88.62 351 TRP B O 1
ATOM 5810 N N . ILE B 1 352 ? -29.594 -7.133 -17.906 1 87.5 352 ILE B N 1
ATOM 5811 C CA . ILE B 1 352 ? -30.438 -8.219 -18.406 1 87.5 352 ILE B CA 1
ATOM 5812 C C . ILE B 1 352 ? -29.641 -9.523 -18.391 1 87.5 352 ILE B C 1
ATOM 5814 O O . ILE B 1 352 ? -30.078 -10.516 -17.797 1 87.5 352 ILE B O 1
ATOM 5818 N N . PRO B 1 353 ? -28.469 -9.5 -18.906 1 92.44 353 PRO B N 1
ATOM 5819 C CA . PRO B 1 353 ? -27.656 -10.727 -18.844 1 92.44 353 PRO B CA 1
ATOM 5820 C C . PRO B 1 353 ? -27.359 -11.156 -17.406 1 92.44 353 PRO B C 1
ATOM 5822 O O . PRO B 1 353 ? -27.344 -12.352 -17.109 1 92.44 353 PRO B O 1
ATOM 5825 N N . ILE B 1 354 ? -27.156 -10.258 -16.516 1 92.19 354 ILE B N 1
ATOM 5826 C CA . ILE B 1 354 ? -26.844 -10.562 -15.125 1 92.19 354 ILE B CA 1
ATOM 5827 C C . ILE B 1 354 ? -28.062 -11.211 -14.469 1 92.19 354 ILE B C 1
ATOM 5829 O O . ILE B 1 354 ? -27.938 -12.227 -13.773 1 92.19 354 ILE B O 1
ATOM 5833 N N . CYS B 1 355 ? -29.234 -10.68 -14.766 1 88.31 355 CYS B N 1
ATOM 5834 C CA . CYS B 1 355 ? -30.469 -11.242 -14.219 1 88.31 355 CYS B CA 1
ATOM 5835 C C . CYS B 1 355 ? -30.703 -12.664 -14.727 1 88.31 355 CYS B C 1
ATOM 5837 O O . CYS B 1 355 ? -31 -13.562 -13.945 1 88.31 355 CYS B O 1
ATOM 5839 N N . ASN B 1 356 ? -30.484 -12.812 -15.977 1 89.56 356 ASN B N 1
ATOM 5840 C CA . ASN B 1 356 ? -30.688 -14.125 -16.578 1 89.56 356 ASN B CA 1
ATOM 5841 C C . ASN B 1 356 ? -29.703 -15.148 -16.016 1 89.56 356 ASN B C 1
ATOM 5843 O O . ASN B 1 356 ? -30.062 -16.312 -15.773 1 89.56 356 ASN B O 1
ATOM 5847 N N . TYR B 1 357 ? -28.516 -14.742 -15.75 1 92.12 357 TYR B N 1
ATOM 5848 C CA . TYR B 1 357 ? -27.484 -15.594 -15.164 1 92.12 357 TYR B CA 1
ATOM 5849 C C . TYR B 1 357 ? -27.906 -16.078 -13.781 1 92.12 357 TYR B C 1
ATOM 5851 O O . TYR B 1 357 ? -27.844 -17.281 -13.492 1 92.12 357 TYR B O 1
ATOM 5859 N N . PHE B 1 358 ? -28.359 -15.156 -13.016 1 90.5 358 PHE B N 1
ATOM 5860 C CA . PHE B 1 358 ? -28.688 -15.5 -11.641 1 90.5 358 PHE B CA 1
ATOM 5861 C C . PHE B 1 358 ? -29.969 -16.328 -11.57 1 90.5 358 PHE B C 1
ATOM 5863 O O . PHE B 1 358 ? -30.109 -17.188 -10.711 1 90.5 358 PHE B O 1
ATOM 5870 N N . VAL B 1 359 ? -30.875 -16.062 -12.453 1 87.81 359 VAL B N 1
ATOM 5871 C CA . VAL B 1 359 ? -32.094 -16.859 -12.539 1 87.81 359 VAL B CA 1
ATOM 5872 C C . VAL B 1 359 ? -31.719 -18.297 -12.914 1 87.81 359 VAL B C 1
ATOM 5874 O O . VAL B 1 359 ? -32.281 -19.25 -12.375 1 87.81 359 VAL B O 1
ATOM 5877 N N . ASP B 1 360 ? -30.797 -18.391 -13.742 1 88.69 360 ASP B N 1
ATOM 5878 C CA . ASP B 1 360 ? -30.359 -19.703 -14.219 1 88.69 360 ASP B CA 1
ATOM 5879 C C . ASP B 1 360 ? -29.656 -20.484 -13.109 1 88.69 360 ASP B C 1
ATOM 5881 O O . ASP B 1 360 ? -29.656 -21.719 -13.102 1 88.69 360 ASP B O 1
ATOM 5885 N N . LEU B 1 361 ? -29 -19.75 -12.227 1 86.88 361 LEU B N 1
ATOM 5886 C CA . LEU B 1 361 ? -28.312 -20.391 -11.117 1 86.88 361 LEU B CA 1
ATOM 5887 C C . LEU B 1 361 ? -29.312 -21.078 -10.18 1 86.88 361 LEU B C 1
ATOM 5889 O O . LEU B 1 361 ? -28.938 -22 -9.445 1 86.88 361 LEU B O 1
ATOM 5893 N N . ASP B 1 362 ? -30.531 -20.688 -10.172 1 80.44 362 ASP B N 1
ATOM 5894 C CA . ASP B 1 362 ? -31.625 -21.25 -9.391 1 80.44 362 ASP B CA 1
ATOM 5895 C C . ASP B 1 362 ? -31.266 -21.359 -7.914 1 80.44 362 ASP B C 1
ATOM 5897 O O . ASP B 1 362 ? -31.078 -20.344 -7.242 1 80.44 362 ASP B O 1
ATOM 5901 N N . VAL B 1 363 ? -30.938 -22.594 -7.398 1 72.81 363 VAL B N 1
ATOM 5902 C CA . VAL B 1 363 ? -30.75 -22.875 -5.98 1 72.81 363 VAL B CA 1
ATOM 5903 C C . VAL B 1 363 ? -29.406 -22.328 -5.516 1 72.81 363 VAL B C 1
ATOM 5905 O O . VAL B 1 363 ? -29.25 -21.953 -4.352 1 72.81 363 VAL B O 1
ATOM 5908 N N . ASP B 1 364 ? -28.547 -22.031 -6.469 1 76.25 364 ASP B N 1
ATOM 5909 C CA . ASP B 1 364 ? -27.203 -21.594 -6.102 1 76.25 364 ASP B CA 1
ATOM 5910 C C . ASP B 1 364 ? -27.094 -20.078 -6.078 1 76.25 364 ASP B C 1
ATOM 5912 O O . ASP B 1 364 ? -26.062 -19.516 -5.723 1 76.25 364 ASP B O 1
ATOM 5916 N N . CYS B 1 365 ? -28.188 -19.484 -6.359 1 80.56 365 CYS B N 1
ATOM 5917 C CA . CYS B 1 365 ? -28.188 -18.031 -6.316 1 80.56 365 CYS B CA 1
ATOM 5918 C C . CYS B 1 365 ? -28.203 -17.516 -4.879 1 80.56 365 CYS B C 1
ATOM 5920 O O . CYS B 1 365 ? -29.062 -17.922 -4.09 1 80.56 365 CYS B O 1
ATOM 5922 N N . PRO B 1 366 ? -27.266 -16.703 -4.574 1 76.81 366 PRO B N 1
ATOM 5923 C CA . PRO B 1 366 ? -27.297 -16.141 -3.225 1 76.81 366 PRO B CA 1
ATOM 5924 C C . PRO B 1 366 ? -28.625 -15.477 -2.887 1 76.81 366 PRO B C 1
ATOM 5926 O O . PRO B 1 366 ? -29.219 -14.797 -3.73 1 76.81 366 PRO B O 1
ATOM 5929 N N . MET B 1 367 ? -29.094 -15.672 -1.721 1 75.31 367 MET B N 1
ATOM 5930 C CA . MET B 1 367 ? -30.422 -15.242 -1.302 1 75.31 367 MET B CA 1
ATOM 5931 C C . MET B 1 367 ? -30.578 -13.734 -1.448 1 75.31 367 MET B C 1
ATOM 5933 O O . MET B 1 367 ? -31.625 -13.25 -1.861 1 75.31 367 MET B O 1
ATOM 5937 N N . VAL B 1 368 ? -29.531 -13.031 -1.176 1 73.62 368 VAL B N 1
ATOM 5938 C CA . VAL B 1 368 ? -29.594 -11.57 -1.232 1 73.62 368 VAL B CA 1
ATOM 5939 C C . VAL B 1 368 ? -29.859 -11.117 -2.666 1 73.62 368 VAL B C 1
ATOM 5941 O O . VAL B 1 368 ? -30.609 -10.172 -2.891 1 73.62 368 VAL B O 1
ATOM 5944 N N . ILE B 1 369 ? -29.281 -11.828 -3.555 1 78.56 369 ILE B N 1
ATOM 5945 C CA . ILE B 1 369 ? -29.453 -11.484 -4.961 1 78.56 369 ILE B CA 1
ATOM 5946 C C . ILE B 1 369 ? -30.828 -11.945 -5.434 1 78.56 369 ILE B C 1
ATOM 5948 O O . ILE B 1 369 ? -31.5 -11.242 -6.203 1 78.56 369 ILE B O 1
ATOM 5952 N N . GLN B 1 370 ? -31.219 -13.062 -4.957 1 77.94 370 GLN B N 1
ATOM 5953 C CA . GLN B 1 370 ? -32.531 -13.57 -5.285 1 77.94 370 GLN B CA 1
ATOM 5954 C C . GLN B 1 370 ? -33.625 -12.586 -4.867 1 77.94 370 GLN B C 1
ATOM 5956 O O . GLN B 1 370 ? -34.594 -12.336 -5.617 1 77.94 370 GLN B O 1
ATOM 5961 N N . ASN B 1 371 ? -33.438 -12.047 -3.699 1 73.94 371 ASN B N 1
ATOM 5962 C CA . ASN B 1 371 ? -34.406 -11.094 -3.174 1 73.94 371 ASN B CA 1
ATOM 5963 C C . ASN B 1 371 ? -34.469 -9.828 -4.031 1 73.94 371 ASN B C 1
ATOM 5965 O O . ASN B 1 371 ? -35.531 -9.227 -4.184 1 73.94 371 ASN B O 1
ATOM 5969 N N . LEU B 1 372 ? -33.375 -9.531 -4.57 1 73.06 372 LEU B N 1
ATOM 5970 C CA . LEU B 1 372 ? -33.281 -8.352 -5.43 1 73.06 372 LEU B CA 1
ATOM 5971 C C . LEU B 1 372 ? -34.031 -8.594 -6.75 1 73.06 372 LEU B C 1
ATOM 5973 O O . LEU B 1 372 ? -34.688 -7.699 -7.258 1 73.06 372 LEU B O 1
ATOM 5977 N N . LEU B 1 373 ? -33.781 -9.742 -7.234 1 73.62 373 LEU B N 1
ATOM 5978 C CA . LEU B 1 373 ? -34.406 -10.086 -8.516 1 73.62 373 LEU B CA 1
ATOM 5979 C C . LEU B 1 373 ? -35.938 -10.195 -8.375 1 73.62 373 LEU B C 1
ATOM 5981 O O . LEU B 1 373 ? -36.656 -9.977 -9.336 1 73.62 373 LEU B O 1
ATOM 5985 N N . MET B 1 374 ? -36.312 -10.539 -7.219 1 66.12 374 MET B N 1
ATOM 5986 C CA . MET B 1 374 ? -37.75 -10.68 -6.965 1 66.12 374 MET B CA 1
ATOM 5987 C C . MET B 1 374 ? -38.406 -9.312 -6.836 1 66.12 374 MET B C 1
ATOM 5989 O O . MET B 1 374 ? -39.625 -9.18 -7.043 1 66.12 374 MET B O 1
ATOM 5993 N N . LEU B 1 375 ? -37.625 -8.375 -6.359 1 59.66 375 LEU B N 1
ATOM 5994 C CA . LEU B 1 375 ? -38.156 -7.023 -6.262 1 59.66 375 LEU B CA 1
ATOM 5995 C C . LEU B 1 375 ? -38.625 -6.523 -7.629 1 59.66 375 LEU B C 1
ATOM 5997 O O . LEU B 1 375 ? -39.562 -5.746 -7.719 1 59.66 375 LEU B O 1
ATOM 6001 N N . ASP B 1 376 ? -37.906 -6.727 -8.609 1 52.91 376 ASP B N 1
ATOM 6002 C CA . ASP B 1 376 ? -38.281 -6.293 -9.953 1 52.91 376 ASP B CA 1
ATOM 6003 C C . ASP B 1 376 ? -39.594 -6.941 -10.398 1 52.91 376 ASP B C 1
ATOM 6005 O O . ASP B 1 376 ? -40.375 -6.344 -11.148 1 52.91 376 ASP B O 1
ATOM 6009 N N . ASP B 1 377 ? -39.875 -8.117 -10 1 50.5 377 ASP B N 1
ATOM 6010 C CA . ASP B 1 377 ? -41.125 -8.742 -10.438 1 50.5 377 ASP B CA 1
ATOM 6011 C C . ASP B 1 377 ? -42.344 -8.07 -9.789 1 50.5 377 ASP B C 1
ATOM 6013 O O . ASP B 1 377 ? -43.406 -8.023 -10.383 1 50.5 377 ASP B O 1
ATOM 6017 N N . ASN B 1 378 ? -42.188 -7.551 -8.656 1 43.66 378 ASN B N 1
ATOM 6018 C CA . ASN B 1 378 ? -43.375 -6.984 -8.039 1 43.66 378 ASN B CA 1
ATOM 6019 C C . ASN B 1 378 ? -43.625 -5.547 -8.5 1 43.66 378 ASN B C 1
ATOM 6021 O O . ASN B 1 378 ? -44.594 -4.914 -8.086 1 43.66 378 ASN B O 1
ATOM 6025 N N . SER B 1 379 ? -42.719 -4.895 -9.031 1 39.28 379 SER B N 1
ATOM 6026 C CA . SER B 1 379 ? -43 -3.545 -9.5 1 39.28 379 SER B CA 1
ATOM 6027 C C . SER B 1 379 ? -43.656 -3.572 -10.875 1 39.28 379 SER B C 1
ATOM 6029 O O . SER B 1 379 ? -43.906 -2.523 -11.469 1 39.28 379 SER B O 1
ATOM 6031 N N . ASP B 1 380 ? -43.812 -4.637 -11.547 1 33.5 380 ASP B N 1
ATOM 6032 C CA . ASP B 1 380 ? -44.812 -4.559 -12.602 1 33.5 380 ASP B CA 1
ATOM 6033 C C . ASP B 1 380 ? -46.25 -4.59 -12.031 1 33.5 380 ASP B C 1
ATOM 6035 O O . ASP B 1 380 ? -46.531 -5.355 -11.109 1 33.5 380 ASP B O 1
#

Foldseek 3Di:
DPPPPPPPPPPPVCVLVVVQPVPVPDPPDPPPVPPCPDPPPDPPPPDCPVVVVVVVVVCCCPPPVNVVVVVCVVPCCVVCVVLPDPPPPVPPDDPVLSVVLVVVQLVLLVVCVVVVHAQQVSQVVLVVQCVVPVVDPSSVPRDHHSVNSSCCVVPPVVVVVLLVVLCVCPVVVWAWAWEWEWDDDPPWTKIWIWIWTQDPVPGIDIDTNDIDTFPDLALVRVLVVVVVSCVVSVHDLQSYAEYEYEPDCQDDNDPHHVVVVSCVVVVNYHYHYDVVNVVLVVVVVVCVPDPDNLLVLLQVLCVVPVVDPVLVVVLVVLCVVVVADQADQFHDDPVDSVRSVVNVVNCVSSVVSSLVSLVVCPVNRDPSNVVVSVVVVVVD/DPPPPPPPPVVPVCVLVVVQPVPVPDPPDPPPPPPPPDPPPDPDPPDCPVVVVVVVVVCCCVPPVNVVVVCCVVPCCVVCVVLPDPPPPVPPDDPVLSVVLVVVQLVLLVVCVVVVHALQVSQVVLVVQCVVPVVDPSSVPRDHHSVVSSCCVVPPVVVVVLLVVLCVCPVVVWAWAWEWEWDDDPPWTKIWIWIWTQDPVPGIDIDTNDIDTFPDLALVRVLVVVVVSCVVSVHDLQSYAEYEYEPDCQDDNDPHHVVVVSCVVVVNYHYHYDVVNVVLVVVVVVCVPDPDNLLVLLQVLCVVPVVDPVLVVVLVVLCVVVVADQADQFHDDPVDSVRSVVNVVNCVSSVVSSLVSLVVCPVNRDPSNVVVSVVVVVVD

Radius of gyration: 31.82 Å; Cα contacts (8 Å, |Δi|>4): 749; chains: 2; bounding box: 88×81×91 Å

Nearest PDB structures (foldseek):
  4n76-assembly1_A  TM=4.588E-01  e=1.601E-01  Thermus thermophilus
  4ep4-assembly1_B  TM=4.124E-01  e=2.360E-01  Thermus thermophilus HB8
  2v7z-assembly2_B  TM=3.287E-01  e=7.566E-01  Rattus norvegicus
  3l4i-assembly2_B  TM=3.624E-01  e=1.739E+00  Cryptosporidium parvum Iowa II
  5obv-assembly1_A  TM=2.449E-01  e=1.645E+00  Mycoplasmoides genitalium G37